Protein AF-A0A2V8F2K4-F1 (afdb_monomer_lite)

Foldseek 3Di:
DVLLVVLLVVLCCLQFVVQQQLFAFACSLVLLVLLVVCVVPVCCLLFEDPPLANQSLSSVVSVVLCVVPNRRRNSLLVVLVVLLVLLLVLLLLLLVLLVFDNLLSSQLSSLLSLQLFQNLCSRNHSLLVLLSQLSNLLSQLSSCVSVVVLQSNLVSLLSNVSSHVLSLLSLVLSLLLCCLRVVPDDDSVSSNCSSVVSSVVSVVSVVSYSHDDLVRDDPQFRFAPPPVLLVVLVVVLCCSQAVSLVVVQVVLCVLLVHDQDADPSCPSVLVSLVSLLCSLCVNVSRGNDDGSSSNSRNSSSNSSNSSRSSSVSCVVSVPDPVSSVVSSVVVSVVSVVCSVVSNVSSLLSRQLRNLLVLQLVQCQVVLLVDDDQEEEEEEFDPDSRQTPCSNHPLNNQSSNCSRNVDRHHYHYVVHHPCNVVSVHDDRDPPHHYWYWYDDPSHIDTDDD

pLDDT: mean 92.41, std 6.18, range [67.62, 98.94]

Sequence (448 aa):
MIIVAASWLLFVTAVYLPDVGRGFVKDDFGWVETGRAALQTPADPLVRPRAGFYRPIVDFSFAIDYLAHDVRPRGYGVTNLALYVACVAALWLLCRAANLSAPAASLAGLLWAVNPHGINMALVWISGRTSLCLTLFALLSAIAMLKQRDVWMAVFLAAALGSKEEAIVLPVILLAWHRLLLERAGNPWRVAAHLATPLVAYLVLRFHTGAFTPASAPSYYQFSFAPLSVLRNLFEYADRGATLFGIALLLTAAAYRLKPAIDDRHRRLIEACAVWFVGGYVLTVFLPIRSSLYAVFPSIGAAIGCGAIVETMVMRVGAQRAHLVRLGAVMAAVLLSLVPIYRARNGRYVEPARFSERALRTIEPYAAALTAGDVIVLHDVDDSTSSFVGAFGTFASDAVRLRSGRNVFVWIDPPPRDWRLAGLRRPGANQSHVAFGVDKGRVFRVPR

Radius of gyration: 23.43 Å; chains: 1; bounding box: 67×45×70 Å

Secondary structure (DSSP, 8-state):
-HHHHHHHHHHHHHHTTTTTTS---TTHHHHHHHHHHHHH-TTHHHH--SSS---HHHHHHHHHHHHHHTT-HHHHHHHHHHHHHHHHHHHHHHHHHTT--HHHHHHHHHHHHT-TTTHHHHHHSGGGHHHHHHHHHHHHHHHHHHTT-HHHHHHHHHHHHTT-GGGGGHHHHHHHHHHHH-TTSS-HHHHHHHHHHHHHHHHHHHHTS-PPPTTTS-TTTS----HHHHHHHHHHHHHHHHHHHHHHHHHHHHHHT------HHHHHHHHHHHHHHHHHHTTGGG-SS--GGGGTTTHHHHHHHHHHHHHHHHHHHT--HHHHHHHHHHHHHHHHHTHHHHHHHHHHHHHHHHHHHHHHHHHHHHHTT--TT-EEEEE--S-SSS-HHHHHGGGHHHHHHHHHS---EEEEESPPTTTTTTT--PPPTTS-EEEEEEETTEEEEEP-

Structure (mmCIF, N/CA/C/O backbone):
data_AF-A0A2V8F2K4-F1
#
_entry.id   AF-A0A2V8F2K4-F1
#
loop_
_atom_site.group_PDB
_atom_site.id
_atom_site.type_symbol
_atom_site.label_atom_id
_atom_site.label_alt_id
_atom_site.label_comp_id
_atom_site.label_asym_id
_atom_site.label_entity_id
_atom_site.label_seq_id
_atom_site.pdbx_PDB_ins_code
_atom_site.Cartn_x
_atom_site.Cartn_y
_atom_site.Cartn_z
_atom_site.occupancy
_atom_site.B_iso_or_equiv
_atom_site.auth_seq_id
_atom_site.auth_comp_id
_atom_site.auth_asym_id
_atom_site.auth_atom_id
_atom_site.pdbx_PDB_model_num
ATOM 1 N N . MET A 1 1 ? -4.214 14.860 20.404 1.00 73.69 1 MET A N 1
ATOM 2 C CA . MET A 1 1 ? -4.472 15.055 18.961 1.00 73.69 1 MET A CA 1
ATOM 3 C C . MET A 1 1 ? -3.405 15.917 18.306 1.00 73.69 1 MET A C 1
ATOM 5 O O . MET A 1 1 ? -2.684 15.365 17.496 1.00 73.69 1 MET A O 1
ATOM 9 N N . ILE A 1 2 ? -3.234 17.194 18.684 1.00 83.69 2 ILE A N 1
ATOM 10 C CA . ILE A 1 2 ? -2.234 18.090 18.056 1.00 83.69 2 ILE A CA 1
ATOM 11 C C . ILE A 1 2 ? -0.821 17.485 18.070 1.00 83.69 2 ILE A C 1
ATOM 13 O O . ILE A 1 2 ? -0.208 17.381 17.018 1.00 83.69 2 ILE A O 1
ATOM 17 N N . ILE A 1 3 ? -0.351 16.991 19.223 1.00 84.81 3 ILE A N 1
ATOM 18 C CA . ILE A 1 3 ? 0.978 16.357 19.345 1.00 84.81 3 ILE A CA 1
ATOM 19 C C . ILE A 1 3 ? 1.136 15.162 18.393 1.00 84.81 3 ILE A C 1
ATOM 21 O O . ILE A 1 3 ? 2.171 15.035 17.757 1.00 84.81 3 ILE A O 1
ATOM 25 N N . VAL A 1 4 ? 0.108 14.316 18.264 1.00 85.62 4 VAL A N 1
ATOM 26 C CA . VAL A 1 4 ? 0.130 13.120 17.401 1.00 85.62 4 VAL A CA 1
ATOM 27 C C . VAL A 1 4 ? 0.157 13.502 15.921 1.00 85.62 4 VAL A C 1
ATOM 29 O O . VAL A 1 4 ? 0.910 12.926 15.145 1.00 85.62 4 VAL A O 1
ATOM 32 N N . ALA A 1 5 ? -0.650 14.488 15.526 1.00 87.38 5 ALA A N 1
ATOM 33 C CA . ALA A 1 5 ? -0.662 14.975 14.151 1.00 87.38 5 ALA A CA 1
ATOM 34 C C . ALA A 1 5 ? 0.665 15.662 13.791 1.00 87.38 5 ALA A C 1
ATOM 36 O O . ALA A 1 5 ? 1.222 15.403 12.727 1.00 87.38 5 ALA A O 1
ATOM 37 N N . ALA A 1 6 ? 1.200 16.487 14.697 1.00 90.19 6 ALA A N 1
ATOM 38 C CA . ALA A 1 6 ? 2.481 17.158 14.516 1.00 90.19 6 ALA A CA 1
ATOM 39 C C . ALA A 1 6 ? 3.646 16.159 14.452 1.00 90.19 6 ALA A C 1
ATOM 41 O O . ALA A 1 6 ? 4.495 16.279 13.574 1.00 90.19 6 ALA A O 1
ATOM 42 N N . SER A 1 7 ? 3.678 15.148 15.330 1.00 92.25 7 SER A N 1
ATOM 43 C CA . SER A 1 7 ? 4.733 14.130 15.317 1.00 92.25 7 SER A CA 1
ATOM 44 C C . SER A 1 7 ? 4.684 13.267 14.060 1.00 92.25 7 SER A C 1
ATOM 46 O O . SER A 1 7 ? 5.731 13.003 13.475 1.00 92.25 7 SER A O 1
ATOM 48 N N . TRP A 1 8 ? 3.489 12.887 13.598 1.00 93.88 8 TRP A N 1
ATOM 49 C CA . TRP A 1 8 ? 3.315 12.202 12.319 1.00 93.88 8 TRP A CA 1
ATOM 50 C C . TRP A 1 8 ? 3.808 13.053 11.146 1.00 93.88 8 TRP A C 1
ATOM 52 O O . TRP A 1 8 ? 4.590 12.568 10.333 1.00 93.88 8 TRP A O 1
ATOM 62 N N . LEU A 1 9 ? 3.412 14.328 11.079 1.00 93.88 9 LEU A N 1
ATOM 63 C CA . LEU A 1 9 ? 3.831 15.229 10.005 1.00 93.88 9 LEU A CA 1
ATOM 64 C C . LEU A 1 9 ? 5.354 15.414 9.982 1.00 93.88 9 LEU A C 1
ATOM 66 O O . LEU A 1 9 ? 5.967 15.310 8.919 1.00 93.88 9 LEU A O 1
ATOM 70 N N . LEU A 1 10 ? 5.969 15.639 11.148 1.00 94.81 10 LEU A N 1
ATOM 71 C CA . LEU A 1 10 ? 7.423 15.732 11.288 1.00 94.81 10 LEU A CA 1
ATOM 72 C C . LEU A 1 10 ? 8.106 14.434 10.848 1.00 94.81 10 LEU A C 1
ATOM 74 O O . LEU A 1 10 ? 9.073 14.481 10.091 1.00 94.81 10 LEU A O 1
ATOM 78 N N . PHE A 1 11 ? 7.579 13.282 11.266 1.00 95.75 11 PHE A N 1
ATOM 79 C CA . PHE A 1 11 ? 8.105 11.976 10.886 1.00 95.75 11 PHE A CA 1
ATOM 80 C C . PHE A 1 11 ? 8.038 11.755 9.371 1.00 95.75 11 PHE A C 1
ATOM 82 O O . PHE A 1 11 ? 9.059 11.473 8.751 1.00 95.75 11 PHE A O 1
ATOM 89 N N . VAL A 1 12 ? 6.869 11.936 8.750 1.00 93.50 12 VAL A N 1
ATOM 90 C CA . VAL A 1 12 ? 6.678 11.749 7.301 1.00 93.50 12 VAL A CA 1
ATOM 91 C C . VAL A 1 12 ? 7.584 12.686 6.505 1.00 93.50 12 VAL A C 1
ATOM 93 O O . VAL A 1 12 ? 8.243 12.257 5.554 1.00 93.50 12 VAL A O 1
ATOM 96 N N . THR A 1 13 ? 7.672 13.948 6.931 1.00 93.62 13 THR A N 1
ATOM 97 C CA . THR A 1 13 ? 8.539 14.956 6.310 1.00 93.62 13 THR A CA 1
ATOM 98 C C . THR A 1 13 ? 10.010 14.575 6.432 1.00 93.62 13 THR A C 1
ATOM 100 O O . THR A 1 13 ? 10.759 14.685 5.468 1.00 93.62 13 THR A O 1
ATOM 103 N N . ALA A 1 14 ? 10.446 14.089 7.594 1.00 95.19 14 ALA A N 1
ATOM 104 C CA . ALA A 1 14 ? 11.832 13.697 7.793 1.00 95.19 14 ALA A CA 1
ATOM 105 C C . ALA A 1 14 ? 12.187 12.398 7.052 1.00 95.19 14 ALA A C 1
ATOM 107 O O . ALA A 1 14 ? 13.305 12.271 6.554 1.00 95.19 14 ALA A O 1
ATOM 108 N N . VAL A 1 15 ? 11.278 11.428 6.984 1.00 95.06 15 VAL A N 1
ATOM 109 C CA . VAL A 1 15 ? 11.575 10.065 6.523 1.00 95.06 15 VAL A CA 1
ATOM 110 C C . VAL A 1 15 ? 11.350 9.877 5.027 1.00 95.06 15 VAL A C 1
ATOM 112 O O . VAL A 1 15 ? 12.148 9.193 4.392 1.00 95.06 15 VAL A O 1
ATOM 115 N N . TYR A 1 16 ? 10.279 10.445 4.469 1.00 94.06 16 TYR A N 1
ATOM 116 C CA . TYR A 1 16 ? 9.845 10.129 3.105 1.00 94.06 16 TYR A CA 1
ATOM 117 C C . TYR A 1 16 ? 10.009 11.302 2.139 1.00 94.06 16 TYR A C 1
ATOM 119 O O . TYR A 1 16 ? 10.473 11.098 1.020 1.00 94.06 16 TYR A O 1
ATOM 127 N N . LEU A 1 17 ? 9.698 12.534 2.557 1.00 91.94 17 LEU A N 1
ATOM 128 C CA . LEU A 1 17 ? 9.716 13.693 1.652 1.00 91.94 17 LEU A CA 1
ATOM 129 C C . LEU A 1 17 ? 11.047 13.913 0.891 1.00 91.94 17 LEU A C 1
ATOM 131 O O . LEU A 1 17 ? 10.981 14.283 -0.281 1.00 91.94 17 LEU A O 1
ATOM 135 N N . PRO A 1 18 ? 12.247 13.661 1.464 1.00 91.88 18 PRO A N 1
ATOM 136 C CA . PRO A 1 18 ? 13.504 13.808 0.724 1.00 91.88 18 PRO A CA 1
ATOM 137 C C . PRO A 1 18 ? 13.627 12.876 -0.494 1.00 91.88 18 PRO A C 1
ATOM 139 O O . PRO A 1 18 ? 14.311 13.220 -1.469 1.00 91.88 18 PRO A O 1
ATOM 142 N N . ASP A 1 19 ? 12.955 11.724 -0.434 1.00 90.50 19 ASP A N 1
ATOM 143 C CA . ASP A 1 19 ? 13.174 10.566 -1.302 1.00 90.50 19 ASP A CA 1
ATOM 144 C C . ASP A 1 19 ? 12.009 10.249 -2.245 1.00 90.50 19 ASP A C 1
ATOM 146 O O . ASP A 1 19 ? 12.200 9.558 -3.246 1.00 90.50 19 ASP A O 1
ATOM 150 N N . VAL A 1 20 ? 10.820 10.781 -1.963 1.00 92.00 20 VAL A N 1
ATOM 151 C CA . VAL A 1 20 ? 9.624 10.600 -2.792 1.00 92.00 20 VAL A CA 1
ATOM 152 C C . VAL A 1 20 ? 9.886 11.054 -4.236 1.00 92.00 20 VAL A C 1
ATOM 154 O O . VAL A 1 20 ? 10.272 12.197 -4.497 1.00 92.00 20 VAL A O 1
ATOM 157 N N . GLY A 1 21 ? 9.670 10.135 -5.184 1.00 92.38 21 GLY A N 1
ATOM 158 C CA . GLY A 1 21 ? 9.735 10.404 -6.622 1.00 92.38 21 GLY A CA 1
ATOM 159 C C . GLY A 1 21 ? 11.116 10.837 -7.130 1.00 92.38 21 GLY A C 1
ATOM 160 O O . GLY A 1 21 ? 11.224 11.722 -7.980 1.00 92.38 21 GLY A O 1
ATOM 161 N N . ARG A 1 22 ? 12.195 10.249 -6.596 1.00 93.12 22 ARG A N 1
ATOM 162 C CA . ARG A 1 22 ? 13.582 10.504 -7.040 1.00 93.12 22 ARG A CA 1
ATOM 163 C C . ARG A 1 22 ? 14.051 9.631 -8.209 1.00 93.12 22 ARG A C 1
ATOM 165 O O . ARG A 1 22 ? 15.182 9.810 -8.648 1.00 93.12 22 ARG A O 1
ATOM 172 N N . GLY A 1 23 ? 13.194 8.741 -8.694 1.00 94.31 23 GLY A N 1
ATOM 173 C CA . GLY A 1 23 ? 13.432 7.845 -9.818 1.00 94.31 23 GLY A CA 1
ATOM 174 C C . GLY A 1 23 ? 12.409 6.718 -9.846 1.00 94.31 23 GLY A C 1
ATOM 175 O O . GLY A 1 23 ? 11.614 6.589 -8.915 1.00 94.31 23 GLY A O 1
ATOM 176 N N . PHE A 1 24 ? 12.434 5.926 -10.910 1.00 95.56 24 PHE A N 1
ATOM 177 C CA . PHE A 1 24 ? 11.637 4.708 -11.047 1.00 95.56 24 PHE A CA 1
ATOM 178 C C . PHE A 1 24 ? 12.492 3.477 -10.755 1.00 95.56 24 PHE A C 1
ATOM 180 O O . PHE A 1 24 ? 13.700 3.487 -11.002 1.00 95.56 24 PHE A O 1
ATOM 187 N N . VAL A 1 25 ? 11.880 2.414 -10.244 1.00 93.88 25 VAL A N 1
ATOM 188 C CA . VAL A 1 25 ? 12.555 1.144 -9.964 1.00 93.88 25 VAL A CA 1
ATOM 189 C C . VAL A 1 25 ? 11.753 -0.014 -10.542 1.00 93.88 25 VAL A C 1
ATOM 191 O O . VAL A 1 25 ? 10.557 -0.140 -10.291 1.00 93.88 25 VAL A O 1
ATOM 194 N N . LYS A 1 26 ? 12.434 -0.912 -11.260 1.00 93.50 26 LYS A N 1
ATOM 195 C CA . LYS A 1 26 ? 11.888 -2.197 -11.728 1.00 93.50 26 LYS A CA 1
ATOM 196 C C . LYS A 1 26 ? 10.541 -2.054 -12.450 1.00 93.50 26 LYS A C 1
ATOM 198 O O . LYS A 1 26 ? 10.467 -1.442 -13.506 1.00 93.50 26 LYS A O 1
ATOM 203 N N . ASP A 1 27 ? 9.477 -2.625 -11.898 1.00 92.50 27 ASP A N 1
ATOM 204 C CA . ASP A 1 27 ? 8.155 -2.665 -12.516 1.00 92.50 27 ASP A CA 1
ATOM 205 C C . ASP A 1 27 ? 7.500 -1.280 -12.633 1.00 92.50 27 ASP A C 1
ATOM 207 O O . ASP A 1 27 ? 6.553 -1.136 -13.404 1.00 92.50 27 ASP A O 1
ATOM 211 N N . ASP A 1 28 ? 8.027 -0.245 -11.962 1.00 95.31 28 ASP A N 1
ATOM 212 C CA . ASP A 1 28 ? 7.606 1.149 -12.158 1.00 95.31 28 ASP A CA 1
ATOM 213 C C . ASP A 1 28 ? 7.624 1.547 -13.638 1.00 95.31 28 ASP A C 1
ATOM 215 O O . ASP A 1 28 ? 6.682 2.177 -14.115 1.00 95.31 28 ASP A O 1
ATOM 219 N N . PHE A 1 29 ? 8.655 1.136 -14.388 1.00 94.69 29 PHE A N 1
ATOM 220 C CA . PHE A 1 29 ? 8.762 1.439 -15.818 1.00 94.69 29 PHE A CA 1
ATOM 221 C C . PHE A 1 29 ? 7.587 0.850 -16.611 1.00 94.69 29 PHE A C 1
ATOM 223 O O . PHE A 1 29 ? 7.027 1.519 -17.479 1.00 94.69 29 PHE A O 1
ATOM 230 N N . GLY A 1 30 ? 7.165 -0.371 -16.266 1.00 91.75 30 GLY A N 1
ATOM 231 C CA . GLY A 1 30 ? 6.007 -1.024 -16.875 1.00 91.75 30 GLY A CA 1
ATOM 232 C C . GLY A 1 30 ? 4.683 -0.331 -16.535 1.00 91.75 30 GLY A C 1
ATOM 233 O O . GLY A 1 30 ? 3.829 -0.178 -17.410 1.00 91.75 30 GLY A O 1
ATOM 234 N N . TRP A 1 31 ? 4.517 0.142 -15.295 1.00 93.94 31 TRP A N 1
ATOM 235 C CA . TRP A 1 31 ? 3.321 0.888 -14.880 1.00 93.94 31 TRP A CA 1
ATOM 236 C C . TRP A 1 31 ? 3.200 2.240 -15.585 1.00 93.94 31 TRP A C 1
ATOM 238 O O . TRP A 1 31 ? 2.121 2.587 -16.066 1.00 93.94 31 TRP A O 1
ATOM 248 N N . VAL A 1 32 ? 4.301 2.987 -15.699 1.00 94.88 32 VAL A N 1
ATOM 249 C CA . VAL A 1 32 ? 4.310 4.282 -16.394 1.00 94.88 32 VAL A CA 1
ATOM 250 C C . VAL A 1 32 ? 4.011 4.102 -17.885 1.00 94.88 32 VAL A C 1
ATOM 252 O O . VAL A 1 32 ? 3.200 4.840 -18.443 1.00 94.88 32 VAL A O 1
ATOM 255 N N . GLU A 1 33 ? 4.591 3.084 -18.524 1.00 91.12 33 GLU A N 1
ATOM 256 C CA . GLU A 1 33 ? 4.307 2.759 -19.926 1.00 91.12 33 GLU A CA 1
ATOM 257 C C . GLU A 1 33 ? 2.847 2.317 -20.132 1.00 91.12 33 GLU A C 1
ATOM 259 O O . GLU A 1 33 ? 2.217 2.672 -21.129 1.00 91.12 33 GLU A O 1
ATOM 264 N N . THR A 1 34 ? 2.270 1.591 -19.170 1.00 89.44 34 THR A N 1
ATOM 265 C CA . THR A 1 34 ? 0.842 1.234 -19.190 1.00 89.44 34 THR A CA 1
ATOM 266 C C . THR A 1 34 ? -0.040 2.481 -19.079 1.00 89.44 34 THR A C 1
ATOM 268 O O . THR A 1 34 ? -1.006 2.612 -19.830 1.00 89.44 34 THR A O 1
ATOM 271 N N . GLY A 1 35 ? 0.330 3.444 -18.229 1.00 92.06 35 GLY A N 1
ATOM 272 C CA . GLY A 1 35 ? -0.337 4.745 -18.142 1.00 92.06 35 GLY A CA 1
ATOM 273 C C . GLY A 1 35 ? -0.276 5.537 -19.454 1.00 92.06 35 GLY A C 1
ATOM 274 O O . GLY A 1 35 ? -1.308 5.998 -19.940 1.00 92.06 35 GLY A O 1
ATOM 275 N N . ARG A 1 36 ? 0.908 5.632 -20.078 1.00 92.19 36 ARG A N 1
ATOM 276 C CA . ARG A 1 36 ? 1.094 6.244 -21.410 1.00 92.19 36 ARG A CA 1
ATOM 277 C C . ARG A 1 36 ? 0.173 5.606 -22.448 1.00 92.19 36 ARG A C 1
ATOM 279 O O . ARG A 1 36 ? -0.488 6.298 -23.219 1.00 92.19 36 ARG A O 1
ATOM 286 N N . ALA A 1 37 ? 0.122 4.280 -22.462 1.00 89.31 37 ALA A N 1
ATOM 287 C CA . ALA A 1 37 ? -0.687 3.527 -23.401 1.00 89.31 37 ALA A CA 1
ATOM 288 C C . ALA A 1 37 ? -2.192 3.702 -23.201 1.00 89.31 37 ALA A C 1
ATOM 290 O O . ALA A 1 37 ? -2.930 3.794 -24.180 1.00 89.31 37 ALA A O 1
ATOM 291 N N . ALA A 1 38 ? -2.644 3.783 -21.950 1.00 90.69 38 ALA A N 1
ATOM 292 C CA . ALA A 1 38 ? -4.042 4.026 -21.621 1.00 90.69 38 ALA A CA 1
ATOM 293 C C . ALA A 1 38 ? -4.539 5.376 -22.164 1.00 90.69 38 ALA A C 1
ATOM 295 O O . ALA A 1 38 ? -5.709 5.498 -22.506 1.00 90.69 38 ALA A O 1
ATOM 296 N N . LEU A 1 39 ? -3.669 6.380 -22.311 1.00 91.88 39 LEU A N 1
ATOM 297 C CA . LEU A 1 39 ? -4.043 7.644 -22.958 1.00 91.88 39 LEU A CA 1
ATOM 298 C C . LEU A 1 39 ? -4.241 7.496 -24.474 1.00 91.88 39 LEU A C 1
ATOM 300 O O . LEU A 1 39 ? -5.084 8.175 -25.051 1.00 91.88 39 LEU A O 1
ATOM 304 N N . GLN A 1 40 ? -3.482 6.607 -25.119 1.00 90.62 40 GLN A N 1
ATOM 305 C CA . GLN A 1 40 ? -3.602 6.337 -26.556 1.00 90.62 40 GLN A CA 1
ATOM 306 C C . GLN A 1 40 ? -4.787 5.420 -26.867 1.00 90.62 40 GLN A C 1
ATOM 308 O O . GLN A 1 40 ? -5.466 5.596 -27.873 1.00 90.62 40 GLN A O 1
ATOM 313 N N . THR A 1 41 ? -5.028 4.421 -26.017 1.00 91.31 41 THR A N 1
ATOM 314 C CA . THR A 1 41 ? -6.124 3.454 -26.149 1.00 91.31 41 THR A CA 1
ATOM 315 C C . THR A 1 41 ? -6.843 3.304 -24.800 1.00 91.31 41 THR A C 1
ATOM 317 O O . THR A 1 41 ? -6.533 2.390 -24.038 1.00 91.31 41 THR A O 1
ATOM 320 N N . PRO A 1 42 ? -7.828 4.169 -24.481 1.00 90.00 42 PRO A N 1
ATOM 321 C CA . PRO A 1 42 ? -8.481 4.203 -23.161 1.00 90.00 42 PRO A CA 1
ATOM 322 C C . PRO A 1 42 ? -9.210 2.927 -22.739 1.00 90.00 42 PRO A C 1
ATOM 324 O O . PRO A 1 42 ? -9.453 2.721 -21.552 1.00 90.00 42 PRO A O 1
ATOM 327 N N . ALA A 1 43 ? -9.555 2.061 -23.693 1.00 88.56 43 ALA A N 1
ATOM 328 C CA . ALA A 1 43 ? -10.148 0.763 -23.401 1.00 88.56 43 ALA A CA 1
ATOM 329 C C . ALA A 1 43 ? -9.117 -0.273 -22.915 1.00 88.56 43 ALA A C 1
ATOM 331 O O . ALA A 1 43 ? -9.502 -1.205 -22.213 1.00 88.56 43 ALA A O 1
ATOM 332 N N . ASP A 1 44 ? -7.826 -0.127 -23.244 1.00 85.25 44 ASP A N 1
ATOM 333 C CA . ASP A 1 44 ? -6.798 -1.144 -22.966 1.00 85.25 44 ASP A CA 1
ATOM 334 C C . ASP A 1 44 ? -6.718 -1.559 -21.488 1.00 85.25 44 ASP A C 1
ATOM 336 O O . ASP A 1 44 ? -6.693 -2.766 -21.241 1.00 85.25 44 ASP A O 1
ATOM 340 N N . PRO A 1 45 ? -6.768 -0.650 -20.492 1.00 86.00 45 PRO A N 1
ATOM 341 C CA . PRO A 1 45 ? -6.807 -1.043 -19.079 1.00 86.00 45 PRO A CA 1
ATOM 342 C C . PRO A 1 45 ? -7.950 -2.001 -18.710 1.00 86.00 45 PRO A C 1
ATOM 344 O O . PRO A 1 45 ? -7.836 -2.769 -17.757 1.00 86.00 45 PRO A O 1
ATOM 347 N N . LEU A 1 46 ? -9.060 -1.966 -19.457 1.00 87.56 46 LEU A N 1
ATOM 348 C CA . LEU A 1 46 ? -10.244 -2.792 -19.213 1.00 87.56 46 LEU A CA 1
ATOM 349 C C . LEU A 1 46 ? -10.213 -4.130 -19.964 1.00 87.56 46 LEU A C 1
ATOM 351 O O . LEU A 1 46 ? -10.856 -5.077 -19.519 1.00 87.56 46 LEU A O 1
ATOM 355 N N . VAL A 1 47 ? -9.493 -4.228 -21.088 1.00 85.12 47 VAL A N 1
ATOM 356 C CA . VAL A 1 47 ? -9.543 -5.417 -21.967 1.00 85.12 47 VAL A CA 1
ATOM 357 C C . VAL A 1 47 ? -8.193 -6.098 -22.207 1.00 85.12 47 VAL A C 1
ATOM 359 O O . VAL A 1 47 ? -8.149 -7.289 -22.512 1.00 85.12 47 VAL A O 1
ATOM 362 N N . ARG A 1 48 ? -7.075 -5.376 -22.085 1.00 80.50 48 ARG A N 1
ATOM 363 C CA . ARG A 1 48 ? -5.726 -5.821 -22.476 1.00 80.50 48 ARG A CA 1
ATOM 364 C C . ARG A 1 48 ? -4.673 -5.400 -21.437 1.00 80.50 48 ARG A C 1
ATOM 366 O O . ARG A 1 48 ? -3.844 -4.531 -21.715 1.00 80.50 48 ARG A O 1
ATOM 373 N N . PRO A 1 49 ? -4.662 -6.023 -20.245 1.00 75.19 49 PRO A N 1
ATOM 374 C CA . PRO A 1 49 ? -3.665 -5.723 -19.222 1.00 75.19 49 PRO A CA 1
ATOM 375 C C . PRO A 1 49 ? -2.252 -6.077 -19.709 1.00 75.19 49 P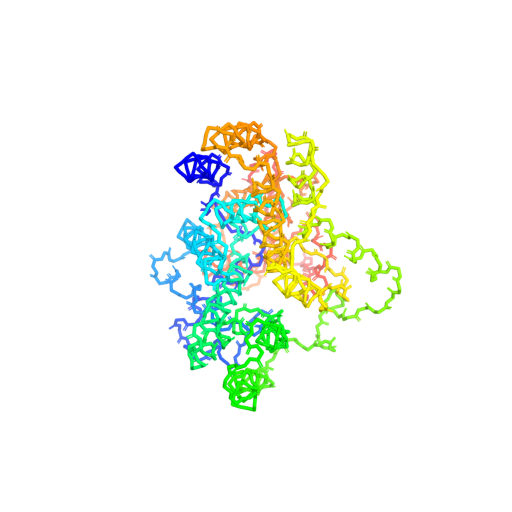RO A C 1
ATOM 377 O O . PRO A 1 49 ? -2.005 -7.196 -20.158 1.00 75.19 49 PRO A O 1
ATOM 380 N N . ARG A 1 50 ? -1.307 -5.134 -19.600 1.00 67.62 50 ARG A N 1
ATOM 381 C CA . ARG A 1 50 ? 0.050 -5.254 -20.177 1.00 67.62 50 ARG A CA 1
ATOM 382 C C . ARG A 1 50 ? 1.088 -5.885 -19.241 1.00 67.62 50 ARG A C 1
ATOM 384 O O . ARG A 1 50 ? 2.126 -6.338 -19.706 1.00 67.62 50 ARG A O 1
ATOM 391 N N . ALA A 1 51 ? 0.787 -5.978 -17.943 1.00 67.94 51 ALA A N 1
ATOM 392 C CA . ALA A 1 51 ? 1.683 -6.519 -16.911 1.00 67.94 51 ALA A CA 1
ATOM 393 C C . ALA A 1 51 ? 1.193 -7.848 -16.298 1.00 67.94 51 ALA A C 1
ATOM 395 O O . ALA A 1 51 ? 1.632 -8.239 -15.218 1.00 67.94 51 ALA A O 1
ATOM 396 N N . GLY A 1 52 ? 0.230 -8.520 -16.940 1.00 79.69 52 GLY A N 1
ATOM 397 C CA . GLY A 1 52 ? -0.372 -9.762 -16.438 1.00 79.69 52 GLY A CA 1
ATOM 398 C C . GLY A 1 52 ? -1.261 -9.598 -15.195 1.00 79.69 52 GLY A C 1
ATOM 399 O O . GLY A 1 52 ? -1.820 -10.577 -14.708 1.00 79.69 52 GLY A O 1
ATOM 400 N N . PHE A 1 53 ? -1.457 -8.374 -14.705 1.00 88.88 53 PHE A N 1
ATOM 401 C CA . PHE A 1 53 ? -2.379 -8.045 -13.617 1.00 88.88 53 PHE A CA 1
ATOM 402 C C . PHE A 1 53 ? -3.548 -7.213 -14.144 1.00 88.88 53 PHE A C 1
ATOM 404 O O . PHE A 1 53 ? -3.342 -6.317 -14.958 1.00 88.88 53 PHE A O 1
ATOM 411 N N . TYR A 1 54 ? -4.765 -7.482 -13.666 1.00 94.12 54 TYR A N 1
ATOM 412 C CA . TYR A 1 54 ? -5.957 -6.706 -14.028 1.00 94.12 54 TYR A CA 1
ATOM 413 C C . TYR A 1 54 ? -6.254 -5.678 -12.933 1.00 94.12 54 TYR A C 1
ATOM 415 O O . TYR A 1 54 ? -6.894 -6.003 -11.925 1.00 94.12 54 TYR A O 1
ATOM 423 N N . ARG A 1 55 ? -5.727 -4.456 -13.105 1.00 95.44 55 ARG A N 1
ATOM 424 C CA . ARG A 1 55 ? -5.784 -3.369 -12.112 1.00 95.44 55 ARG A CA 1
ATOM 425 C C . ARG A 1 55 ? -6.148 -2.018 -12.756 1.00 95.44 55 ARG A C 1
ATOM 427 O O . ARG A 1 55 ? -5.378 -1.061 -12.647 1.00 95.44 55 ARG A O 1
ATOM 434 N N . PRO A 1 56 ? -7.336 -1.903 -13.380 1.00 95.69 56 PRO A N 1
ATOM 435 C CA . PRO A 1 56 ? -7.712 -0.725 -14.162 1.00 95.69 56 PRO A CA 1
ATOM 436 C C . PRO A 1 56 ? -7.685 0.592 -13.371 1.00 95.69 56 PRO A C 1
ATOM 438 O O . PRO A 1 56 ? -7.337 1.630 -13.921 1.00 95.69 56 PRO A O 1
ATOM 441 N N . ILE A 1 57 ? -8.000 0.581 -12.070 1.00 97.19 57 ILE A N 1
ATOM 442 C CA . ILE A 1 57 ? -7.950 1.799 -11.241 1.00 97.19 57 ILE A CA 1
ATOM 443 C C . ILE A 1 57 ? -6.513 2.298 -11.084 1.00 97.19 57 ILE A C 1
ATOM 445 O O . ILE A 1 57 ? -6.262 3.504 -11.080 1.00 97.19 57 ILE A O 1
ATOM 449 N N . VAL A 1 58 ? -5.560 1.372 -10.979 1.00 96.50 58 VAL A N 1
ATOM 450 C CA . VAL A 1 58 ? -4.143 1.719 -10.914 1.00 96.50 58 VAL A CA 1
ATOM 451 C C . VAL A 1 58 ? -3.680 2.203 -12.280 1.00 96.50 58 VAL A C 1
ATOM 453 O O . VAL A 1 58 ? -3.107 3.286 -12.344 1.00 96.50 58 VAL A O 1
ATOM 456 N N . ASP A 1 59 ? -4.002 1.494 -13.360 1.00 95.06 59 ASP A N 1
ATOM 457 C CA . ASP A 1 59 ? -3.644 1.901 -14.725 1.00 95.06 59 ASP A CA 1
ATOM 458 C C . ASP A 1 59 ? -4.115 3.328 -15.040 1.00 95.06 59 ASP A C 1
ATOM 460 O O . ASP A 1 59 ? -3.318 4.172 -15.453 1.00 95.06 59 ASP A O 1
ATOM 464 N N . PHE A 1 60 ? -5.382 3.649 -14.747 1.00 95.81 60 PHE A N 1
ATOM 465 C CA . PHE A 1 60 ? -5.908 5.002 -14.934 1.00 95.81 60 PHE A CA 1
ATOM 466 C C . PHE A 1 60 ? -5.232 6.031 -14.024 1.00 95.81 60 PHE A C 1
ATOM 468 O O . PHE A 1 60 ? -4.989 7.156 -14.455 1.00 95.81 60 PHE A O 1
ATOM 475 N N . SER A 1 61 ? -4.860 5.670 -12.792 1.00 97.06 61 SER A N 1
ATOM 476 C CA . SER A 1 61 ? -4.102 6.583 -11.926 1.00 97.06 61 SER A CA 1
ATOM 477 C C . SER A 1 61 ? -2.708 6.903 -12.484 1.00 97.06 61 SER A C 1
ATOM 479 O O . SER A 1 61 ? -2.240 8.032 -12.355 1.00 97.06 61 SER A O 1
ATOM 481 N N . PHE A 1 62 ? -2.045 5.936 -13.129 1.00 96.62 62 PHE A N 1
ATOM 482 C CA . PHE A 1 62 ? -0.776 6.167 -13.821 1.00 96.62 62 PHE A CA 1
ATOM 483 C C . PHE A 1 62 ? -0.978 6.975 -15.103 1.00 96.62 62 PHE A C 1
ATOM 485 O O . PHE A 1 62 ? -0.141 7.816 -15.408 1.00 96.62 62 PHE A O 1
ATOM 492 N N . ALA A 1 63 ? -2.087 6.783 -15.822 1.00 96.31 63 ALA A N 1
ATOM 493 C CA . ALA A 1 63 ? -2.431 7.587 -16.995 1.00 96.31 63 ALA A CA 1
ATOM 494 C C . ALA A 1 63 ? -2.636 9.070 -16.641 1.00 96.31 63 ALA A C 1
ATOM 496 O O . ALA A 1 63 ? -2.141 9.946 -17.347 1.00 96.31 63 ALA A O 1
ATOM 497 N N . ILE A 1 64 ? -3.312 9.358 -15.521 1.00 97.38 64 ILE A N 1
ATOM 498 C CA . ILE A 1 64 ? -3.497 10.727 -15.012 1.00 97.38 64 ILE A CA 1
ATOM 499 C C . ILE A 1 64 ? -2.146 11.365 -14.669 1.00 97.38 64 ILE A C 1
ATOM 501 O O . ILE A 1 64 ? -1.874 12.491 -15.087 1.00 97.38 64 ILE A O 1
ATOM 505 N N . ASP A 1 65 ? -1.275 10.647 -13.957 1.00 97.75 65 ASP A N 1
ATOM 506 C CA . ASP A 1 65 ? 0.061 11.163 -13.648 1.00 97.75 65 ASP A CA 1
ATOM 507 C C . ASP A 1 65 ? 0.911 11.344 -14.903 1.00 97.75 65 ASP A C 1
ATOM 509 O O . ASP A 1 65 ? 1.645 12.324 -15.001 1.00 97.75 65 ASP A O 1
ATOM 513 N N . TYR A 1 66 ? 0.798 10.443 -15.879 1.00 96.88 66 TYR A N 1
ATOM 514 C CA . TYR A 1 66 ? 1.493 10.568 -17.154 1.00 96.88 66 TYR A CA 1
ATOM 515 C C . TYR A 1 66 ? 1.036 11.813 -17.912 1.00 96.88 66 TYR A C 1
ATOM 517 O O . TYR A 1 66 ? 1.865 12.564 -18.416 1.00 96.88 66 TYR A O 1
ATOM 525 N N . LEU A 1 67 ? -0.267 12.094 -17.933 1.00 96.88 67 LEU A N 1
ATOM 526 C CA . LEU A 1 67 ? -0.805 13.305 -18.547 1.00 96.88 67 LEU A CA 1
ATOM 527 C C . LEU A 1 67 ? -0.265 14.581 -17.876 1.00 96.88 67 LEU A C 1
ATOM 529 O O . LEU A 1 67 ? 0.067 15.545 -18.560 1.00 96.88 67 LEU A O 1
ATOM 533 N N . ALA A 1 68 ? -0.154 14.590 -16.544 1.00 97.31 68 ALA A N 1
ATOM 534 C CA . ALA A 1 68 ? 0.289 15.762 -15.784 1.00 97.31 68 ALA A CA 1
ATOM 535 C C . ALA A 1 68 ? 1.821 15.928 -15.735 1.00 97.31 68 ALA A C 1
ATOM 537 O O . ALA A 1 68 ? 2.347 17.045 -15.661 1.00 97.31 68 ALA A O 1
ATOM 538 N N . HIS A 1 69 ? 2.559 14.820 -15.733 1.00 96.31 69 HIS A N 1
ATOM 539 C CA . HIS A 1 69 ? 3.972 14.787 -15.366 1.00 96.31 69 HIS A CA 1
ATOM 540 C C . HIS A 1 69 ? 4.868 14.080 -16.383 1.00 96.31 69 HIS A C 1
ATOM 542 O O . HIS A 1 69 ? 6.089 14.219 -16.274 1.00 96.31 69 HIS A O 1
ATOM 548 N N . ASP A 1 70 ? 4.314 13.424 -17.400 1.00 95.12 70 ASP A N 1
ATOM 549 C CA . ASP A 1 70 ? 5.050 12.609 -18.374 1.00 95.12 70 ASP A CA 1
ATOM 550 C C . ASP A 1 70 ? 5.939 11.580 -17.644 1.00 95.12 70 ASP A C 1
ATOM 552 O O . ASP A 1 70 ? 5.528 11.009 -16.635 1.00 95.12 70 ASP A O 1
ATOM 556 N N . VAL A 1 71 ? 7.178 11.355 -18.074 1.00 94.88 71 VAL A N 1
ATOM 557 C CA . VAL A 1 71 ? 8.128 10.427 -17.437 1.00 94.88 71 VAL A CA 1
ATOM 558 C C . VAL A 1 71 ? 8.865 11.020 -16.227 1.00 94.88 71 VAL A C 1
ATOM 560 O O . VAL A 1 71 ? 9.929 10.530 -15.858 1.00 94.88 71 VAL A O 1
ATOM 563 N N . ARG A 1 72 ? 8.357 12.093 -15.597 1.00 95.88 72 ARG A N 1
ATOM 564 C CA . ARG A 1 72 ? 9.009 12.727 -14.432 1.00 95.88 72 ARG A CA 1
ATOM 565 C C . ARG A 1 72 ? 8.591 12.029 -13.124 1.00 95.88 72 ARG A C 1
ATOM 567 O O . ARG A 1 72 ? 7.462 12.237 -12.674 1.00 95.88 72 ARG A O 1
ATOM 574 N N . PRO A 1 73 ? 9.492 11.308 -12.423 1.00 95.94 73 PRO A N 1
ATOM 575 C CA . PRO A 1 73 ? 9.126 10.463 -11.275 1.00 95.94 73 PRO A CA 1
ATOM 576 C C . PRO A 1 73 ? 8.540 11.219 -10.075 1.00 95.94 73 PRO A C 1
ATOM 578 O O . PRO A 1 73 ? 7.769 10.656 -9.296 1.00 95.94 73 PRO A O 1
ATOM 581 N N . ARG A 1 74 ? 8.879 12.508 -9.920 1.00 95.88 74 ARG A N 1
ATOM 582 C CA . ARG A 1 74 ? 8.410 13.339 -8.797 1.00 95.88 74 ARG A CA 1
ATOM 583 C C . ARG A 1 74 ? 6.890 13.411 -8.700 1.00 95.88 74 ARG A C 1
ATOM 585 O O . ARG A 1 74 ? 6.374 13.337 -7.591 1.00 95.88 74 ARG A O 1
ATOM 592 N N . GLY A 1 75 ? 6.199 13.527 -9.834 1.00 96.44 75 GLY A N 1
ATOM 593 C CA . GLY A 1 75 ? 4.737 13.587 -9.872 1.00 96.44 75 GLY A CA 1
ATOM 594 C C . GLY A 1 75 ? 4.102 12.326 -9.293 1.00 96.44 75 GLY A C 1
ATOM 595 O O . GLY A 1 75 ? 3.336 12.390 -8.337 1.00 96.44 75 GLY A O 1
ATOM 596 N N . TYR A 1 76 ? 4.544 11.164 -9.773 1.00 97.69 76 TYR A N 1
ATOM 597 C CA . TYR A 1 76 ? 4.056 9.868 -9.301 1.00 97.69 76 TYR A CA 1
ATOM 598 C C . TYR A 1 76 ? 4.310 9.634 -7.810 1.00 97.69 76 TYR A C 1
ATOM 600 O O . TYR A 1 76 ? 3.455 9.098 -7.101 1.00 97.69 76 TYR A O 1
ATOM 608 N N . GLY A 1 77 ? 5.477 10.060 -7.317 1.00 97.00 77 GLY A N 1
ATOM 609 C CA . GLY A 1 77 ? 5.792 9.999 -5.894 1.00 97.00 77 GLY A CA 1
ATOM 610 C C . GLY A 1 77 ? 4.845 10.860 -5.052 1.00 97.00 77 GLY A C 1
ATOM 611 O O . GLY A 1 77 ? 4.364 10.408 -4.012 1.00 97.00 77 GLY A O 1
ATOM 612 N N . VAL A 1 78 ? 4.542 12.082 -5.505 1.00 97.25 78 VAL A N 1
ATOM 613 C CA . VAL A 1 78 ? 3.592 12.986 -4.833 1.00 97.25 78 VAL A CA 1
ATOM 614 C C . VAL A 1 78 ? 2.194 12.370 -4.800 1.00 97.25 78 VAL A C 1
ATOM 616 O O . VAL A 1 78 ? 1.549 12.405 -3.754 1.00 97.25 78 VAL A O 1
ATOM 619 N N . THR A 1 79 ? 1.756 11.732 -5.886 1.00 98.06 79 THR A N 1
ATOM 620 C CA . THR A 1 79 ? 0.482 11.001 -5.935 1.00 98.06 79 THR A CA 1
ATOM 621 C C . THR A 1 79 ? 0.445 9.856 -4.917 1.00 98.06 79 THR A C 1
ATOM 623 O O . THR A 1 79 ? -0.532 9.728 -4.177 1.00 98.06 79 THR A O 1
ATOM 626 N N . ASN A 1 80 ? 1.520 9.070 -4.773 1.00 98.12 80 ASN A N 1
ATOM 627 C CA . ASN A 1 80 ? 1.587 8.037 -3.729 1.00 98.12 80 ASN A CA 1
ATOM 628 C C . ASN A 1 80 ? 1.553 8.643 -2.320 1.00 98.12 80 ASN A C 1
ATOM 630 O O . ASN A 1 80 ? 0.858 8.125 -1.445 1.00 98.12 80 ASN A O 1
ATOM 634 N N . LEU A 1 81 ? 2.254 9.756 -2.093 1.00 98.06 81 LEU A N 1
ATOM 635 C CA . LEU A 1 81 ? 2.214 10.462 -0.813 1.00 98.06 81 LEU A CA 1
ATOM 636 C C . LEU A 1 81 ? 0.798 10.968 -0.494 1.00 98.06 81 LEU A C 1
ATOM 638 O O . LEU A 1 81 ? 0.331 10.795 0.632 1.00 98.06 81 LEU A O 1
ATOM 642 N N . ALA A 1 82 ? 0.092 11.526 -1.478 1.00 98.19 82 ALA A N 1
ATOM 643 C CA . ALA A 1 82 ? -1.289 11.974 -1.329 1.00 98.19 82 ALA A CA 1
ATOM 644 C C . ALA A 1 82 ? -2.237 10.805 -1.013 1.00 98.19 82 ALA A C 1
ATOM 646 O O . ALA A 1 82 ? -3.040 10.900 -0.084 1.00 98.19 82 ALA A O 1
ATOM 647 N N . LEU A 1 83 ? -2.102 9.676 -1.717 1.00 98.69 83 LEU A N 1
ATOM 648 C CA . LEU A 1 83 ? -2.872 8.458 -1.446 1.00 98.69 83 LEU A CA 1
ATOM 649 C C . LEU A 1 83 ? -2.597 7.901 -0.045 1.00 98.69 83 LEU A C 1
ATOM 651 O O . LEU A 1 83 ? -3.528 7.494 0.647 1.00 98.69 83 LEU A O 1
ATOM 655 N N . TYR A 1 84 ? -1.343 7.915 0.405 1.00 98.50 84 TYR A N 1
ATOM 656 C CA . TYR A 1 84 ? -0.977 7.533 1.767 1.00 98.50 84 TYR A CA 1
ATOM 657 C C . TYR A 1 84 ? -1.645 8.437 2.810 1.00 98.50 84 TYR A C 1
ATOM 659 O O . TYR A 1 84 ? -2.281 7.930 3.733 1.00 98.50 84 TYR A O 1
ATOM 667 N N . VAL A 1 85 ? -1.578 9.763 2.644 1.00 98.25 85 VAL A N 1
ATOM 668 C CA . VAL A 1 85 ? -2.257 10.718 3.538 1.00 98.25 85 VAL A CA 1
ATOM 669 C C . VAL A 1 85 ? -3.770 10.474 3.547 1.00 98.25 85 VAL A C 1
ATOM 671 O O . VAL A 1 85 ? -4.383 10.451 4.617 1.00 98.25 85 VAL A O 1
ATOM 674 N N . ALA A 1 86 ? -4.367 10.215 2.381 1.00 98.75 86 ALA A N 1
ATOM 675 C CA . ALA A 1 86 ? -5.779 9.867 2.262 1.00 98.75 86 ALA A CA 1
ATOM 676 C C . ALA A 1 86 ? -6.118 8.555 2.990 1.00 98.75 86 ALA A C 1
ATOM 678 O O . ALA A 1 86 ? -7.146 8.492 3.662 1.00 98.75 86 ALA A O 1
ATOM 679 N N . CYS A 1 87 ? -5.253 7.536 2.936 1.00 98.81 87 CYS A N 1
ATOM 680 C CA . CYS A 1 87 ? -5.424 6.298 3.703 1.00 98.81 87 CYS A CA 1
ATOM 681 C C . CYS A 1 87 ? -5.398 6.557 5.214 1.00 98.81 87 CYS A C 1
ATOM 683 O O . CYS A 1 87 ? -6.258 6.049 5.928 1.00 98.81 87 CYS A O 1
ATOM 685 N N . VAL A 1 88 ? -4.459 7.373 5.711 1.00 98.50 88 VAL A N 1
ATOM 686 C CA . VAL A 1 88 ? -4.385 7.730 7.142 1.00 98.50 88 VAL A CA 1
ATOM 687 C C . VAL A 1 88 ? -5.659 8.454 7.587 1.00 98.50 88 VAL A C 1
ATOM 689 O O . VAL A 1 88 ? -6.235 8.121 8.626 1.00 98.50 88 VAL A O 1
ATOM 692 N N . ALA A 1 89 ? -6.138 9.408 6.784 1.00 98.50 89 ALA A N 1
ATOM 693 C CA . ALA A 1 89 ? -7.379 10.127 7.053 1.00 98.50 89 ALA A CA 1
ATOM 694 C C . ALA A 1 89 ? -8.605 9.198 7.017 1.00 98.50 89 ALA A C 1
ATOM 696 O O . ALA A 1 89 ? -9.437 9.241 7.924 1.00 98.50 89 ALA A O 1
ATOM 697 N N . ALA A 1 90 ? -8.703 8.321 6.014 1.00 98.88 90 ALA A N 1
ATOM 698 C CA . ALA A 1 90 ? -9.780 7.342 5.897 1.00 98.88 90 ALA A CA 1
ATOM 699 C C . ALA A 1 90 ? -9.766 6.342 7.063 1.00 98.88 90 ALA A C 1
ATOM 701 O O . ALA A 1 90 ? -10.818 6.048 7.620 1.00 98.88 90 ALA A O 1
ATOM 702 N N . LEU A 1 91 ? -8.595 5.882 7.509 1.00 98.81 91 LEU A N 1
ATOM 703 C CA . LEU A 1 91 ? -8.476 5.012 8.679 1.00 98.81 91 LEU A CA 1
ATOM 704 C C . LEU A 1 91 ? -8.968 5.720 9.945 1.00 98.81 91 LEU A C 1
ATOM 706 O O . LEU A 1 91 ? -9.752 5.153 10.705 1.00 98.81 91 LEU A O 1
ATOM 710 N N . TRP A 1 92 ? -8.582 6.982 10.148 1.00 98.50 92 TRP A N 1
ATOM 711 C CA . TRP A 1 92 ? -9.100 7.775 11.261 1.00 98.50 92 TRP A CA 1
ATOM 712 C C . TRP A 1 92 ? -10.630 7.906 11.196 1.00 98.50 92 TRP A C 1
ATOM 714 O O . TRP A 1 92 ? -11.309 7.675 12.197 1.00 98.50 92 TRP A O 1
ATOM 724 N N . LEU A 1 93 ? -11.189 8.209 10.019 1.00 98.75 93 LEU A N 1
ATOM 725 C CA . LEU A 1 93 ? -12.638 8.302 9.809 1.00 98.75 93 LEU A CA 1
ATOM 726 C C . LEU A 1 93 ? -13.354 6.966 10.045 1.00 98.75 93 LEU A C 1
ATOM 728 O O . LEU A 1 93 ? -14.447 6.967 10.612 1.00 98.75 93 LEU A O 1
ATOM 732 N N . LEU A 1 94 ? -12.747 5.840 9.664 1.00 98.81 94 LEU A N 1
ATOM 733 C CA . LEU A 1 94 ? -13.281 4.505 9.924 1.00 98.81 94 LEU A CA 1
ATOM 734 C C . LEU A 1 94 ? -13.314 4.205 11.423 1.00 98.81 94 LEU A C 1
ATOM 736 O O . LEU A 1 94 ? -14.357 3.805 11.931 1.00 98.81 94 LEU A O 1
ATOM 740 N N . CYS A 1 95 ? -12.228 4.483 12.152 1.00 98.56 95 CYS A N 1
ATOM 741 C CA . CYS A 1 95 ? -12.201 4.373 13.613 1.00 98.56 95 CYS A CA 1
ATOM 742 C C . CYS A 1 95 ? -13.314 5.208 14.261 1.00 98.56 95 CYS A C 1
ATOM 744 O O . CYS A 1 95 ? -13.999 4.745 15.172 1.00 98.56 95 CYS A O 1
ATOM 746 N N . ARG A 1 96 ? -13.530 6.436 13.769 1.00 98.06 96 ARG A N 1
ATOM 747 C CA . ARG A 1 96 ? -14.605 7.313 14.250 1.00 98.06 96 ARG A CA 1
ATOM 748 C C . ARG A 1 96 ? -15.996 6.768 13.933 1.00 98.06 96 ARG A C 1
ATOM 750 O O . ARG A 1 96 ? -16.871 6.863 14.787 1.00 98.06 96 ARG A O 1
ATOM 757 N N . ALA A 1 97 ? -16.198 6.202 12.745 1.00 97.31 97 ALA A N 1
ATOM 758 C CA . ALA A 1 97 ? -17.447 5.541 12.367 1.00 97.31 97 ALA A CA 1
ATOM 759 C C . ALA A 1 97 ? -17.701 4.264 13.190 1.00 97.31 97 ALA A C 1
ATOM 761 O O . ALA A 1 97 ? -18.849 3.924 13.448 1.00 97.31 97 ALA A O 1
ATOM 762 N N . ALA A 1 98 ? -16.638 3.605 13.657 1.00 96.38 98 ALA A N 1
ATOM 763 C CA . ALA A 1 98 ? -16.680 2.466 14.571 1.00 96.38 98 ALA A CA 1
ATOM 764 C C . ALA A 1 98 ? -16.795 2.865 16.061 1.00 96.38 98 ALA A C 1
ATOM 766 O O . ALA A 1 98 ? -16.600 2.027 16.937 1.00 96.38 98 ALA A O 1
ATOM 767 N N . ASN A 1 99 ? -17.129 4.127 16.360 1.00 95.31 99 ASN A N 1
ATOM 768 C CA . ASN A 1 99 ? -17.346 4.667 17.711 1.00 95.31 99 ASN A CA 1
ATOM 769 C C . ASN A 1 99 ? -16.120 4.702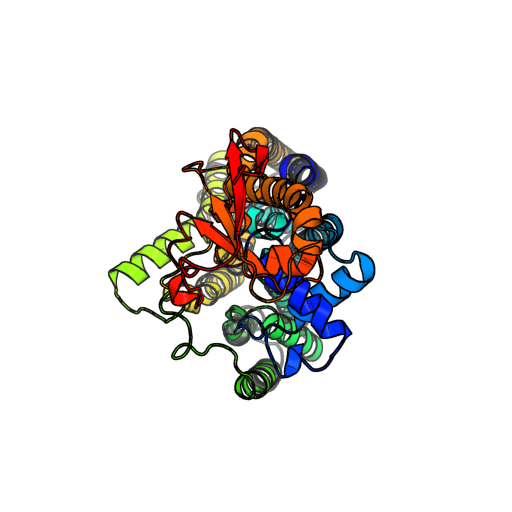 18.643 1.00 95.31 99 ASN A C 1
ATOM 771 O O . ASN A 1 99 ? -16.294 4.832 19.861 1.00 95.31 99 ASN A O 1
ATOM 775 N N . LEU A 1 100 ? -14.900 4.666 18.094 1.00 96.00 100 LEU A N 1
ATOM 776 C CA . LEU A 1 100 ? -13.682 4.948 18.860 1.00 96.00 100 LEU A CA 1
ATOM 777 C C . LEU A 1 100 ? -13.530 6.455 19.120 1.00 96.00 100 LEU A C 1
ATOM 779 O O . LEU A 1 100 ? -13.868 7.298 18.276 1.00 96.00 100 LEU A O 1
ATOM 783 N N . SER A 1 101 ? -12.969 6.827 20.274 1.00 93.88 101 SER A N 1
ATOM 784 C CA . SER A 1 101 ? -12.634 8.227 20.560 1.00 93.88 101 SER A CA 1
ATOM 785 C C . SER A 1 101 ? -11.556 8.768 19.617 1.00 93.88 101 SER A C 1
ATOM 787 O O . SER A 1 101 ? -10.837 8.046 18.928 1.00 93.88 101 SER A O 1
ATOM 789 N N . ALA A 1 102 ? -11.419 10.097 19.571 1.00 93.31 102 ALA A N 1
ATOM 790 C CA . ALA A 1 102 ? -10.458 10.745 18.682 1.00 93.31 102 ALA A CA 1
ATOM 791 C C . ALA A 1 102 ? -9.006 10.399 19.049 1.00 93.31 102 ALA A C 1
ATOM 793 O O . ALA A 1 102 ? -8.237 10.153 18.125 1.00 93.31 102 ALA A O 1
ATOM 794 N N . PRO A 1 103 ? -8.612 10.323 20.340 1.00 91.12 103 PRO A N 1
ATOM 795 C CA . PRO A 1 103 ? -7.293 9.826 20.718 1.00 91.12 103 PRO A CA 1
ATOM 796 C C . PRO A 1 103 ? -7.015 8.401 20.229 1.00 91.12 103 PRO A C 1
ATOM 798 O O . PRO A 1 103 ? -5.958 8.175 19.646 1.00 91.12 103 PRO A O 1
ATOM 801 N N . ALA A 1 104 ? -7.961 7.473 20.405 1.00 93.00 104 ALA A N 1
ATOM 802 C CA . ALA A 1 104 ? -7.818 6.083 19.969 1.00 93.00 104 ALA A CA 1
ATOM 803 C C . ALA A 1 104 ? -7.713 5.972 18.440 1.00 93.00 104 ALA A C 1
ATOM 805 O O . ALA A 1 104 ? -6.805 5.326 17.918 1.00 93.00 104 ALA A O 1
ATOM 806 N N . ALA A 1 105 ? -8.574 6.694 17.718 1.00 96.31 105 ALA A N 1
ATOM 807 C CA . ALA A 1 105 ? -8.526 6.792 16.263 1.00 96.31 105 ALA A CA 1
ATOM 808 C C . ALA A 1 105 ? -7.205 7.403 15.761 1.00 96.31 105 ALA A C 1
ATOM 810 O O . ALA A 1 105 ? -6.622 6.914 14.796 1.00 96.31 105 ALA A O 1
ATOM 811 N N . SER A 1 106 ? -6.706 8.459 16.416 1.00 94.19 106 SER A N 1
ATOM 812 C CA . SER A 1 106 ? -5.418 9.079 16.079 1.00 94.19 106 SER A CA 1
ATOM 813 C C . SER A 1 106 ? -4.240 8.147 16.352 1.00 94.19 106 SER A C 1
ATOM 815 O O . SER A 1 106 ? -3.293 8.147 15.572 1.00 94.19 106 SER A O 1
ATOM 817 N N . LEU A 1 107 ? -4.291 7.348 17.421 1.00 93.31 107 LEU A N 1
ATOM 818 C CA . LEU A 1 107 ? -3.266 6.349 17.712 1.00 93.31 107 LEU A CA 1
ATOM 819 C C . LEU A 1 107 ? -3.256 5.232 16.663 1.00 93.31 107 LEU A C 1
ATOM 821 O O . LEU A 1 107 ? -2.194 4.918 16.136 1.00 93.31 107 LEU A O 1
ATOM 825 N N . ALA A 1 108 ? -4.424 4.679 16.322 1.00 96.88 108 ALA A N 1
ATOM 826 C CA . ALA A 1 108 ? -4.557 3.664 15.277 1.00 96.88 108 ALA A CA 1
ATOM 827 C C . ALA A 1 108 ? -4.011 4.173 13.932 1.00 96.88 108 ALA A C 1
ATOM 829 O O . ALA A 1 108 ? -3.183 3.512 13.304 1.00 96.88 108 ALA A O 1
ATOM 830 N N . GLY A 1 109 ? -4.411 5.390 13.539 1.00 96.94 109 GLY A N 1
ATOM 831 C CA . GLY A 1 109 ? -3.905 6.062 12.346 1.00 96.94 109 GLY A CA 1
ATOM 832 C C . GLY A 1 109 ? -2.387 6.232 12.370 1.00 96.94 109 GLY A C 1
ATOM 833 O O . GLY A 1 109 ? -1.728 5.836 11.415 1.00 96.94 109 GLY A O 1
ATOM 834 N N . LEU A 1 110 ? -1.822 6.751 13.469 1.00 95.62 110 LEU A N 1
ATOM 835 C CA . LEU A 1 110 ? -0.376 6.931 13.624 1.00 95.62 110 LEU A CA 1
ATOM 836 C C . LEU A 1 110 ? 0.378 5.603 13.497 1.00 95.62 110 LEU A C 1
ATOM 838 O O . LEU A 1 110 ? 1.317 5.521 12.714 1.00 95.62 110 LEU A O 1
ATOM 842 N N . LEU A 1 111 ? -0.018 4.573 14.251 1.00 96.00 111 LEU A N 1
ATOM 843 C CA . LEU A 1 111 ? 0.688 3.288 14.282 1.00 96.00 111 LEU A CA 1
ATOM 844 C C . LEU A 1 111 ? 0.663 2.591 12.919 1.00 96.00 111 LEU A C 1
ATOM 846 O O . LEU A 1 111 ? 1.684 2.062 12.490 1.00 96.00 111 LEU A O 1
ATOM 850 N N . TRP A 1 112 ? -0.467 2.635 12.209 1.00 98.25 112 TRP A N 1
ATOM 851 C CA . TRP A 1 112 ? -0.533 2.133 10.837 1.00 98.25 112 TRP A CA 1
ATOM 852 C C . TRP A 1 112 ? 0.368 2.944 9.900 1.00 98.25 112 TRP A C 1
ATOM 854 O O . TRP A 1 112 ? 1.164 2.382 9.151 1.00 98.25 112 TRP A O 1
ATOM 864 N N . ALA A 1 113 ? 0.290 4.273 9.995 1.00 97.31 113 ALA A N 1
ATOM 865 C CA . ALA A 1 113 ? 1.018 5.203 9.142 1.00 97.31 113 ALA A CA 1
ATOM 866 C C . ALA A 1 113 ? 2.542 5.086 9.283 1.00 97.31 113 ALA A C 1
ATOM 868 O O . ALA A 1 113 ? 3.267 5.400 8.339 1.00 97.31 113 ALA A O 1
ATOM 869 N N . VAL A 1 114 ? 3.027 4.656 10.447 1.00 96.50 114 VAL A N 1
ATOM 870 C CA . VAL A 1 114 ? 4.455 4.467 10.723 1.00 96.50 114 VAL A CA 1
ATOM 871 C C . VAL A 1 114 ? 4.857 2.998 10.709 1.00 96.50 114 VAL A C 1
ATOM 873 O O . VAL A 1 114 ? 5.985 2.705 11.070 1.00 96.50 114 VAL A O 1
ATOM 876 N N . ASN A 1 115 ? 3.995 2.062 10.292 1.00 96.25 115 ASN A N 1
ATOM 877 C CA . ASN A 1 115 ? 4.373 0.651 10.239 1.00 96.25 115 ASN A CA 1
ATOM 878 C C . ASN A 1 115 ? 5.648 0.475 9.381 1.00 96.25 115 ASN A C 1
ATOM 880 O O . ASN A 1 115 ? 5.650 0.840 8.199 1.00 96.25 115 ASN A O 1
ATOM 884 N N . PRO A 1 116 ? 6.744 -0.085 9.936 1.00 93.81 116 PRO A N 1
ATOM 885 C CA . PRO A 1 116 ? 8.008 -0.221 9.215 1.00 93.81 116 PRO A CA 1
ATOM 886 C C . PRO A 1 116 ? 7.955 -1.261 8.086 1.00 93.81 116 PRO A C 1
ATOM 888 O O . PRO A 1 116 ? 8.945 -1.445 7.366 1.00 93.81 116 PRO A O 1
ATOM 891 N N . HIS A 1 117 ? 6.827 -1.956 7.928 1.00 94.44 117 HIS A N 1
ATOM 892 C CA . HIS A 1 117 ? 6.568 -2.904 6.859 1.00 94.44 117 HIS A CA 1
ATOM 893 C C . HIS A 1 117 ? 5.524 -2.353 5.885 1.00 94.44 117 HIS A C 1
ATOM 895 O O . HIS A 1 117 ? 4.391 -2.047 6.243 1.00 94.44 117 HIS A O 1
ATOM 901 N N . GLY A 1 118 ? 5.919 -2.245 4.617 1.00 94.50 118 GLY A N 1
ATOM 902 C CA . GLY A 1 118 ? 5.016 -1.941 3.510 1.00 94.50 118 GLY A CA 1
ATOM 903 C C . GLY A 1 118 ? 4.842 -0.452 3.236 1.00 94.50 118 GLY A C 1
ATOM 904 O O . GLY A 1 118 ? 4.862 -0.086 2.067 1.00 94.50 118 GLY A O 1
ATOM 905 N N . ILE A 1 119 ? 4.757 0.410 4.259 1.00 96.25 119 ILE A N 1
ATOM 906 C CA . ILE A 1 119 ? 4.564 1.862 4.063 1.00 96.25 119 ILE A CA 1
ATOM 907 C C . ILE A 1 119 ? 5.706 2.487 3.257 1.00 96.25 119 ILE A C 1
ATOM 909 O O . ILE A 1 119 ? 5.464 3.225 2.305 1.00 96.25 119 ILE A O 1
ATOM 913 N N . ASN A 1 120 ? 6.955 2.157 3.588 1.00 93.06 120 ASN A N 1
ATOM 914 C CA . ASN A 1 120 ? 8.096 2.679 2.845 1.00 93.06 120 ASN A CA 1
ATOM 915 C C . ASN A 1 120 ? 8.097 2.239 1.379 1.00 93.06 120 ASN A C 1
ATOM 917 O O . ASN A 1 120 ? 8.358 3.046 0.494 1.00 93.06 120 ASN A O 1
ATOM 921 N N . MET A 1 121 ? 7.767 0.973 1.129 1.00 94.38 121 MET A N 1
ATOM 922 C CA . MET A 1 121 ? 7.648 0.427 -0.216 1.00 94.38 121 MET A CA 1
ATOM 923 C C . MET A 1 121 ? 6.494 1.101 -0.965 1.00 94.38 121 MET A C 1
ATOM 925 O O . MET A 1 121 ? 6.668 1.468 -2.112 1.00 94.38 121 MET A O 1
ATOM 929 N N . ALA A 1 122 ? 5.363 1.359 -0.307 1.00 95.75 122 ALA A N 1
ATOM 930 C CA . ALA A 1 122 ? 4.217 2.049 -0.895 1.00 95.75 122 ALA A CA 1
ATOM 931 C C . ALA A 1 122 ? 4.522 3.497 -1.330 1.00 95.75 122 ALA A C 1
ATOM 933 O O . ALA A 1 122 ? 3.940 3.988 -2.298 1.00 95.75 122 ALA A O 1
ATOM 934 N N . LEU A 1 123 ? 5.427 4.176 -0.618 1.00 94.69 123 LEU A N 1
ATOM 935 C CA . LEU A 1 123 ? 5.790 5.573 -0.868 1.00 94.69 123 LEU A CA 1
ATOM 936 C C . LEU A 1 123 ? 6.983 5.745 -1.816 1.00 94.69 123 LEU A C 1
ATOM 938 O O . LEU A 1 123 ? 6.973 6.656 -2.640 1.00 94.69 123 LEU A O 1
ATOM 942 N N . VAL A 1 124 ? 8.019 4.913 -1.676 1.00 90.94 124 VAL A N 1
ATOM 943 C CA . VAL A 1 124 ? 9.290 5.065 -2.409 1.00 90.94 124 VAL A CA 1
ATOM 944 C C . VAL A 1 124 ? 9.320 4.227 -3.688 1.00 90.94 124 VAL A C 1
ATOM 946 O O . VAL A 1 124 ? 9.904 4.664 -4.673 1.00 90.94 124 VAL A O 1
ATOM 949 N N . TRP A 1 125 ? 8.687 3.051 -3.694 1.00 94.00 125 TRP A N 1
ATOM 950 C CA . TRP A 1 125 ? 8.530 2.223 -4.891 1.00 94.00 125 TRP A CA 1
ATOM 951 C C . TRP A 1 125 ? 7.166 2.547 -5.512 1.00 94.00 125 TRP A C 1
ATOM 953 O O . TRP A 1 125 ? 6.125 2.268 -4.914 1.00 94.00 125 TRP A O 1
ATOM 963 N N . ILE A 1 126 ? 7.153 3.190 -6.684 1.00 95.38 126 ILE A N 1
ATOM 964 C CA . ILE A 1 126 ? 5.947 3.837 -7.221 1.00 95.38 126 ILE A CA 1
ATOM 965 C C . ILE A 1 126 ? 4.808 2.828 -7.459 1.00 95.38 126 ILE A C 1
ATOM 967 O O . ILE A 1 126 ? 3.655 3.128 -7.137 1.00 95.38 126 ILE A O 1
ATOM 971 N N . SER A 1 127 ? 5.113 1.603 -7.893 1.00 94.94 127 SER A N 1
ATOM 972 C CA . SER A 1 127 ? 4.166 0.489 -8.064 1.00 94.94 127 SER A CA 1
ATOM 973 C C . SER A 1 127 ? 3.452 0.076 -6.768 1.00 94.94 127 SER A C 1
ATOM 975 O O . SER A 1 127 ? 2.346 -0.484 -6.790 1.00 94.94 127 SER A O 1
ATOM 977 N N . GLY A 1 128 ? 4.012 0.447 -5.612 1.00 96.06 128 GLY A N 1
ATOM 978 C CA . GLY A 1 128 ? 3.382 0.338 -4.301 1.00 96.06 128 GLY A CA 1
ATOM 979 C C . GLY A 1 128 ? 2.045 1.085 -4.181 1.00 96.06 128 GLY A C 1
ATOM 980 O O . GLY A 1 128 ? 1.246 0.775 -3.290 1.00 96.06 128 GLY A O 1
ATOM 981 N N . ARG A 1 129 ? 1.737 1.971 -5.140 1.00 97.44 129 ARG A N 1
ATOM 982 C CA . ARG A 1 129 ? 0.417 2.576 -5.368 1.00 97.44 129 ARG A CA 1
ATOM 983 C C . ARG A 1 129 ? -0.724 1.567 -5.366 1.00 97.44 129 ARG A C 1
ATOM 985 O O . ARG A 1 129 ? -1.792 1.863 -4.842 1.00 97.44 129 ARG A O 1
ATOM 992 N N . THR A 1 130 ? -0.493 0.374 -5.907 1.00 97.56 130 THR A N 1
ATOM 993 C CA . THR A 1 130 ? -1.483 -0.713 -5.953 1.00 97.56 130 THR A CA 1
ATOM 994 C C . THR A 1 130 ? -2.057 -1.018 -4.562 1.00 97.56 130 THR A C 1
ATOM 996 O O . THR A 1 130 ? -3.274 -1.081 -4.388 1.00 97.56 130 THR A O 1
ATOM 999 N N . SER A 1 131 ? -1.194 -1.119 -3.543 1.00 98.00 131 SER A N 1
ATOM 1000 C CA . SER A 1 131 ? -1.608 -1.319 -2.149 1.00 98.00 131 SER A CA 1
ATOM 1001 C C . SER A 1 131 ? -2.276 -0.082 -1.544 1.00 98.00 131 SER A C 1
ATOM 1003 O O . SER A 1 131 ? -3.190 -0.240 -0.736 1.00 98.00 131 SER A O 1
ATOM 1005 N N . LEU A 1 132 ? -1.854 1.135 -1.905 1.00 98.69 132 LEU A N 1
ATOM 1006 C CA . LEU A 1 132 ? -2.471 2.368 -1.397 1.00 98.69 132 LEU A CA 1
ATOM 1007 C C . LEU A 1 132 ? -3.896 2.550 -1.926 1.00 98.69 132 LEU A C 1
ATOM 1009 O O . LEU A 1 132 ? -4.798 2.806 -1.135 1.00 98.69 132 LEU A O 1
ATOM 1013 N N . CYS A 1 133 ? -4.123 2.349 -3.228 1.00 98.81 133 CYS A N 1
ATOM 1014 C CA . CYS A 1 133 ? -5.460 2.421 -3.821 1.00 98.81 133 CYS A CA 1
ATOM 1015 C C . CYS A 1 133 ? -6.389 1.359 -3.220 1.00 98.81 133 CYS A C 1
ATOM 1017 O O . CYS A 1 133 ? -7.477 1.699 -2.756 1.00 98.81 133 CYS A O 1
ATOM 1019 N N . LEU A 1 134 ? -5.929 0.101 -3.129 1.00 98.81 134 LEU A N 1
ATOM 1020 C CA . LEU A 1 134 ? -6.654 -0.969 -2.433 1.00 98.81 134 LEU A CA 1
ATOM 1021 C C . LEU A 1 134 ? -7.065 -0.531 -1.021 1.00 98.81 134 LEU A C 1
ATOM 1023 O O . LEU A 1 134 ? -8.230 -0.640 -0.650 1.00 98.81 134 LEU A O 1
ATOM 1027 N N . THR A 1 135 ? -6.102 -0.039 -0.240 1.00 98.81 135 THR A N 1
ATOM 1028 C CA . THR A 1 135 ? -6.311 0.334 1.163 1.00 98.81 135 THR A CA 1
ATOM 1029 C C . THR A 1 135 ? -7.313 1.480 1.280 1.00 98.81 135 THR A C 1
ATOM 1031 O O . THR A 1 135 ? -8.274 1.367 2.038 1.00 98.81 135 THR A O 1
ATOM 1034 N N . LEU A 1 136 ? -7.140 2.553 0.502 1.00 98.94 136 LEU A N 1
ATOM 1035 C CA . LEU A 1 136 ? -8.036 3.707 0.512 1.00 98.94 136 LEU A CA 1
ATOM 1036 C C . LEU A 1 136 ? -9.474 3.291 0.200 1.00 98.94 136 LEU A C 1
ATOM 1038 O O . LEU A 1 136 ? -10.385 3.579 0.976 1.00 98.94 136 LEU A O 1
ATOM 1042 N N . PHE A 1 137 ? -9.684 2.585 -0.910 1.00 98.94 137 PHE A N 1
ATOM 1043 C CA . PHE A 1 137 ? -11.025 2.203 -1.335 1.00 98.94 137 PHE A CA 1
ATOM 1044 C C . PHE A 1 137 ? -11.653 1.146 -0.423 1.00 98.94 137 PHE A C 1
ATOM 1046 O O . PHE A 1 137 ? -12.854 1.206 -0.163 1.00 98.94 137 PHE A O 1
ATOM 1053 N N . ALA A 1 138 ? -10.862 0.246 0.166 1.00 98.94 138 ALA A N 1
ATOM 1054 C CA . ALA A 1 138 ? -11.371 -0.675 1.175 1.00 98.94 138 ALA A CA 1
ATOM 1055 C C . ALA A 1 138 ? -11.846 0.047 2.446 1.00 98.94 138 ALA A C 1
ATOM 1057 O O . ALA A 1 138 ? -12.923 -0.260 2.960 1.00 98.94 138 ALA A O 1
ATOM 1058 N N . LEU A 1 139 ? -11.086 1.039 2.925 1.00 98.94 139 LEU A N 1
ATOM 1059 C CA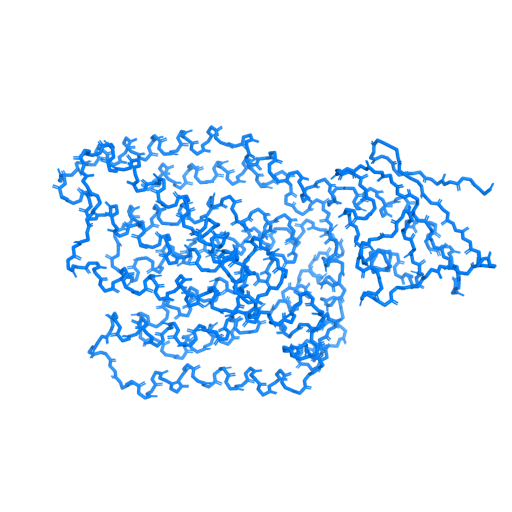 . LEU A 1 139 ? -11.473 1.872 4.068 1.00 98.94 139 LEU A CA 1
ATOM 1060 C C . LEU A 1 139 ? -12.747 2.670 3.769 1.00 98.94 139 LEU A C 1
ATOM 1062 O O . LEU A 1 139 ? -13.668 2.679 4.583 1.00 98.94 139 LEU A O 1
ATOM 1066 N N . LEU A 1 140 ? -12.835 3.301 2.594 1.00 98.94 140 LEU A N 1
ATOM 1067 C CA . LEU A 1 140 ? -14.026 4.046 2.174 1.00 98.94 140 LEU A CA 1
ATOM 1068 C C . LEU A 1 140 ? -15.258 3.138 2.040 1.00 98.94 140 LEU A C 1
ATOM 1070 O O . LEU A 1 140 ? -16.346 3.526 2.468 1.00 98.94 140 LEU A O 1
ATOM 1074 N N . SER A 1 141 ? -15.085 1.914 1.532 1.00 98.88 141 SER A N 1
ATOM 1075 C CA . SER A 1 141 ? -16.146 0.903 1.479 1.00 98.88 141 SER A CA 1
ATOM 1076 C C . SER A 1 141 ? -16.632 0.516 2.880 1.00 98.88 141 SER A C 1
ATOM 1078 O O . SER A 1 141 ? -17.835 0.524 3.145 1.00 98.88 141 SER A O 1
ATOM 1080 N N . ALA A 1 142 ? -15.710 0.266 3.816 1.00 98.75 142 ALA A N 1
ATOM 1081 C CA . ALA A 1 142 ? -16.046 -0.039 5.206 1.00 98.75 142 ALA A CA 1
ATOM 1082 C C . ALA A 1 142 ? -16.757 1.135 5.908 1.00 98.75 142 ALA A C 1
ATOM 1084 O O . ALA A 1 142 ? -17.737 0.926 6.623 1.00 98.75 142 ALA A O 1
ATOM 1085 N N . ILE A 1 143 ? -16.328 2.381 5.666 1.00 98.75 143 ILE A N 1
ATOM 1086 C CA . ILE A 1 143 ? -17.008 3.582 6.180 1.00 98.75 143 ILE A CA 1
ATOM 1087 C C . ILE A 1 143 ? -18.429 3.675 5.621 1.00 98.75 143 ILE A C 1
ATOM 1089 O O . ILE A 1 143 ? -19.367 3.938 6.374 1.00 98.75 143 ILE A O 1
ATOM 1093 N N . ALA A 1 144 ? -18.601 3.481 4.311 1.00 98.44 144 ALA A N 1
ATOM 1094 C CA . ALA A 1 144 ? -19.911 3.523 3.671 1.00 98.44 144 ALA A CA 1
ATOM 1095 C C . ALA A 1 144 ? -20.844 2.442 4.238 1.00 98.44 144 ALA A C 1
ATOM 1097 O O . ALA A 1 144 ? -21.996 2.749 4.539 1.00 98.44 144 ALA A O 1
ATOM 1098 N N . MET A 1 145 ? -20.332 1.231 4.476 1.00 97.19 145 MET A N 1
ATOM 1099 C CA . MET A 1 145 ? -21.060 0.142 5.132 1.00 97.19 145 MET A CA 1
ATOM 1100 C C . MET A 1 145 ? -21.505 0.517 6.552 1.00 97.19 145 MET A C 1
ATOM 1102 O O . MET A 1 145 ? -22.685 0.392 6.865 1.00 97.19 145 MET A O 1
ATOM 1106 N N . LEU A 1 146 ? -20.608 1.032 7.405 1.00 96.31 146 LEU A N 1
ATOM 1107 C CA . LEU A 1 146 ? -20.973 1.458 8.769 1.00 96.31 146 LEU A CA 1
ATOM 1108 C C . LEU A 1 146 ? -21.986 2.611 8.776 1.00 96.31 146 LEU A C 1
ATOM 1110 O O . LEU A 1 146 ? -22.794 2.728 9.694 1.00 96.31 146 LEU A O 1
ATOM 1114 N N . LYS A 1 147 ? -21.975 3.444 7.731 1.00 96.06 147 LYS A N 1
ATOM 1115 C CA . LYS A 1 147 ? -22.973 4.498 7.499 1.00 96.06 147 LYS A CA 1
ATOM 1116 C C . LYS A 1 147 ? -24.230 4.008 6.771 1.00 96.06 147 LYS A C 1
ATOM 1118 O O . LYS A 1 147 ? -25.068 4.840 6.432 1.00 96.06 147 LYS A O 1
ATOM 1123 N N . GLN A 1 148 ? -24.354 2.703 6.517 1.00 94.31 148 GLN A N 1
ATOM 1124 C CA . GLN A 1 148 ? -25.482 2.064 5.828 1.00 94.31 148 GLN A CA 1
ATOM 1125 C C . GLN A 1 148 ? -25.760 2.670 4.436 1.00 94.31 148 GLN A C 1
ATOM 1127 O O . GLN A 1 148 ? -26.904 2.861 4.026 1.00 94.31 148 GLN A O 1
ATOM 1132 N N . ARG A 1 149 ? -24.692 3.016 3.705 1.00 96.00 149 ARG A N 1
ATOM 1133 C CA . ARG A 1 149 ? -24.730 3.549 2.335 1.00 96.00 149 ARG A CA 1
ATOM 1134 C C . ARG A 1 149 ? -24.324 2.463 1.338 1.00 96.00 149 ARG A C 1
ATOM 1136 O O . ARG A 1 149 ? -23.246 2.535 0.750 1.00 96.00 149 ARG A O 1
ATOM 1143 N N . ASP A 1 150 ? -25.203 1.480 1.148 1.00 94.94 150 ASP A N 1
ATOM 1144 C CA . ASP A 1 150 ? -24.945 0.244 0.385 1.00 94.94 150 ASP A CA 1
ATOM 1145 C C . ASP A 1 150 ? -24.403 0.499 -1.038 1.00 94.94 150 ASP A C 1
ATOM 1147 O O . ASP A 1 150 ? -23.473 -0.173 -1.482 1.00 94.94 150 ASP A O 1
ATOM 1151 N N . VAL A 1 151 ? -24.917 1.517 -1.740 1.00 96.81 151 VAL A N 1
ATOM 1152 C CA . VAL A 1 151 ? -24.449 1.881 -3.094 1.00 96.81 151 VAL A CA 1
ATOM 1153 C C . VAL A 1 151 ? -23.004 2.383 -3.073 1.00 96.81 151 VAL A C 1
ATOM 1155 O O . VAL A 1 151 ? -22.179 1.933 -3.862 1.00 96.81 151 VAL A O 1
ATOM 1158 N N . TRP A 1 152 ? -22.665 3.283 -2.147 1.00 98.31 152 TRP A N 1
ATOM 1159 C CA . TRP A 1 152 ? -21.300 3.805 -2.027 1.00 98.31 152 TRP A CA 1
ATOM 1160 C C . TRP A 1 152 ? -20.319 2.736 -1.548 1.00 98.31 152 TRP A C 1
ATOM 1162 O O . TRP A 1 152 ? -19.180 2.714 -2.005 1.00 98.31 152 TRP A O 1
ATOM 1172 N N . MET A 1 153 ? -20.767 1.817 -0.688 1.00 98.38 153 MET A N 1
ATOM 1173 C CA . MET A 1 153 ? -20.003 0.619 -0.338 1.00 98.38 153 MET A CA 1
ATOM 1174 C C . MET A 1 153 ? -19.671 -0.186 -1.603 1.00 98.38 153 MET A C 1
ATOM 1176 O O . MET A 1 153 ? -18.504 -0.479 -1.840 1.00 98.38 153 MET A O 1
ATOM 1180 N N . ALA A 1 154 ? -20.657 -0.472 -2.459 1.00 98.56 154 ALA A N 1
ATOM 1181 C CA . ALA A 1 154 ? -20.434 -1.205 -3.706 1.00 98.56 154 ALA A CA 1
ATOM 1182 C C . ALA A 1 154 ? -19.489 -0.468 -4.679 1.00 98.56 154 ALA A C 1
ATOM 1184 O O . ALA A 1 154 ? -18.610 -1.096 -5.268 1.00 98.56 154 ALA A O 1
ATOM 1185 N N . VAL A 1 155 ? -19.619 0.858 -4.815 1.00 98.75 155 VAL A N 1
ATOM 1186 C CA . VAL A 1 155 ? -18.743 1.689 -5.666 1.00 98.75 155 VAL A CA 1
ATOM 1187 C C . VAL A 1 155 ? -17.291 1.639 -5.189 1.00 98.75 155 VAL A C 1
ATOM 1189 O O . VAL A 1 155 ? -16.384 1.380 -5.980 1.00 98.75 155 VAL A O 1
ATOM 1192 N N . PHE A 1 156 ? -17.050 1.846 -3.893 1.00 98.88 156 PHE A N 1
ATOM 1193 C CA . PHE A 1 156 ? -15.692 1.786 -3.354 1.00 98.88 156 PHE A CA 1
ATOM 1194 C C . PHE A 1 156 ? -15.132 0.361 -3.367 1.00 98.88 156 PHE A C 1
ATOM 1196 O O . PHE A 1 156 ? -13.952 0.175 -3.646 1.00 98.88 156 PHE A O 1
ATOM 1203 N N . LEU A 1 157 ? -15.964 -0.660 -3.157 1.00 98.88 157 LEU A N 1
ATOM 1204 C CA . LEU A 1 157 ? -15.562 -2.054 -3.326 1.00 98.88 157 LEU A CA 1
ATOM 1205 C C . LEU A 1 157 ? -15.132 -2.353 -4.772 1.00 98.88 157 LEU A C 1
ATOM 1207 O O . LEU A 1 157 ? -14.091 -2.975 -4.971 1.00 98.88 157 LEU A O 1
ATOM 1211 N N . ALA A 1 158 ? -15.871 -1.874 -5.777 1.00 98.75 158 ALA A N 1
ATOM 1212 C CA . ALA A 1 158 ? -15.477 -2.006 -7.181 1.00 98.75 158 ALA A CA 1
ATOM 1213 C C . ALA A 1 158 ? -14.114 -1.343 -7.452 1.00 98.75 158 ALA A C 1
ATOM 1215 O O . ALA A 1 158 ? -13.260 -1.928 -8.120 1.00 98.75 158 ALA A O 1
ATOM 1216 N N . ALA A 1 159 ? -13.871 -0.163 -6.873 1.00 98.69 159 ALA A N 1
ATOM 1217 C CA . ALA A 1 159 ? -12.585 0.518 -6.985 1.00 98.69 159 ALA A CA 1
ATOM 1218 C C . ALA A 1 159 ? -11.442 -0.242 -6.275 1.00 98.69 159 ALA A C 1
ATOM 1220 O O . ALA A 1 159 ? -10.330 -0.318 -6.798 1.00 98.69 159 ALA A O 1
ATOM 1221 N N . ALA A 1 160 ? -11.705 -0.864 -5.120 1.00 98.81 160 ALA A N 1
ATOM 1222 C CA . ALA A 1 160 ? -10.739 -1.722 -4.433 1.00 98.81 160 ALA A CA 1
ATOM 1223 C C . ALA A 1 160 ? -10.390 -2.968 -5.272 1.00 98.81 160 ALA A C 1
ATOM 1225 O O . ALA A 1 160 ? -9.209 -3.267 -5.458 1.00 98.81 160 ALA A O 1
ATOM 1226 N N . LEU A 1 161 ? -11.401 -3.639 -5.841 1.00 98.56 161 LEU A N 1
ATOM 1227 C CA . LEU A 1 161 ? -11.246 -4.784 -6.751 1.00 98.56 161 LEU A CA 1
ATOM 1228 C C . LEU A 1 161 ? -10.417 -4.423 -7.986 1.00 98.56 161 LEU A C 1
ATOM 1230 O O . LEU A 1 161 ? -9.477 -5.133 -8.334 1.00 98.56 161 LEU A O 1
ATOM 1234 N N . GLY A 1 162 ? -10.696 -3.268 -8.590 1.00 97.38 162 GLY A N 1
ATOM 1235 C CA . GLY A 1 162 ? -9.923 -2.739 -9.710 1.00 97.38 162 GLY A CA 1
ATOM 1236 C C . GLY A 1 162 ? -8.532 -2.210 -9.339 1.00 97.38 162 GLY A C 1
ATOM 1237 O O . GLY A 1 162 ? -7.809 -1.781 -10.235 1.00 97.38 162 GLY A O 1
ATOM 1238 N N . SER A 1 163 ? -8.148 -2.208 -8.057 1.00 97.94 163 SER A N 1
ATOM 1239 C CA . SER A 1 163 ? -6.836 -1.729 -7.605 1.00 97.94 163 SER A CA 1
ATOM 1240 C C . SER A 1 163 ? -5.828 -2.853 -7.392 1.00 97.94 163 SER A C 1
ATOM 1242 O O . SER A 1 163 ? -4.647 -2.681 -7.698 1.00 97.94 163 SER A O 1
ATOM 1244 N N . LYS A 1 164 ? -6.265 -3.984 -6.822 1.00 96.50 164 LYS A N 1
ATOM 1245 C CA . LYS A 1 164 ? -5.388 -5.113 -6.492 1.00 96.50 164 LYS A CA 1
ATOM 1246 C C . LYS A 1 164 ? -6.193 -6.373 -6.183 1.00 96.50 164 LYS A C 1
ATOM 1248 O O . LYS A 1 164 ? -7.225 -6.304 -5.524 1.00 96.50 164 LYS A O 1
ATOM 1253 N N . GLU A 1 165 ? -5.680 -7.531 -6.585 1.00 94.50 165 GLU A N 1
ATOM 1254 C CA . GLU A 1 165 ? -6.374 -8.826 -6.515 1.00 94.50 165 GLU A CA 1
ATOM 1255 C C . GLU A 1 165 ? -6.730 -9.248 -5.081 1.00 94.50 165 GLU A C 1
ATOM 1257 O O . GLU A 1 165 ? -7.711 -9.956 -4.866 1.00 94.50 165 GLU A O 1
ATOM 1262 N N . GLU A 1 166 ? -5.978 -8.773 -4.084 1.00 95.62 166 GLU A N 1
ATOM 1263 C CA . GLU A 1 166 ? -6.274 -9.006 -2.665 1.00 95.62 166 GLU A CA 1
ATOM 1264 C C . GLU A 1 166 ? -7.682 -8.537 -2.270 1.00 95.62 166 GLU A C 1
ATOM 1266 O O . GLU A 1 166 ? -8.277 -9.121 -1.373 1.00 95.62 166 GLU A O 1
ATOM 1271 N N . ALA A 1 167 ? -8.263 -7.550 -2.963 1.00 98.12 167 ALA A N 1
ATOM 1272 C CA . ALA A 1 167 ? -9.628 -7.086 -2.712 1.00 98.12 167 ALA A CA 1
ATOM 1273 C C . ALA A 1 167 ? -10.711 -8.155 -2.919 1.00 98.12 167 ALA A C 1
ATOM 1275 O O . ALA A 1 167 ? -11.822 -7.966 -2.429 1.00 98.12 167 ALA A O 1
ATOM 1276 N N . ILE A 1 168 ? -10.429 -9.276 -3.597 1.00 97.69 168 ILE A N 1
ATOM 1277 C CA . ILE A 1 168 ? -11.403 -10.367 -3.797 1.00 97.69 168 ILE A CA 1
ATOM 1278 C C . ILE A 1 168 ? -11.944 -10.897 -2.457 1.00 97.69 168 ILE A C 1
ATOM 1280 O O . ILE A 1 168 ? -13.074 -11.375 -2.391 1.00 97.69 168 ILE A O 1
ATOM 1284 N N . VAL A 1 169 ? -11.173 -10.774 -1.372 1.00 98.00 169 VAL A N 1
ATOM 1285 C CA . VAL A 1 169 ? -11.566 -11.225 -0.023 1.00 98.00 169 VAL A CA 1
ATOM 1286 C C . VAL A 1 169 ? -12.402 -10.187 0.734 1.00 98.00 169 VAL A C 1
ATOM 1288 O O . VAL A 1 169 ? -13.085 -10.518 1.705 1.00 98.00 169 VAL A O 1
ATOM 1291 N N . LEU A 1 170 ? -12.373 -8.926 0.292 1.00 98.44 170 LEU A N 1
ATOM 1292 C CA . LEU A 1 170 ? -13.021 -7.805 0.965 1.00 98.44 170 LEU A CA 1
ATOM 1293 C C . LEU A 1 170 ? -14.549 -7.961 1.092 1.00 98.44 170 LEU A C 1
ATOM 1295 O O . LEU A 1 170 ? -15.054 -7.649 2.167 1.00 98.44 170 LEU A O 1
ATOM 1299 N N . PRO A 1 171 ? -15.304 -8.482 0.099 1.00 98.50 171 PRO A N 1
ATOM 1300 C CA . PRO A 1 171 ? -16.736 -8.746 0.250 1.00 98.50 171 PRO A CA 1
ATOM 1301 C C . PRO A 1 171 ? -17.059 -9.634 1.457 1.00 98.50 171 PRO A C 1
ATOM 1303 O O . PRO A 1 171 ? -17.990 -9.348 2.205 1.00 98.50 171 PRO A O 1
ATOM 1306 N N . VAL A 1 172 ? -16.258 -10.678 1.689 1.00 98.00 172 VAL A N 1
ATOM 1307 C CA . VAL A 1 172 ? -16.443 -11.600 2.820 1.00 98.00 172 VAL A CA 1
ATOM 1308 C C . VAL A 1 172 ? -16.099 -10.912 4.142 1.00 98.00 172 VAL A C 1
ATOM 1310 O O . VAL A 1 172 ? -16.852 -11.034 5.108 1.00 98.00 172 VAL A O 1
ATOM 1313 N N . ILE A 1 173 ? -15.012 -10.130 4.176 1.00 98.44 173 ILE A N 1
ATOM 1314 C CA . ILE A 1 173 ? -14.636 -9.327 5.350 1.00 98.44 173 ILE A CA 1
ATOM 1315 C C . ILE A 1 173 ? -15.749 -8.334 5.708 1.00 98.44 173 ILE A C 1
ATOM 1317 O O . ILE A 1 173 ? -16.154 -8.261 6.867 1.00 98.44 173 ILE A O 1
ATOM 1321 N N . LEU A 1 174 ? -16.271 -7.590 4.728 1.00 97.94 174 LEU A N 1
ATOM 1322 C CA . LEU A 1 174 ? -17.327 -6.599 4.945 1.00 97.94 174 LEU A CA 1
ATOM 1323 C C . LEU A 1 174 ? -18.647 -7.254 5.349 1.00 97.94 174 LEU A C 1
ATOM 1325 O O . LEU A 1 174 ? -19.322 -6.749 6.240 1.00 97.94 174 LEU A O 1
ATOM 1329 N N . LEU A 1 175 ? -18.997 -8.408 4.778 1.00 96.69 175 LEU A N 1
ATOM 1330 C CA . LEU A 1 175 ? -20.173 -9.157 5.216 1.00 96.69 175 LEU A CA 1
ATOM 1331 C C . LEU A 1 175 ? -20.047 -9.579 6.688 1.00 96.69 175 LEU A C 1
ATOM 1333 O O . LEU A 1 175 ? -20.994 -9.413 7.456 1.00 96.69 175 LEU A O 1
ATOM 1337 N N . ALA A 1 176 ? -18.879 -10.077 7.100 1.00 96.31 176 ALA A N 1
ATOM 1338 C CA . ALA A 1 176 ? -18.614 -10.424 8.493 1.00 96.31 176 ALA A CA 1
ATOM 1339 C C . ALA A 1 176 ? -18.666 -9.193 9.414 1.00 96.31 176 ALA A C 1
ATOM 1341 O O . ALA A 1 176 ? -19.309 -9.240 10.461 1.00 96.31 176 ALA A O 1
ATOM 1342 N N . TRP A 1 177 ? -18.075 -8.065 9.009 1.00 96.38 177 TRP A N 1
ATOM 1343 C CA . TRP A 1 177 ? -18.166 -6.806 9.755 1.00 96.38 177 TRP A CA 1
ATOM 1344 C C . TRP A 1 177 ? -19.603 -6.309 9.881 1.00 96.38 177 TRP A C 1
ATOM 1346 O O . TRP A 1 177 ? -20.004 -5.896 10.964 1.00 96.38 177 TRP A O 1
ATOM 1356 N N . HIS A 1 178 ? -20.393 -6.370 8.809 1.00 95.38 178 HIS A N 1
ATOM 1357 C CA . HIS A 1 178 ? -21.807 -6.017 8.850 1.00 95.38 178 HIS A CA 1
ATOM 1358 C C . HIS A 1 178 ? -22.543 -6.876 9.883 1.00 95.38 178 HIS A C 1
ATOM 1360 O O . HIS A 1 178 ? -23.297 -6.357 10.700 1.00 95.38 178 HIS A O 1
ATOM 1366 N N . ARG A 1 179 ? -22.305 -8.194 9.891 1.00 93.62 179 ARG A N 1
ATOM 1367 C CA . ARG A 1 179 ? -22.921 -9.095 10.873 1.00 93.62 179 ARG A CA 1
ATOM 1368 C C . ARG A 1 179 ? -22.486 -8.782 12.298 1.00 93.62 179 ARG A C 1
ATOM 1370 O O . ARG A 1 179 ? -23.350 -8.738 13.153 1.00 93.62 179 ARG A O 1
ATOM 1377 N N . LEU A 1 180 ? -21.203 -8.531 12.547 1.00 94.56 180 LEU A N 1
ATOM 1378 C CA . LEU A 1 180 ? -20.685 -8.273 13.895 1.00 94.56 180 LEU A CA 1
ATOM 1379 C C . LEU A 1 180 ? -21.079 -6.888 14.429 1.00 94.56 180 LEU A C 1
ATOM 1381 O O . LEU A 1 180 ? -21.382 -6.734 15.607 1.00 94.56 180 LEU A O 1
ATOM 1385 N N . LEU A 1 181 ? -21.065 -5.860 13.581 1.00 94.31 181 LEU A N 1
ATOM 1386 C CA . LEU A 1 181 ? -21.186 -4.464 14.016 1.00 94.31 181 LEU A CA 1
ATOM 1387 C C . LEU A 1 181 ? -22.585 -3.882 13.806 1.00 94.31 181 LEU A C 1
ATOM 1389 O O . LEU A 1 181 ? -22.933 -2.898 14.454 1.00 94.31 181 LEU A O 1
ATOM 1393 N N . LEU A 1 182 ? -23.394 -4.485 12.930 1.00 92.00 182 LEU A N 1
ATOM 1394 C CA . LEU A 1 182 ? -24.711 -3.987 12.530 1.00 92.00 182 LEU A CA 1
ATOM 1395 C C . LEU A 1 182 ? -25.802 -5.067 12.653 1.00 92.00 182 LEU A C 1
ATOM 1397 O O . LEU A 1 182 ? -26.736 -5.077 11.859 1.00 92.00 182 LEU A O 1
ATOM 1401 N N . GLU A 1 183 ? -25.719 -5.961 13.649 1.00 72.00 183 GLU A N 1
ATOM 1402 C CA . GLU A 1 183 ? -26.599 -7.140 13.849 1.00 72.00 183 GLU A CA 1
ATOM 1403 C C . GLU A 1 183 ? -28.116 -6.919 13.652 1.00 72.00 183 GLU A C 1
ATOM 1405 O O . GLU A 1 183 ? -28.838 -7.879 13.395 1.00 72.00 183 GLU A O 1
ATOM 1410 N N . ARG A 1 184 ? -28.616 -5.681 13.767 1.00 70.88 184 ARG A N 1
ATOM 1411 C CA . ARG A 1 184 ? -30.040 -5.320 13.634 1.00 70.88 184 ARG A CA 1
ATOM 1412 C C . ARG A 1 184 ? -30.356 -4.377 12.464 1.00 70.88 184 ARG A C 1
ATOM 1414 O O . ARG A 1 184 ? -31.473 -3.873 12.384 1.00 70.88 184 ARG A O 1
ATOM 1421 N N . ALA A 1 185 ? -29.399 -4.101 11.579 1.00 70.62 185 ALA A N 1
ATOM 1422 C CA . ALA A 1 185 ? -29.580 -3.156 10.482 1.00 70.62 185 ALA A CA 1
ATOM 1423 C C . ALA A 1 185 ? -29.859 -3.869 9.151 1.00 70.62 185 ALA A C 1
ATOM 1425 O O . ALA A 1 185 ? -29.024 -4.609 8.634 1.00 70.62 185 ALA A O 1
ATOM 1426 N N . GLY A 1 186 ? -31.022 -3.578 8.564 1.00 74.00 186 GLY A N 1
ATOM 1427 C CA . GLY A 1 186 ? -31.325 -3.872 7.164 1.00 74.00 186 GLY A CA 1
ATOM 1428 C C . GLY A 1 186 ? -31.547 -5.347 6.805 1.00 74.00 186 GLY A C 1
ATOM 1429 O O . GLY A 1 186 ? -31.482 -6.257 7.627 1.00 74.00 186 GLY A O 1
ATOM 1430 N N . ASN A 1 187 ? -31.849 -5.573 5.524 1.00 84.88 187 ASN A N 1
ATOM 1431 C CA . ASN A 1 187 ? -32.002 -6.909 4.956 1.00 84.88 187 ASN A CA 1
ATOM 1432 C C . ASN A 1 187 ? -30.612 -7.460 4.571 1.00 84.88 187 ASN A C 1
ATOM 1434 O O . ASN A 1 187 ? -29.979 -6.897 3.671 1.00 84.88 187 ASN A O 1
ATOM 1438 N N . PRO A 1 188 ? -30.141 -8.568 5.174 1.00 84.56 188 PRO A N 1
ATOM 1439 C CA . PRO A 1 188 ? -28.813 -9.109 4.891 1.00 84.56 188 PRO A CA 1
ATOM 1440 C C . PRO A 1 188 ? -28.628 -9.546 3.434 1.00 84.56 188 PRO A C 1
ATOM 1442 O O . PRO A 1 188 ? -27.516 -9.475 2.918 1.00 84.56 188 PRO A O 1
ATOM 1445 N N . TRP A 1 189 ? -29.702 -9.948 2.750 1.00 89.50 189 TRP A N 1
ATOM 1446 C CA . TRP A 1 189 ? -29.656 -10.308 1.333 1.00 89.50 189 TRP A CA 1
ATOM 1447 C C . TRP A 1 189 ? -29.399 -9.096 0.443 1.00 89.50 189 TRP A C 1
ATOM 1449 O O . TRP A 1 189 ? -28.678 -9.202 -0.546 1.00 89.50 189 TRP A O 1
ATOM 1459 N N . ARG A 1 190 ? -29.920 -7.922 0.824 1.00 92.25 190 ARG A N 1
ATOM 1460 C CA . ARG A 1 190 ? -29.657 -6.670 0.105 1.00 92.25 190 ARG A CA 1
ATOM 1461 C C . ARG A 1 190 ? -28.179 -6.305 0.184 1.00 92.25 190 ARG A C 1
ATOM 1463 O O . ARG A 1 190 ? -27.581 -5.971 -0.835 1.00 92.25 190 ARG A O 1
ATOM 1470 N N . VAL A 1 191 ? -27.586 -6.397 1.372 1.00 92.19 191 VAL A N 1
ATOM 1471 C CA . VAL A 1 191 ? -26.157 -6.113 1.579 1.00 92.19 191 VAL A CA 1
ATOM 1472 C C . VAL A 1 191 ? -25.296 -7.140 0.848 1.00 92.19 191 VAL A C 1
ATOM 1474 O O . VAL A 1 191 ? -24.374 -6.759 0.132 1.00 92.19 191 VAL A O 1
ATOM 1477 N N . ALA A 1 192 ? -25.638 -8.429 0.944 1.00 94.19 192 ALA A N 1
ATOM 1478 C CA . ALA A 1 192 ? -24.953 -9.486 0.206 1.00 94.19 192 ALA A CA 1
ATOM 1479 C C . ALA A 1 192 ? -24.987 -9.242 -1.312 1.00 94.19 192 ALA A C 1
ATOM 1481 O O . ALA A 1 192 ? -23.957 -9.384 -1.962 1.00 94.19 192 ALA A O 1
ATOM 1482 N N . ALA A 1 193 ? -26.119 -8.795 -1.867 1.00 96.12 193 ALA A N 1
ATOM 1483 C CA . ALA A 1 193 ? -26.215 -8.427 -3.278 1.00 96.12 193 ALA A CA 1
ATOM 1484 C C . ALA A 1 193 ? -25.288 -7.250 -3.636 1.00 96.12 193 ALA A C 1
ATOM 1486 O O . ALA A 1 193 ? -24.540 -7.341 -4.603 1.00 96.12 193 ALA A O 1
ATOM 1487 N N . HIS A 1 194 ? -25.252 -6.180 -2.832 1.00 96.94 194 HIS A N 1
ATOM 1488 C CA . HIS A 1 194 ? -24.352 -5.038 -3.071 1.00 96.94 194 HIS A CA 1
ATOM 1489 C C . HIS A 1 194 ? -22.863 -5.399 -2.956 1.00 96.94 194 HIS A C 1
ATOM 1491 O O . HIS A 1 194 ? -22.030 -4.756 -3.589 1.00 96.94 194 HIS A O 1
ATOM 1497 N N . LEU A 1 195 ? -22.520 -6.421 -2.169 1.00 97.44 195 LEU A N 1
ATOM 1498 C CA . LEU A 1 195 ? -21.159 -6.953 -2.072 1.00 97.44 195 LEU A CA 1
ATOM 1499 C C . LEU A 1 195 ? -20.826 -7.902 -3.236 1.00 97.44 195 LEU A C 1
ATOM 1501 O O . LEU A 1 195 ? -19.708 -7.879 -3.750 1.00 97.44 195 LEU A O 1
ATOM 1505 N N . ALA A 1 196 ? -21.789 -8.718 -3.671 1.00 97.81 196 ALA A N 1
ATOM 1506 C CA . ALA A 1 196 ? -21.610 -9.699 -4.737 1.00 97.81 196 ALA A CA 1
ATOM 1507 C C . ALA A 1 196 ? -21.551 -9.056 -6.130 1.00 97.81 196 ALA A C 1
ATOM 1509 O O . ALA A 1 196 ? -20.709 -9.442 -6.933 1.00 97.81 196 ALA A O 1
ATOM 1510 N N . THR A 1 197 ? -22.389 -8.056 -6.417 1.00 98.00 197 THR A N 1
ATOM 1511 C CA . THR A 1 197 ? -22.457 -7.401 -7.735 1.00 98.00 197 THR A CA 1
ATOM 1512 C C . THR A 1 197 ? -21.103 -6.878 -8.241 1.00 98.00 197 THR A C 1
ATOM 1514 O O . THR A 1 197 ? -20.703 -7.279 -9.335 1.00 98.00 197 THR A O 1
ATOM 1517 N N . PRO A 1 198 ? -20.348 -6.036 -7.500 1.00 98.31 198 PRO A N 1
ATOM 1518 C CA . PRO A 1 198 ? -19.047 -5.557 -7.969 1.00 98.31 198 PRO A CA 1
ATOM 1519 C C . PRO A 1 198 ? -18.009 -6.681 -8.071 1.00 98.31 198 PRO A C 1
ATOM 1521 O O . PRO A 1 198 ? -17.173 -6.643 -8.970 1.00 98.31 198 PRO A O 1
ATOM 1524 N N . LEU A 1 199 ? -18.078 -7.701 -7.204 1.00 98.44 199 LEU A N 1
ATOM 1525 C CA . LEU A 1 199 ? -17.205 -8.874 -7.287 1.00 98.44 199 LEU A CA 1
ATOM 1526 C C . LEU A 1 199 ? -17.457 -9.661 -8.578 1.00 98.44 199 LEU A C 1
ATOM 1528 O O . LEU A 1 199 ? -16.511 -9.952 -9.304 1.00 98.44 199 LEU A O 1
ATOM 1532 N N . VAL A 1 200 ? -18.717 -9.972 -8.889 1.00 98.12 200 VAL A N 1
ATOM 1533 C CA . VAL A 1 200 ? -19.092 -10.691 -10.115 1.00 98.12 200 VAL A CA 1
ATOM 1534 C C . VAL A 1 200 ? -18.707 -9.877 -11.347 1.00 98.12 200 VAL A C 1
ATOM 1536 O O . VAL A 1 200 ? -18.068 -10.418 -12.244 1.00 98.12 200 VAL A O 1
ATOM 1539 N N . ALA A 1 201 ? -19.010 -8.576 -11.372 1.00 96.88 201 ALA A N 1
ATOM 1540 C CA . ALA A 1 201 ? -18.628 -7.701 -12.479 1.00 96.88 201 ALA A CA 1
ATOM 1541 C C . ALA A 1 201 ? -17.104 -7.677 -12.692 1.00 96.88 201 ALA A C 1
ATOM 1543 O O . ALA A 1 201 ? -16.635 -7.843 -13.817 1.00 96.88 201 ALA A O 1
ATOM 1544 N N . TYR A 1 202 ? -16.324 -7.538 -11.614 1.00 96.94 202 TYR A N 1
ATOM 1545 C CA . TYR A 1 202 ? -14.865 -7.604 -11.672 1.00 96.94 202 TYR A CA 1
ATOM 1546 C C . TYR A 1 202 ? -14.375 -8.948 -12.221 1.00 96.94 202 TYR A C 1
ATOM 1548 O O . TYR A 1 202 ? -13.527 -8.963 -13.110 1.00 96.94 202 TYR A O 1
ATOM 1556 N N . LEU A 1 203 ? -14.910 -10.068 -11.725 1.00 95.94 203 LEU A N 1
ATOM 1557 C CA . LEU A 1 203 ? -14.511 -11.408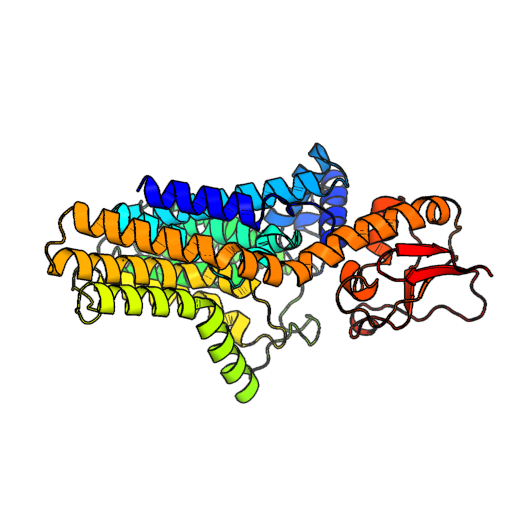 -12.159 1.00 95.94 203 LEU A CA 1
ATOM 1558 C C . LEU A 1 203 ? -14.850 -11.668 -13.629 1.00 95.94 203 LEU A C 1
ATOM 1560 O O . LEU A 1 203 ? -14.015 -12.227 -14.334 1.00 95.94 203 LEU A O 1
ATOM 1564 N N . VAL A 1 204 ? -16.022 -11.230 -14.100 1.00 95.06 204 VAL A N 1
ATOM 1565 C CA . VAL A 1 204 ? -16.425 -11.338 -15.511 1.00 95.06 204 VAL A CA 1
ATOM 1566 C C . VAL A 1 204 ? -15.475 -10.536 -16.397 1.00 95.06 204 VAL A C 1
ATOM 1568 O O . VAL A 1 204 ? -14.891 -11.096 -17.319 1.00 95.06 204 VAL A O 1
ATOM 1571 N N . LEU A 1 205 ? -15.246 -9.255 -16.089 1.00 93.50 205 LEU A N 1
ATOM 1572 C CA . LEU A 1 205 ? -14.323 -8.420 -16.867 1.00 93.50 205 LEU A CA 1
ATOM 1573 C C . LEU A 1 205 ? -12.910 -9.009 -16.877 1.00 93.50 205 LEU A C 1
ATOM 1575 O O . LEU A 1 205 ? -12.299 -9.156 -17.931 1.00 93.50 205 LEU A O 1
ATOM 1579 N N . ARG A 1 206 ? -12.420 -9.424 -15.706 1.00 94.06 206 ARG A N 1
ATOM 1580 C CA . ARG A 1 206 ? -11.107 -10.052 -15.547 1.00 94.06 206 ARG A CA 1
ATOM 1581 C C . ARG A 1 206 ? -10.986 -11.343 -16.354 1.00 94.06 206 ARG A C 1
ATOM 1583 O O . ARG A 1 206 ? -9.923 -11.590 -16.916 1.00 94.06 206 ARG A O 1
ATOM 1590 N N . PHE A 1 207 ? -12.034 -12.166 -16.409 1.00 91.50 207 PHE A N 1
ATOM 1591 C CA . PHE A 1 207 ? -12.038 -13.435 -17.145 1.00 91.50 207 PHE A CA 1
ATOM 1592 C C . PHE A 1 207 ? -11.866 -13.237 -18.656 1.00 91.50 207 PHE A C 1
ATOM 1594 O O . PHE A 1 207 ? -11.255 -14.068 -19.319 1.00 91.50 207 PHE A O 1
ATOM 1601 N N . HIS A 1 208 ? -12.335 -12.109 -19.191 1.00 90.25 208 HIS A N 1
ATOM 1602 C CA . HIS A 1 208 ? -12.166 -11.744 -20.600 1.00 90.25 208 HIS A CA 1
ATOM 1603 C C . HIS A 1 208 ? -10.807 -11.102 -20.919 1.00 90.25 208 HIS A C 1
ATOM 1605 O O . HIS A 1 208 ? -10.607 -10.601 -22.024 1.00 90.25 208 HIS A O 1
ATOM 1611 N N . THR A 1 209 ? -9.863 -11.120 -19.976 1.00 91.19 209 THR A N 1
ATOM 1612 C CA . THR A 1 209 ? -8.525 -10.543 -20.148 1.00 91.19 209 THR A CA 1
ATOM 1613 C C . THR A 1 209 ? -7.445 -11.625 -20.124 1.00 91.19 209 THR A C 1
ATOM 1615 O O . THR A 1 209 ? -7.665 -12.744 -19.668 1.00 91.19 209 THR A O 1
ATOM 1618 N N . GLY A 1 210 ? -6.229 -11.274 -20.552 1.00 87.19 210 GLY A N 1
ATOM 1619 C CA . GLY A 1 210 ? -5.041 -12.127 -20.410 1.00 87.19 210 GLY A CA 1
ATOM 1620 C C . GLY A 1 210 ? -4.404 -12.113 -19.012 1.00 87.19 210 GLY A C 1
ATOM 1621 O O . GLY A 1 210 ? -3.243 -12.493 -18.877 1.00 87.19 210 GLY A O 1
ATOM 1622 N N . ALA A 1 211 ? -5.100 -11.621 -17.980 1.00 91.19 211 ALA A N 1
ATOM 1623 C CA . ALA A 1 211 ? -4.540 -11.521 -16.635 1.00 91.19 211 ALA A CA 1
ATOM 1624 C C . ALA A 1 211 ? -4.240 -12.899 -16.028 1.00 91.19 211 ALA A C 1
ATOM 1626 O O . ALA A 1 211 ? -4.972 -13.871 -16.223 1.00 91.19 211 ALA A O 1
ATOM 1627 N N . PHE A 1 212 ? -3.177 -12.972 -15.228 1.00 90.50 212 PHE A N 1
ATOM 1628 C CA . PHE A 1 212 ? -2.740 -14.207 -14.600 1.00 90.50 212 PHE A CA 1
ATOM 1629 C C . PHE A 1 212 ? -3.846 -14.817 -13.740 1.00 90.50 212 PHE A C 1
ATOM 1631 O O . PHE A 1 212 ? -4.460 -14.171 -12.891 1.00 90.50 212 PHE A O 1
ATOM 1638 N N . THR A 1 213 ? -4.084 -16.103 -13.933 1.00 89.69 213 THR A N 1
ATOM 1639 C CA . THR A 1 213 ? -4.857 -16.937 -13.015 1.00 89.69 213 THR A CA 1
ATOM 1640 C C . THR A 1 213 ? -3.886 -17.637 -12.064 1.00 89.69 213 THR A C 1
ATOM 1642 O O . THR A 1 213 ? -2.693 -17.700 -12.366 1.00 89.69 213 THR A O 1
ATOM 1645 N N . PRO A 1 214 ? -4.353 -18.235 -10.955 1.00 85.69 214 PRO A N 1
ATOM 1646 C CA . PRO A 1 214 ? -3.491 -19.079 -10.128 1.00 85.69 214 PRO A CA 1
ATOM 1647 C C . PRO A 1 214 ? -2.770 -20.193 -10.910 1.00 85.69 214 PRO A C 1
ATOM 1649 O O . PRO A 1 214 ? -1.708 -20.626 -10.480 1.00 85.69 214 PRO A O 1
ATOM 1652 N N . ALA A 1 215 ? -3.314 -20.628 -12.056 1.00 86.12 215 ALA A N 1
ATOM 1653 C CA . ALA A 1 215 ? -2.715 -21.645 -12.921 1.00 86.12 215 ALA A CA 1
ATOM 1654 C C . ALA A 1 215 ? -1.753 -21.074 -13.983 1.00 86.12 215 ALA A C 1
ATOM 1656 O O . ALA A 1 215 ? -0.781 -21.732 -14.340 1.00 86.12 215 ALA A O 1
ATOM 1657 N N . SER A 1 216 ? -2.002 -19.861 -14.491 1.00 89.06 216 SER A N 1
ATOM 1658 C CA . SER A 1 216 ? -1.180 -19.231 -15.541 1.00 89.06 216 SER A CA 1
ATOM 1659 C C . SER A 1 216 ? -0.139 -18.240 -15.016 1.00 89.06 216 SER A C 1
ATOM 1661 O O . SER A 1 216 ? 0.684 -17.753 -15.788 1.00 89.06 216 SER A O 1
ATOM 1663 N N . ALA A 1 217 ? -0.162 -17.928 -13.719 1.00 89.12 217 ALA A N 1
ATOM 1664 C CA . ALA A 1 217 ? 0.832 -17.073 -13.088 1.00 89.12 217 ALA A CA 1
ATOM 1665 C C . ALA A 1 217 ? 2.239 -17.702 -13.150 1.00 89.12 217 ALA A C 1
ATOM 1667 O O . ALA A 1 217 ? 2.362 -18.930 -13.123 1.00 89.12 217 ALA A O 1
ATOM 1668 N N . PRO A 1 218 ? 3.313 -16.890 -13.165 1.00 87.44 218 PRO A N 1
ATOM 1669 C CA . PRO A 1 218 ? 4.673 -17.383 -12.961 1.00 87.44 218 PRO A CA 1
ATOM 1670 C C . PRO A 1 218 ? 4.793 -18.183 -11.658 1.00 87.44 218 PRO A C 1
ATOM 1672 O O . PRO A 1 218 ? 4.085 -17.900 -10.694 1.00 87.44 218 PRO A O 1
ATOM 1675 N N . SER A 1 219 ? 5.730 -19.132 -11.586 1.00 87.56 219 SER A N 1
ATOM 1676 C CA . SER A 1 219 ? 5.865 -20.071 -10.453 1.00 87.56 219 SER A CA 1
ATOM 1677 C C . SER A 1 219 ? 5.961 -19.406 -9.074 1.00 87.56 219 SER A C 1
ATOM 1679 O O . SER A 1 219 ? 5.519 -19.970 -8.079 1.00 87.56 219 SER A O 1
ATOM 1681 N N . TYR A 1 220 ? 6.490 -18.184 -8.994 1.00 86.06 220 TYR A N 1
ATOM 1682 C CA . TYR A 1 220 ? 6.587 -17.415 -7.752 1.00 86.06 220 TYR A CA 1
ATOM 1683 C C . TYR A 1 220 ? 5.268 -16.746 -7.313 1.00 86.06 220 TYR A C 1
ATOM 1685 O O . TYR A 1 220 ? 5.172 -16.298 -6.170 1.00 86.06 220 TYR A O 1
ATOM 1693 N N . TYR A 1 221 ? 4.257 -16.712 -8.184 1.00 88.62 221 TYR A N 1
ATOM 1694 C CA . TYR A 1 221 ? 2.890 -16.244 -7.927 1.00 88.62 221 TYR A CA 1
ATOM 1695 C C . TYR A 1 221 ? 1.834 -17.365 -7.946 1.00 88.62 221 TYR A C 1
ATOM 1697 O O . TYR A 1 221 ? 0.664 -17.096 -7.683 1.00 88.62 221 TYR A O 1
ATOM 1705 N N . GLN A 1 222 ? 2.217 -18.611 -8.226 1.00 91.88 222 GLN A N 1
ATOM 1706 C CA . GLN A 1 222 ? 1.319 -19.763 -8.113 1.00 91.88 222 GLN A CA 1
ATOM 1707 C C . GLN A 1 222 ? 1.162 -20.171 -6.648 1.00 91.88 222 GLN A C 1
ATOM 1709 O O . GLN A 1 222 ? 2.141 -20.185 -5.901 1.00 91.88 222 GLN A O 1
ATOM 1714 N N . PHE A 1 223 ? -0.056 -20.514 -6.223 1.00 93.94 223 PHE A N 1
ATOM 1715 C CA . PHE A 1 223 ? -0.284 -20.916 -4.837 1.00 93.94 223 PHE A CA 1
ATOM 1716 C C . PHE A 1 223 ? 0.487 -22.187 -4.481 1.00 93.94 223 PHE A C 1
ATOM 1718 O O . PHE A 1 223 ? 0.442 -23.192 -5.185 1.00 93.94 223 PHE A O 1
ATOM 1725 N N . SER A 1 224 ? 1.162 -22.136 -3.337 1.00 93.25 224 SER A N 1
ATOM 1726 C CA . SER A 1 224 ? 1.836 -23.260 -2.714 1.00 93.25 224 SER A CA 1
ATOM 1727 C C . SER A 1 224 ? 1.194 -23.547 -1.365 1.00 93.25 224 SER A C 1
ATOM 1729 O O . SER A 1 224 ? 1.180 -22.706 -0.466 1.00 93.25 224 SER A O 1
ATOM 1731 N N . PHE A 1 225 ? 0.698 -24.772 -1.222 1.00 95.31 225 PHE A N 1
ATOM 1732 C CA . PHE A 1 225 ? 0.116 -25.287 0.018 1.00 95.31 225 PHE A CA 1
ATOM 1733 C C . PHE A 1 225 ? 1.124 -26.108 0.834 1.00 95.31 225 PHE A C 1
ATOM 1735 O O . PHE A 1 225 ? 0.746 -26.816 1.763 1.00 95.31 225 PHE A O 1
ATOM 1742 N N . ALA A 1 226 ? 2.417 -26.024 0.498 1.00 95.69 226 ALA A N 1
ATOM 1743 C CA . ALA A 1 226 ? 3.469 -26.711 1.235 1.00 95.69 226 ALA A CA 1
ATOM 1744 C C . ALA A 1 226 ? 3.479 -26.234 2.705 1.00 95.69 226 ALA A C 1
ATOM 1746 O O . ALA A 1 226 ? 3.738 -25.046 2.938 1.00 95.69 226 ALA A O 1
ATOM 1747 N N . PRO A 1 227 ? 3.261 -27.119 3.703 1.00 95.88 227 PRO A N 1
ATOM 1748 C CA . PRO A 1 227 ? 3.004 -26.706 5.086 1.00 95.88 227 PRO A CA 1
ATOM 1749 C C . PRO A 1 227 ? 4.075 -25.787 5.680 1.00 95.88 227 PRO A C 1
ATOM 1751 O O . PRO A 1 227 ? 3.750 -24.766 6.278 1.00 95.88 227 PRO A O 1
ATOM 1754 N N . LEU A 1 228 ? 5.358 -26.084 5.447 1.00 95.12 228 LEU A N 1
ATOM 1755 C CA . LEU A 1 228 ? 6.472 -25.256 5.928 1.00 95.12 228 LEU A CA 1
ATOM 1756 C C . LEU A 1 228 ? 6.504 -23.864 5.282 1.00 95.12 228 LEU A C 1
ATOM 1758 O O . LEU A 1 228 ? 6.841 -22.883 5.944 1.00 95.12 228 LEU A O 1
ATOM 1762 N N . SER A 1 229 ? 6.144 -23.758 3.999 1.00 93.12 229 SER A N 1
ATOM 1763 C CA . SER A 1 229 ? 6.089 -22.464 3.311 1.00 93.12 229 SER A CA 1
ATOM 1764 C C . SER A 1 229 ? 4.934 -21.618 3.831 1.00 93.12 229 SER A C 1
ATOM 1766 O O . SER A 1 229 ? 5.141 -20.444 4.132 1.00 93.12 229 SER A O 1
ATOM 1768 N N . VAL A 1 230 ? 3.757 -22.226 4.004 1.00 96.19 230 VAL A N 1
ATOM 1769 C CA . VAL A 1 230 ? 2.576 -21.560 4.566 1.00 96.19 230 VAL A CA 1
ATOM 1770 C C . VAL A 1 230 ? 2.844 -21.118 6.003 1.00 96.19 230 VAL A C 1
ATOM 1772 O O . VAL A 1 230 ? 2.604 -19.961 6.335 1.00 96.19 230 VAL A O 1
ATOM 1775 N N . LEU A 1 231 ? 3.418 -21.987 6.840 1.00 96.12 231 LEU A N 1
ATOM 1776 C CA . LEU A 1 231 ? 3.744 -21.671 8.231 1.00 96.12 231 LEU A CA 1
ATOM 1777 C C . LEU A 1 231 ? 4.740 -20.509 8.335 1.00 96.12 231 LEU A C 1
ATOM 1779 O O . LEU A 1 231 ? 4.521 -19.567 9.095 1.00 96.12 231 LEU A O 1
ATOM 1783 N N . ARG A 1 232 ? 5.807 -20.524 7.525 1.00 95.62 232 ARG A N 1
ATOM 1784 C CA . ARG A 1 232 ? 6.763 -19.410 7.456 1.00 95.62 232 ARG A CA 1
ATOM 1785 C C . ARG A 1 232 ? 6.083 -18.113 7.024 1.00 95.62 232 ARG A C 1
ATOM 1787 O O . ARG A 1 232 ? 6.322 -17.070 7.626 1.00 95.62 232 ARG A O 1
ATOM 1794 N N . ASN A 1 233 ? 5.240 -18.171 5.995 1.00 96.25 233 ASN A N 1
ATOM 1795 C CA . ASN A 1 233 ? 4.509 -17.004 5.515 1.00 96.25 233 ASN A CA 1
ATOM 1796 C C . ASN A 1 233 ? 3.562 -16.455 6.597 1.00 96.25 233 ASN A C 1
ATOM 1798 O O . ASN A 1 233 ? 3.531 -15.245 6.800 1.00 96.25 233 ASN A O 1
ATOM 1802 N N . LEU A 1 234 ? 2.851 -17.319 7.330 1.00 96.31 234 LEU A N 1
ATOM 1803 C CA . LEU A 1 234 ? 1.991 -16.927 8.452 1.00 96.31 234 LEU A CA 1
ATOM 1804 C C . LEU A 1 234 ? 2.769 -16.151 9.519 1.00 96.31 234 LEU A C 1
ATOM 1806 O O . LEU A 1 234 ? 2.349 -15.057 9.888 1.00 96.31 234 LEU A O 1
ATOM 1810 N N . PHE A 1 235 ? 3.917 -16.664 9.973 1.00 96.56 235 PHE A N 1
ATOM 1811 C CA . PHE A 1 235 ? 4.739 -15.970 10.971 1.00 96.56 235 PHE A CA 1
ATOM 1812 C C . PHE A 1 235 ? 5.302 -14.644 10.451 1.00 96.56 235 PHE A C 1
ATOM 1814 O O . PHE A 1 235 ? 5.231 -13.634 11.149 1.00 96.56 235 PHE A O 1
ATOM 1821 N N . GLU A 1 236 ? 5.815 -14.610 9.218 1.00 96.06 236 GLU A N 1
ATOM 1822 C CA . GLU A 1 236 ? 6.338 -13.371 8.635 1.00 96.06 236 GLU A CA 1
ATOM 1823 C C . GLU A 1 236 ? 5.244 -12.306 8.453 1.00 96.06 236 GLU A C 1
ATOM 1825 O O . GLU A 1 236 ? 5.491 -11.122 8.674 1.00 96.06 236 GLU A O 1
ATOM 1830 N N . TYR A 1 237 ? 4.030 -12.687 8.051 1.00 97.38 237 TYR A N 1
ATOM 1831 C CA . TYR A 1 237 ? 2.925 -11.738 7.893 1.00 97.38 237 TYR A CA 1
ATOM 1832 C C . TYR A 1 237 ? 2.295 -11.328 9.227 1.00 97.38 237 TYR A C 1
ATOM 1834 O O . TYR A 1 237 ? 1.875 -10.174 9.363 1.00 97.38 237 TYR A O 1
ATOM 1842 N N . ALA A 1 238 ? 2.294 -12.214 10.226 1.00 96.50 238 ALA A N 1
ATOM 1843 C CA . ALA A 1 238 ? 1.960 -11.854 11.598 1.00 96.50 238 ALA A CA 1
ATOM 1844 C C . ALA A 1 238 ? 2.928 -10.784 12.122 1.00 96.50 238 ALA A C 1
ATOM 1846 O O . ALA A 1 238 ? 2.474 -9.757 12.617 1.00 96.50 238 ALA A O 1
ATOM 1847 N N . ASP A 1 239 ? 4.238 -10.957 11.917 1.00 97.19 239 ASP A N 1
ATOM 1848 C CA . ASP A 1 239 ? 5.237 -9.960 12.312 1.00 97.19 239 ASP A CA 1
ATOM 1849 C C . ASP A 1 239 ? 5.003 -8.608 11.617 1.00 97.19 239 ASP A C 1
ATOM 1851 O O . ASP A 1 239 ? 4.748 -7.585 12.261 1.00 97.19 239 ASP A O 1
ATOM 1855 N N . ARG A 1 240 ? 4.965 -8.617 10.279 1.00 97.00 240 ARG A N 1
ATOM 1856 C CA . ARG A 1 240 ? 4.778 -7.405 9.460 1.00 97.00 240 ARG A CA 1
ATOM 1857 C C . ARG A 1 240 ? 3.472 -6.671 9.756 1.00 97.00 240 ARG A C 1
ATOM 1859 O O . ARG A 1 240 ? 3.388 -5.452 9.592 1.00 97.00 240 ARG A O 1
ATOM 1866 N N . GLY A 1 241 ? 2.438 -7.421 10.123 1.00 96.88 241 GLY A N 1
ATOM 1867 C CA . GLY A 1 241 ? 1.094 -6.909 10.325 1.00 96.88 241 GLY A CA 1
ATOM 1868 C C . GLY A 1 241 ? 0.751 -6.546 11.769 1.00 96.88 241 GLY A C 1
ATOM 1869 O O . GLY A 1 241 ? -0.151 -5.734 11.949 1.00 96.88 241 GLY A O 1
ATOM 1870 N N . ALA A 1 242 ? 1.413 -7.129 12.776 1.00 97.06 242 ALA A N 1
ATOM 1871 C CA . ALA A 1 242 ? 0.973 -7.052 14.173 1.00 97.06 242 ALA A CA 1
ATOM 1872 C C . ALA A 1 242 ? 2.055 -6.601 15.175 1.00 97.06 242 ALA A C 1
ATOM 1874 O O . ALA A 1 242 ? 1.697 -6.015 16.198 1.00 97.06 242 ALA A O 1
ATOM 1875 N N . THR A 1 243 ? 3.354 -6.807 14.909 1.00 96.94 243 THR A N 1
ATOM 1876 C CA . THR A 1 243 ? 4.421 -6.602 15.915 1.00 96.94 243 THR A CA 1
ATOM 1877 C C . THR A 1 243 ? 4.458 -5.183 16.479 1.00 96.94 243 THR A C 1
ATOM 1879 O O . THR A 1 243 ? 4.479 -5.007 17.697 1.00 96.94 243 THR A O 1
ATOM 1882 N N . LEU A 1 244 ? 4.402 -4.155 15.622 1.00 95.94 244 LEU A N 1
ATOM 1883 C CA . LEU A 1 244 ? 4.406 -2.755 16.070 1.00 95.94 244 LEU A CA 1
ATOM 1884 C C . LEU A 1 244 ? 3.239 -2.456 17.027 1.00 95.94 244 LEU A C 1
ATOM 1886 O O . LEU A 1 244 ? 3.412 -1.776 18.038 1.00 95.94 244 LEU A O 1
ATOM 1890 N N . PHE A 1 245 ? 2.058 -2.985 16.718 1.00 96.56 245 PHE A N 1
ATOM 1891 C CA . PHE A 1 245 ? 0.854 -2.792 17.520 1.00 96.56 245 PHE A CA 1
ATOM 1892 C C . PHE A 1 245 ? 0.955 -3.538 18.855 1.00 96.56 245 PHE A C 1
ATOM 1894 O O . PHE A 1 245 ? 0.626 -2.977 19.896 1.00 96.56 245 PHE A O 1
ATOM 1901 N N . GLY A 1 246 ? 1.498 -4.760 18.850 1.00 95.31 246 GLY A N 1
ATOM 1902 C CA . GLY A 1 246 ? 1.804 -5.509 20.070 1.00 95.31 246 GLY A CA 1
ATOM 1903 C C . GLY A 1 246 ? 2.772 -4.759 20.990 1.00 95.31 246 GLY A C 1
ATOM 1904 O O . GLY A 1 246 ? 2.504 -4.624 22.182 1.00 95.31 246 GLY A O 1
ATOM 1905 N N . ILE A 1 247 ? 3.848 -4.187 20.438 1.00 93.00 247 ILE A N 1
ATOM 1906 C CA . ILE A 1 247 ? 4.795 -3.351 21.195 1.00 93.00 247 ILE A CA 1
ATOM 1907 C C . ILE A 1 247 ? 4.083 -2.131 21.793 1.00 93.00 247 ILE A C 1
ATOM 1909 O O . ILE A 1 247 ? 4.244 -1.851 22.980 1.00 93.00 247 ILE A O 1
ATOM 1913 N N . ALA A 1 248 ? 3.257 -1.425 21.015 1.00 91.50 248 ALA A N 1
ATOM 1914 C CA . ALA A 1 248 ? 2.503 -0.271 21.508 1.00 91.50 248 ALA A CA 1
ATOM 1915 C C . ALA A 1 248 ? 1.544 -0.640 22.657 1.00 91.50 248 ALA A C 1
ATOM 1917 O O . ALA A 1 248 ? 1.446 0.100 23.643 1.00 91.50 248 ALA A O 1
ATOM 1918 N N . LEU A 1 249 ? 0.886 -1.801 22.575 1.00 93.12 249 LEU A N 1
ATOM 1919 C CA . LEU A 1 249 ? 0.042 -2.328 23.650 1.00 93.12 249 LEU A CA 1
ATOM 1920 C C . LEU A 1 249 ? 0.853 -2.645 24.909 1.00 93.12 249 LEU A C 1
ATOM 1922 O O . LEU A 1 249 ? 0.449 -2.242 25.998 1.00 93.12 249 LEU A O 1
ATOM 1926 N N . LEU A 1 250 ? 2.009 -3.301 24.776 1.00 91.69 250 LEU A N 1
ATOM 1927 C CA . LEU A 1 250 ? 2.885 -3.624 25.908 1.00 91.69 250 LEU A CA 1
ATOM 1928 C C . LEU A 1 250 ? 3.437 -2.367 26.589 1.00 91.69 250 LEU A C 1
ATOM 1930 O O . LEU A 1 250 ? 3.437 -2.283 27.816 1.00 91.69 250 LEU A O 1
ATOM 1934 N N . LEU A 1 251 ? 3.852 -1.364 25.812 1.00 87.75 251 LEU A N 1
ATOM 1935 C CA . LEU A 1 251 ? 4.319 -0.084 26.348 1.00 87.75 251 LEU A CA 1
ATOM 1936 C C . LEU A 1 251 ? 3.203 0.660 27.085 1.00 87.75 251 LEU A C 1
ATOM 1938 O O . LEU A 1 251 ? 3.430 1.200 28.166 1.00 87.75 251 LEU A O 1
ATOM 1942 N N . THR A 1 252 ? 1.985 0.647 26.541 1.00 87.06 252 THR A N 1
ATOM 1943 C CA . THR A 1 252 ? 0.820 1.254 27.199 1.00 87.06 252 THR A CA 1
ATOM 1944 C C . THR A 1 252 ? 0.471 0.511 28.492 1.00 87.06 252 THR A C 1
ATOM 1946 O O . THR A 1 252 ? 0.214 1.137 29.520 1.00 87.06 252 THR A O 1
ATOM 1949 N N . ALA A 1 253 ? 0.514 -0.824 28.468 1.00 89.56 253 ALA A N 1
ATOM 1950 C CA . ALA A 1 253 ? 0.292 -1.682 29.630 1.00 89.56 253 ALA A CA 1
ATOM 1951 C C . ALA A 1 253 ? 1.301 -1.413 30.744 1.00 89.56 253 ALA A C 1
ATOM 1953 O O . ALA A 1 253 ? 0.907 -1.217 31.893 1.00 89.56 253 ALA A O 1
ATOM 1954 N N . ALA A 1 254 ? 2.584 -1.311 30.397 1.00 87.75 254 ALA A N 1
ATOM 1955 C CA . ALA A 1 254 ? 3.638 -0.949 31.334 1.00 87.75 254 ALA A CA 1
ATOM 1956 C C . ALA A 1 254 ? 3.443 0.470 31.896 1.00 87.75 254 ALA A C 1
ATOM 1958 O O . ALA A 1 254 ? 3.518 0.665 33.109 1.00 87.75 254 ALA A O 1
ATOM 1959 N N . ALA A 1 255 ? 3.129 1.449 31.039 1.00 85.00 255 ALA A N 1
ATOM 1960 C CA . ALA A 1 255 ? 2.947 2.846 31.437 1.00 85.00 255 ALA A CA 1
ATOM 1961 C C . ALA A 1 255 ? 1.775 3.044 32.410 1.00 85.00 255 ALA A C 1
ATOM 1963 O O . ALA A 1 255 ? 1.867 3.850 33.335 1.00 85.00 255 ALA A O 1
ATOM 1964 N N . TYR A 1 256 ? 0.684 2.303 32.219 1.00 85.62 256 TYR A N 1
ATOM 1965 C CA . TYR A 1 256 ? -0.498 2.365 33.079 1.00 85.62 256 TYR A CA 1
ATOM 1966 C C . TYR A 1 256 ? -0.527 1.301 34.176 1.00 85.62 256 TYR A C 1
ATOM 1968 O O . TYR A 1 256 ? -1.439 1.318 34.999 1.00 85.62 256 TYR A O 1
ATOM 1976 N N . ARG A 1 257 ? 0.464 0.400 34.217 1.00 87.25 257 ARG A N 1
ATOM 1977 C CA . ARG A 1 257 ? 0.505 -0.763 35.120 1.00 87.25 257 ARG A CA 1
ATOM 1978 C C . ARG A 1 257 ? -0.791 -1.581 35.070 1.00 87.25 257 ARG A C 1
ATOM 1980 O O . ARG A 1 257 ? -1.276 -2.074 36.086 1.00 87.25 257 ARG A O 1
ATOM 1987 N N . LEU A 1 258 ? -1.348 -1.720 33.869 1.00 86.38 258 LEU A N 1
ATOM 1988 C CA . LEU A 1 258 ? -2.570 -2.470 33.599 1.00 86.38 258 LEU A CA 1
ATOM 1989 C C . LEU A 1 258 ? -2.286 -3.621 32.645 1.00 86.38 258 LEU A C 1
ATOM 1991 O O . LEU A 1 258 ? -1.483 -3.493 31.725 1.00 86.38 258 LEU A O 1
ATOM 1995 N N . LYS A 1 259 ? -3.016 -4.726 32.806 1.00 85.75 259 LYS A N 1
ATOM 1996 C CA . LYS A 1 259 ? -3.072 -5.758 31.768 1.00 85.75 259 LYS A CA 1
ATOM 1997 C C . LYS A 1 259 ? -3.955 -5.270 30.610 1.00 85.75 259 LYS A C 1
ATOM 1999 O O . LYS A 1 259 ? -4.997 -4.663 30.885 1.00 85.75 259 LYS A O 1
ATOM 2004 N N . PRO A 1 260 ? -3.583 -5.541 29.343 1.00 83.88 260 PRO A N 1
ATOM 2005 C CA . PRO A 1 260 ? -4.476 -5.331 28.211 1.00 83.88 260 PRO A CA 1
ATOM 2006 C C . PRO A 1 260 ? -5.801 -6.038 28.468 1.00 83.88 260 PRO A C 1
ATOM 2008 O O . PRO A 1 260 ? -5.824 -7.189 28.907 1.00 83.88 260 PRO A O 1
ATOM 2011 N N . ALA A 1 261 ? -6.899 -5.338 28.227 1.00 81.12 261 ALA A N 1
ATOM 2012 C CA . ALA A 1 261 ? -8.217 -5.873 28.482 1.00 81.12 261 ALA A CA 1
ATOM 2013 C C . ALA A 1 261 ? -9.192 -5.422 27.407 1.00 81.12 261 ALA A C 1
ATOM 2015 O O . ALA A 1 261 ? -9.087 -4.317 26.875 1.00 81.12 261 ALA A O 1
ATOM 2016 N N . ILE A 1 262 ? -10.138 -6.305 27.123 1.00 86.25 262 ILE A N 1
ATOM 2017 C CA . ILE A 1 262 ? -11.226 -6.091 26.183 1.00 86.25 262 ILE A CA 1
ATOM 2018 C C . ILE A 1 262 ? -12.481 -5.857 27.020 1.00 86.25 262 ILE A C 1
ATOM 2020 O O . ILE A 1 262 ? -12.734 -6.605 27.965 1.00 86.25 262 ILE A O 1
ATOM 2024 N N . ASP A 1 263 ? -13.221 -4.793 26.729 1.00 85.56 263 ASP A N 1
ATOM 2025 C CA . ASP A 1 263 ? -14.557 -4.581 27.276 1.00 85.56 263 ASP A CA 1
ATOM 2026 C C . ASP A 1 263 ? -15.625 -5.122 26.311 1.00 85.56 263 ASP A C 1
ATOM 2028 O O . ASP A 1 263 ? -15.383 -5.318 25.116 1.00 85.56 263 ASP A O 1
ATOM 2032 N N . ASP A 1 264 ? -16.832 -5.360 26.823 1.00 84.50 264 ASP A N 1
ATOM 2033 C CA . ASP A 1 264 ? -17.944 -5.834 25.990 1.00 84.50 264 ASP A CA 1
ATOM 2034 C C . ASP A 1 264 ? -18.325 -4.816 24.904 1.00 84.50 264 ASP A C 1
ATOM 2036 O O . ASP A 1 264 ? -18.812 -5.196 23.838 1.00 84.50 264 ASP A O 1
ATOM 2040 N N . ARG A 1 265 ? -18.034 -3.527 25.138 1.00 82.12 265 ARG A N 1
ATOM 2041 C CA . ARG A 1 265 ? -18.252 -2.441 24.176 1.00 82.12 265 ARG A CA 1
ATOM 2042 C C . ARG A 1 265 ? -17.434 -2.635 22.899 1.00 82.12 265 ARG A C 1
ATOM 2044 O O . ARG A 1 265 ? -17.969 -2.434 21.811 1.00 82.12 265 ARG A O 1
ATOM 2051 N N . HIS A 1 266 ? -16.160 -3.008 23.011 1.00 92.00 266 HIS A N 1
ATOM 2052 C CA . HIS A 1 266 ? -15.264 -3.161 21.865 1.00 92.00 266 HIS A CA 1
ATOM 2053 C C . HIS A 1 266 ? -15.070 -4.610 21.425 1.00 92.00 266 HIS A C 1
ATOM 2055 O O . HIS A 1 266 ? -14.464 -4.832 20.378 1.00 92.00 266 HIS A O 1
ATOM 2061 N N . ARG A 1 267 ? -15.594 -5.601 22.156 1.00 94.44 267 ARG A N 1
ATOM 2062 C CA . ARG A 1 267 ? -15.438 -7.026 21.826 1.00 94.44 267 ARG A CA 1
ATOM 2063 C C . ARG A 1 267 ? -15.745 -7.342 20.359 1.00 94.44 267 ARG A C 1
ATOM 2065 O O . ARG A 1 267 ? -14.891 -7.877 19.657 1.00 94.44 267 ARG A O 1
ATOM 2072 N N . ARG A 1 268 ? -16.919 -6.931 19.871 1.00 95.44 268 ARG A N 1
ATOM 2073 C CA . ARG A 1 268 ? -17.342 -7.164 18.475 1.00 95.44 268 ARG A CA 1
ATOM 2074 C C . ARG A 1 268 ? -16.465 -6.431 17.460 1.00 95.44 268 ARG A C 1
ATOM 2076 O O . ARG A 1 268 ? -16.212 -6.946 16.375 1.00 95.44 268 ARG A O 1
ATOM 2083 N N . LEU A 1 269 ? -15.968 -5.244 17.816 1.00 96.88 269 LEU A N 1
ATOM 2084 C CA . LEU A 1 269 ? -15.016 -4.505 16.986 1.00 96.88 269 LEU A CA 1
ATOM 2085 C C . LEU A 1 269 ? -13.677 -5.237 16.895 1.00 96.88 269 LEU A C 1
ATOM 2087 O O . LEU A 1 269 ? -13.105 -5.308 15.814 1.00 96.88 269 LEU A O 1
ATOM 2091 N N . ILE A 1 270 ? -13.189 -5.816 17.990 1.00 97.31 270 ILE A N 1
ATOM 2092 C CA . ILE A 1 270 ? -11.940 -6.584 18.002 1.00 97.31 270 ILE A CA 1
ATOM 2093 C C . ILE A 1 270 ? -12.085 -7.882 17.201 1.00 97.31 270 ILE A C 1
ATOM 2095 O O . ILE A 1 270 ? -11.189 -8.219 16.429 1.00 97.31 270 ILE A O 1
ATOM 2099 N N . GLU A 1 271 ? -13.223 -8.568 17.307 1.00 97.56 271 GLU A N 1
ATOM 2100 C CA . GLU A 1 271 ? -13.545 -9.724 16.460 1.00 97.56 271 GLU A CA 1
ATOM 2101 C C . GLU A 1 271 ? -13.560 -9.328 14.973 1.00 97.56 271 GLU A C 1
ATOM 2103 O O . GLU A 1 271 ? -12.911 -9.973 14.149 1.00 97.56 271 GLU A O 1
ATOM 2108 N N . ALA A 1 272 ? -14.197 -8.204 14.627 1.00 98.06 272 ALA A N 1
ATOM 2109 C CA . ALA A 1 272 ? -14.179 -7.664 13.269 1.00 98.06 272 ALA A CA 1
ATOM 2110 C C . ALA A 1 272 ? -12.744 -7.327 12.806 1.00 98.06 272 ALA A C 1
ATOM 2112 O O . ALA A 1 272 ? -12.336 -7.685 11.698 1.00 98.06 272 ALA A O 1
ATOM 2113 N N . CYS A 1 273 ? -11.928 -6.713 13.666 1.00 98.44 273 CYS A N 1
ATOM 2114 C CA . CYS A 1 273 ? -10.518 -6.431 13.394 1.00 98.44 273 CYS A CA 1
ATOM 2115 C C . CYS A 1 273 ? -9.713 -7.706 13.106 1.00 98.44 273 CYS A C 1
ATOM 2117 O O . CYS A 1 273 ? -8.897 -7.714 12.182 1.00 98.44 273 CYS A O 1
ATOM 2119 N N . ALA A 1 274 ? -9.965 -8.789 13.847 1.00 98.31 274 ALA A N 1
ATOM 2120 C CA . ALA A 1 274 ? -9.341 -10.085 13.606 1.00 98.31 274 ALA A CA 1
ATOM 2121 C C . ALA A 1 274 ? -9.763 -10.669 12.249 1.00 98.31 274 ALA A C 1
ATOM 2123 O O . ALA A 1 274 ? -8.905 -11.129 11.496 1.00 98.31 274 ALA A O 1
ATOM 2124 N N . VAL A 1 275 ? -11.049 -10.574 11.886 1.00 98.56 275 VAL A N 1
ATOM 2125 C CA . VAL A 1 275 ? -11.536 -10.992 10.559 1.00 98.56 275 VAL A CA 1
ATOM 2126 C C . VAL A 1 275 ? -10.850 -10.207 9.441 1.00 98.56 275 VAL A C 1
ATOM 2128 O O . VAL A 1 275 ? -10.429 -10.803 8.453 1.00 98.56 275 VAL A O 1
ATOM 2131 N N . TRP A 1 276 ? -10.684 -8.890 9.596 1.00 98.75 276 TRP A N 1
ATOM 2132 C CA . TRP A 1 276 ? -9.975 -8.068 8.611 1.00 98.75 276 TRP A CA 1
ATOM 2133 C C . TRP A 1 276 ? -8.511 -8.489 8.471 1.00 98.75 276 TRP A C 1
ATOM 2135 O O . TRP A 1 276 ? -8.011 -8.656 7.360 1.00 98.75 276 TRP A O 1
ATOM 2145 N N . PHE A 1 277 ? -7.826 -8.683 9.599 1.00 98.62 277 PHE A N 1
ATOM 2146 C CA . PHE A 1 277 ? -6.415 -9.052 9.629 1.00 98.62 277 PHE A CA 1
ATOM 2147 C C . PHE A 1 277 ? -6.163 -10.424 8.992 1.00 98.62 277 PHE A C 1
ATOM 2149 O O . PHE A 1 277 ? -5.326 -10.550 8.100 1.00 98.62 277 PHE A O 1
ATOM 2156 N N . VAL A 1 278 ? -6.914 -11.446 9.413 1.00 98.12 278 VAL A N 1
ATOM 2157 C CA . VAL A 1 278 ? -6.783 -12.814 8.890 1.00 98.12 278 VAL A CA 1
ATOM 2158 C C . VAL A 1 278 ? -7.243 -12.879 7.435 1.00 98.12 278 VAL A C 1
ATOM 2160 O O . VAL A 1 278 ? -6.526 -13.397 6.580 1.00 98.12 278 VAL A O 1
ATOM 2163 N N . GLY A 1 279 ? -8.409 -12.300 7.134 1.00 97.75 279 GLY A N 1
ATOM 2164 C CA . GLY A 1 279 ? -8.973 -12.279 5.787 1.00 97.75 279 GLY A CA 1
ATOM 2165 C C . GLY A 1 279 ? -8.062 -11.573 4.786 1.00 97.75 279 GLY A C 1
ATOM 2166 O O . GLY A 1 279 ? -7.895 -12.055 3.672 1.00 97.75 279 GLY A O 1
ATOM 2167 N N . GLY A 1 280 ? -7.398 -10.485 5.184 1.00 97.25 280 GLY A N 1
ATOM 2168 C CA . GLY A 1 280 ? -6.479 -9.766 4.305 1.00 97.25 280 GLY A CA 1
ATOM 2169 C C . GLY A 1 280 ? -5.211 -10.544 3.934 1.00 97.25 280 GLY A C 1
ATOM 2170 O O . GLY A 1 280 ? -4.608 -10.264 2.898 1.00 97.25 280 GLY A O 1
ATOM 2171 N N . TYR A 1 281 ? -4.824 -11.544 4.730 1.00 97.38 281 TYR A N 1
ATOM 2172 C CA . TYR A 1 281 ? -3.684 -12.414 4.435 1.00 97.38 281 TYR A CA 1
ATOM 2173 C C . TYR A 1 281 ? -4.066 -13.754 3.800 1.00 97.38 281 TYR A C 1
ATOM 2175 O O . TYR A 1 281 ? -3.178 -14.460 3.326 1.00 97.38 281 TYR A O 1
ATOM 2183 N N . VAL A 1 282 ? -5.357 -14.102 3.733 1.00 95.75 282 VAL A N 1
ATOM 2184 C CA . VAL A 1 282 ? -5.811 -15.452 3.346 1.00 95.75 282 VAL A CA 1
ATOM 2185 C C . VAL A 1 282 ? -5.315 -15.894 1.966 1.00 95.75 282 VAL A C 1
ATOM 2187 O O . VAL A 1 282 ? -5.103 -17.078 1.760 1.00 95.75 282 VAL A O 1
ATOM 2190 N N . LEU A 1 283 ? -5.074 -14.971 1.028 1.00 94.06 283 LEU A N 1
ATOM 2191 C CA . LEU A 1 283 ? -4.496 -15.305 -0.281 1.00 94.06 283 LEU A CA 1
ATOM 2192 C C . LEU A 1 283 ? -2.963 -15.294 -0.261 1.00 94.06 283 LEU A C 1
ATOM 2194 O O . LEU A 1 283 ? -2.312 -16.166 -0.832 1.00 94.06 283 LEU A O 1
ATOM 2198 N N . THR A 1 284 ? -2.363 -14.303 0.395 1.00 94.31 284 THR A N 1
ATOM 2199 C CA . THR A 1 284 ? -0.921 -14.032 0.307 1.00 94.31 284 THR A CA 1
ATOM 2200 C C . THR A 1 284 ? -0.079 -15.007 1.126 1.00 94.31 284 THR A C 1
ATOM 2202 O O . THR A 1 284 ? 1.091 -15.211 0.799 1.00 94.31 284 THR A O 1
ATOM 2205 N N . VAL A 1 285 ? -0.661 -15.677 2.127 1.00 95.94 285 VAL A N 1
ATOM 2206 C CA . VAL A 1 285 ? 0.003 -16.766 2.870 1.00 95.94 285 VAL A CA 1
ATOM 2207 C C . VAL A 1 285 ? 0.354 -17.962 1.987 1.00 95.94 285 VAL A C 1
ATOM 2209 O O . VAL A 1 285 ? 1.311 -18.670 2.293 1.00 95.94 285 VAL A O 1
ATOM 2212 N N . PHE A 1 286 ? -0.350 -18.151 0.870 1.00 95.56 286 PHE A N 1
ATOM 2213 C CA . PHE A 1 286 ? -0.088 -19.230 -0.084 1.00 95.56 286 PHE A CA 1
ATOM 2214 C C . PHE A 1 286 ? 0.874 -18.824 -1.206 1.00 95.56 286 PHE A C 1
ATOM 2216 O O . PHE A 1 286 ? 1.235 -19.661 -2.027 1.00 95.56 286 PHE A O 1
ATOM 2223 N N . LEU A 1 287 ? 1.316 -17.562 -1.271 1.00 93.44 287 LEU A N 1
ATOM 2224 C CA . LEU A 1 287 ? 2.239 -17.117 -2.315 1.00 93.44 287 LEU A CA 1
ATOM 2225 C C . LEU A 1 287 ? 3.699 -17.458 -1.959 1.00 93.44 287 LEU A C 1
ATOM 2227 O O . LEU A 1 287 ? 4.161 -17.127 -0.861 1.00 93.44 287 LEU A O 1
ATOM 2231 N N . PRO A 1 288 ? 4.468 -18.070 -2.879 1.00 90.00 288 PRO A N 1
ATOM 2232 C CA . PRO A 1 288 ? 5.899 -18.293 -2.694 1.00 90.00 288 PRO A CA 1
ATOM 2233 C C . PRO A 1 288 ? 6.674 -16.981 -2.541 1.00 90.00 288 PRO A C 1
ATOM 2235 O O . PRO A 1 288 ? 7.566 -16.880 -1.692 1.00 90.00 288 PRO A O 1
ATOM 2238 N N . ILE A 1 289 ? 6.324 -15.969 -3.344 1.00 85.44 289 ILE A N 1
ATOM 2239 C CA . ILE A 1 289 ? 6.906 -14.634 -3.236 1.00 85.44 289 ILE A CA 1
ATOM 2240 C C . ILE A 1 289 ? 6.305 -13.867 -2.063 1.00 85.44 289 ILE A C 1
ATOM 2242 O O . ILE A 1 289 ? 5.090 -13.754 -1.896 1.00 85.44 289 ILE A O 1
ATOM 2246 N N . ARG A 1 290 ? 7.189 -13.274 -1.263 1.00 87.25 290 ARG A N 1
ATOM 2247 C CA . ARG A 1 290 ? 6.815 -12.433 -0.133 1.00 87.25 290 ARG A CA 1
ATOM 2248 C C . ARG A 1 290 ? 7.092 -10.975 -0.446 1.00 87.25 290 ARG A C 1
ATOM 2250 O O . ARG A 1 290 ? 8.161 -10.630 -0.940 1.00 87.25 290 ARG A O 1
ATOM 2257 N N . SER A 1 291 ? 6.143 -10.119 -0.093 1.00 92.25 291 SER A N 1
ATOM 2258 C CA . SER A 1 291 ? 6.293 -8.669 -0.177 1.00 92.25 291 SER A CA 1
ATOM 2259 C C . SER A 1 291 ? 5.792 -8.015 1.101 1.00 92.25 291 SER A C 1
ATOM 2261 O O . SER A 1 291 ? 4.772 -8.416 1.661 1.00 92.25 291 SER A O 1
ATOM 2263 N N . SER A 1 292 ? 6.491 -6.977 1.556 1.00 94.75 292 SER A N 1
ATOM 2264 C CA . SER A 1 292 ? 6.019 -6.154 2.672 1.00 94.75 292 SER A CA 1
ATOM 2265 C C . SER A 1 292 ? 4.777 -5.338 2.296 1.00 94.75 292 SER A C 1
ATOM 2267 O O . SER A 1 292 ? 4.017 -4.966 3.183 1.00 94.75 292 SER A O 1
ATOM 2269 N N . LEU A 1 293 ? 4.518 -5.102 1.001 1.00 95.50 293 LEU A N 1
ATOM 2270 C CA . LEU A 1 293 ? 3.299 -4.424 0.535 1.00 95.50 293 LEU A CA 1
ATOM 2271 C C . LEU A 1 293 ? 2.016 -5.179 0.891 1.00 95.50 293 LEU A C 1
ATOM 2273 O O . LEU A 1 293 ? 0.965 -4.548 1.001 1.00 95.50 293 LEU A O 1
ATOM 2277 N N . TYR A 1 294 ? 2.092 -6.500 1.080 1.00 96.50 294 TYR A N 1
ATOM 2278 C CA . TYR A 1 294 ? 0.945 -7.308 1.493 1.00 96.50 294 TYR A CA 1
ATOM 2279 C C . TYR A 1 294 ? 0.508 -7.026 2.930 1.00 96.50 294 TYR A C 1
ATOM 2281 O O . TYR A 1 294 ? -0.608 -7.371 3.282 1.00 96.50 294 TYR A O 1
ATOM 2289 N N . ALA A 1 295 ? 1.340 -6.374 3.750 1.00 97.38 295 ALA A N 1
ATOM 2290 C CA . ALA A 1 295 ? 0.982 -6.027 5.124 1.00 97.38 295 ALA A CA 1
ATOM 2291 C C . ALA A 1 295 ? 0.172 -4.727 5.246 1.00 97.38 295 ALA A C 1
ATOM 2293 O O . ALA A 1 295 ? -0.457 -4.491 6.276 1.00 97.38 295 ALA A O 1
ATOM 2294 N N . VAL A 1 296 ? 0.150 -3.890 4.204 1.00 98.31 296 VAL A N 1
ATOM 2295 C CA . VAL A 1 296 ? -0.466 -2.552 4.249 1.00 98.31 296 VAL A CA 1
ATOM 2296 C C . VAL A 1 296 ? -1.976 -2.643 4.501 1.00 98.31 296 VAL A C 1
ATOM 2298 O O . VAL A 1 296 ? -2.476 -2.044 5.451 1.00 98.31 296 VAL A O 1
ATOM 2301 N N . PHE A 1 297 ? -2.690 -3.447 3.709 1.00 98.44 297 PHE A N 1
ATOM 2302 C CA . PHE A 1 297 ? -4.141 -3.627 3.829 1.00 98.44 297 PHE A CA 1
ATOM 2303 C C . PHE A 1 297 ? -4.569 -4.420 5.088 1.00 98.44 297 PHE A C 1
ATOM 2305 O O . PHE A 1 297 ? -5.454 -3.949 5.807 1.00 98.44 297 PHE A O 1
ATOM 2312 N N . PRO A 1 298 ? -3.954 -5.569 5.433 1.00 98.38 298 PRO A N 1
ATOM 2313 C CA . PRO A 1 298 ? -4.372 -6.365 6.592 1.00 98.38 298 PRO A CA 1
ATOM 2314 C C . PRO A 1 298 ? -4.059 -5.701 7.939 1.00 98.38 298 PRO A C 1
ATOM 2316 O O . PRO A 1 298 ? -4.850 -5.815 8.877 1.00 98.38 298 PRO A O 1
ATOM 2319 N N . SER A 1 299 ? -2.946 -4.958 8.043 1.00 98.62 299 SER A N 1
ATOM 2320 C CA . SER A 1 299 ? -2.536 -4.292 9.295 1.00 98.62 299 SER A CA 1
ATOM 2321 C C . SER A 1 299 ? -3.515 -3.218 9.785 1.00 98.62 299 SER A C 1
ATOM 2323 O O . SER A 1 299 ? -3.441 -2.816 10.944 1.00 98.62 299 SER A O 1
ATOM 2325 N N . ILE A 1 300 ? -4.479 -2.800 8.958 1.00 98.62 300 ILE A N 1
ATOM 2326 C CA . ILE A 1 300 ? -5.610 -1.956 9.369 1.00 98.62 300 ILE A CA 1
ATOM 2327 C C . ILE A 1 300 ? -6.364 -2.588 10.546 1.00 98.62 300 ILE A C 1
ATOM 2329 O O . ILE A 1 300 ? -6.651 -1.901 11.524 1.00 98.62 300 ILE A O 1
ATOM 2333 N N . GLY A 1 301 ? -6.638 -3.898 10.490 1.00 98.50 301 GLY A N 1
ATOM 2334 C CA . GLY A 1 301 ? -7.323 -4.607 11.574 1.00 98.50 301 GLY A CA 1
ATOM 2335 C C . GLY A 1 301 ? -6.534 -4.537 12.884 1.00 98.50 301 GLY A C 1
ATOM 2336 O O . GLY A 1 301 ? -7.080 -4.173 13.924 1.00 98.50 301 GLY A O 1
ATOM 2337 N N . ALA A 1 302 ? -5.223 -4.787 12.825 1.00 98.56 302 ALA A N 1
ATOM 2338 C CA . ALA A 1 302 ? -4.343 -4.678 13.988 1.00 98.56 302 ALA A CA 1
ATOM 2339 C C . ALA A 1 302 ? -4.285 -3.243 14.546 1.00 98.56 302 ALA A C 1
ATOM 2341 O O . ALA A 1 302 ? -4.315 -3.053 15.762 1.00 98.56 302 ALA A O 1
ATOM 2342 N N . ALA A 1 303 ? -4.275 -2.232 13.674 1.00 98.50 303 ALA A N 1
ATOM 2343 C CA . ALA A 1 303 ? -4.272 -0.826 14.066 1.00 98.50 303 ALA A CA 1
ATOM 2344 C C . ALA A 1 303 ? -5.545 -0.415 14.818 1.00 98.50 303 ALA A C 1
ATOM 2346 O O . ALA A 1 303 ? -5.458 0.176 15.897 1.00 98.50 303 ALA A O 1
ATOM 2347 N N . ILE A 1 304 ? -6.721 -0.749 14.276 1.00 98.62 304 ILE A N 1
ATOM 2348 C CA . ILE A 1 304 ? -8.016 -0.436 14.899 1.00 98.62 304 ILE A CA 1
ATOM 2349 C C . ILE A 1 304 ? -8.155 -1.191 16.226 1.00 98.62 304 ILE A C 1
ATOM 2351 O O . ILE A 1 304 ? -8.485 -0.581 17.244 1.00 98.62 304 ILE A O 1
ATOM 2355 N N . GLY A 1 305 ? -7.830 -2.490 16.242 1.00 98.06 305 GLY A N 1
ATOM 2356 C CA . GLY A 1 305 ? -7.872 -3.315 17.451 1.00 98.06 305 GLY A CA 1
ATOM 2357 C C . GLY A 1 305 ? -6.951 -2.786 18.552 1.00 98.06 305 GLY A C 1
ATOM 2358 O O . GLY A 1 305 ? -7.361 -2.683 19.707 1.00 98.06 305 GLY A O 1
ATOM 2359 N N . CYS A 1 306 ? -5.736 -2.357 18.195 1.00 97.19 306 CYS A N 1
ATOM 2360 C CA . CYS A 1 306 ? -4.821 -1.701 19.126 1.00 97.19 306 CYS A CA 1
ATOM 2361 C C . CYS A 1 306 ? -5.427 -0.420 19.713 1.00 97.19 306 CYS A C 1
ATOM 2363 O O . CYS A 1 306 ? -5.378 -0.221 20.925 1.00 97.19 306 CYS A O 1
ATOM 2365 N N . GLY A 1 307 ? -6.025 0.434 18.876 1.00 95.94 307 GLY A N 1
ATOM 2366 C CA . GLY A 1 307 ? -6.706 1.649 19.328 1.00 95.94 307 GLY A CA 1
ATOM 2367 C C . GLY A 1 307 ? -7.828 1.359 20.331 1.00 95.94 307 GLY A C 1
ATOM 2368 O O . GLY A 1 307 ? -7.899 2.020 21.366 1.00 95.94 307 GLY A O 1
ATOM 2369 N N . ALA A 1 308 ? -8.651 0.341 20.066 1.00 96.62 308 ALA A N 1
ATOM 2370 C CA . ALA A 1 308 ? -9.762 -0.068 20.930 1.00 96.62 308 ALA A CA 1
ATOM 2371 C C . ALA A 1 308 ? -9.299 -0.610 22.299 1.00 96.62 308 ALA A C 1
ATOM 2373 O O . ALA A 1 308 ? -9.856 -0.266 23.346 1.00 96.62 308 ALA A O 1
ATOM 2374 N N . ILE A 1 309 ? -8.241 -1.425 22.316 1.00 95.56 309 ILE A N 1
ATOM 2375 C CA . ILE A 1 309 ? -7.677 -1.960 23.566 1.00 95.56 309 ILE A CA 1
ATOM 2376 C C . ILE A 1 309 ? -7.043 -0.832 24.390 1.00 95.56 309 ILE A C 1
ATOM 2378 O O . ILE A 1 309 ? -7.280 -0.742 25.595 1.00 95.56 309 ILE A O 1
ATOM 2382 N N . VAL A 1 310 ? -6.287 0.072 23.752 1.00 92.25 310 VAL A N 1
ATOM 2383 C CA . VAL A 1 310 ? -5.707 1.238 24.440 1.00 92.25 310 VAL A CA 1
ATOM 2384 C C . VAL A 1 310 ? -6.800 2.139 25.010 1.00 92.25 310 VAL A C 1
ATOM 2386 O O . VAL A 1 310 ? -6.681 2.582 26.151 1.00 92.25 310 VAL A O 1
ATOM 2389 N N . GLU A 1 311 ? -7.879 2.383 24.266 1.00 92.62 311 GLU A N 1
ATOM 2390 C CA . GLU A 1 311 ? -9.032 3.137 24.764 1.00 92.62 311 GLU A CA 1
ATOM 2391 C C . GLU A 1 311 ? -9.625 2.507 26.026 1.00 92.62 311 GLU A C 1
ATOM 2393 O O . GLU A 1 311 ? -9.818 3.196 27.028 1.00 92.62 311 GLU A O 1
ATOM 2398 N N . THR A 1 312 ? -9.837 1.191 26.011 1.00 91.88 312 THR A N 1
ATOM 2399 C CA . THR A 1 312 ? -10.352 0.448 27.168 1.00 91.88 312 THR A CA 1
ATOM 2400 C C . THR A 1 312 ? -9.448 0.627 28.392 1.00 91.88 312 THR A C 1
ATOM 2402 O O . THR A 1 312 ? -9.925 0.870 29.501 1.00 91.88 312 THR A O 1
ATOM 2405 N N . MET A 1 313 ? -8.128 0.562 28.205 1.00 89.31 313 MET A N 1
ATOM 2406 C CA . MET A 1 313 ? -7.157 0.764 29.285 1.00 89.31 313 MET A CA 1
ATOM 2407 C C . MET A 1 313 ? -7.170 2.199 29.823 1.00 89.31 313 MET A C 1
ATOM 2409 O O . MET A 1 313 ? -7.183 2.395 31.036 1.00 89.31 313 MET A O 1
ATOM 2413 N N . VAL A 1 314 ? -7.212 3.198 28.938 1.00 86.88 314 VAL A N 1
ATOM 2414 C CA . VAL A 1 314 ? -7.295 4.623 29.303 1.00 86.88 314 VAL A CA 1
ATOM 2415 C C . VAL A 1 314 ? -8.533 4.899 30.158 1.00 86.88 314 VAL A C 1
ATOM 2417 O O . VAL A 1 314 ? -8.434 5.584 31.178 1.00 86.88 314 VAL A O 1
ATOM 2420 N N . MET A 1 315 ? -9.682 4.340 29.767 1.00 87.44 315 MET A N 1
ATOM 2421 C CA . MET A 1 315 ? -10.941 4.504 30.495 1.00 87.44 315 MET A CA 1
ATOM 2422 C C . MET A 1 315 ? -10.884 3.878 31.893 1.00 87.44 315 MET A C 1
ATOM 2424 O O . MET A 1 315 ? -11.362 4.485 32.846 1.00 87.44 315 MET A O 1
ATOM 2428 N N . ARG A 1 316 ? -10.246 2.709 32.046 1.00 86.06 316 ARG A N 1
ATOM 2429 C CA . ARG A 1 316 ? -10.112 2.018 33.344 1.00 86.06 316 ARG A CA 1
ATOM 2430 C C . ARG A 1 316 ? -9.271 2.777 34.366 1.00 86.06 316 ARG A C 1
ATOM 2432 O O . ARG A 1 316 ? -9.561 2.701 35.553 1.00 86.06 316 ARG A O 1
ATOM 2439 N N . VAL A 1 317 ? -8.241 3.498 33.925 1.00 84.62 317 VAL A N 1
ATOM 2440 C CA . VAL A 1 317 ? -7.408 4.320 34.826 1.00 84.62 317 VAL A CA 1
ATOM 2441 C C . VAL A 1 317 ? -8.109 5.629 35.205 1.00 84.62 317 VAL A C 1
ATOM 2443 O O . VAL A 1 317 ? -7.651 6.330 36.102 1.00 84.62 317 VAL A O 1
ATOM 2446 N N . GLY A 1 318 ? -9.189 6.009 34.509 1.00 80.00 318 GLY A N 1
ATOM 2447 C CA . GLY A 1 318 ? -9.735 7.363 34.612 1.00 80.00 318 GLY A CA 1
ATOM 2448 C C . GLY A 1 318 ? -8.688 8.410 34.218 1.00 80.00 318 GLY A C 1
ATOM 2449 O O . GLY A 1 318 ? -8.606 9.476 34.829 1.00 80.00 318 GLY A O 1
ATOM 2450 N N . ALA A 1 319 ? -7.825 8.077 33.247 1.00 72.75 319 ALA A N 1
ATOM 2451 C CA . ALA A 1 319 ? -6.642 8.866 32.936 1.00 72.75 319 ALA A CA 1
ATOM 2452 C C . ALA A 1 319 ? -7.029 10.304 32.560 1.00 72.75 319 ALA A C 1
ATOM 2454 O O . ALA A 1 319 ? -7.676 10.558 31.542 1.00 72.75 319 ALA A O 1
ATOM 2455 N N . GLN A 1 320 ? -6.594 11.265 33.377 1.00 77.62 320 GLN A N 1
ATOM 2456 C CA . GLN A 1 320 ? -6.825 12.678 33.100 1.00 77.62 320 GLN A CA 1
ATOM 2457 C C . GLN A 1 320 ? -6.123 13.104 31.804 1.00 77.62 320 GLN A C 1
ATOM 2459 O O . GLN A 1 320 ? -5.120 12.519 31.383 1.00 77.62 320 GLN A O 1
ATOM 2464 N N . ARG A 1 321 ? -6.592 14.204 31.204 1.00 77.88 321 ARG A N 1
ATOM 2465 C CA . ARG A 1 321 ? -6.032 14.785 29.970 1.00 77.88 321 ARG A CA 1
ATOM 2466 C C . ARG A 1 321 ? -4.501 14.917 30.002 1.00 77.88 321 ARG A C 1
ATOM 2468 O O . ARG A 1 321 ? -3.855 14.688 28.982 1.00 77.88 321 ARG A O 1
ATOM 2475 N N . ALA A 1 322 ? -3.915 15.226 31.161 1.00 77.62 322 ALA A N 1
ATOM 2476 C CA . ALA A 1 322 ? -2.466 15.316 31.345 1.00 77.62 322 ALA A CA 1
ATOM 2477 C C . ALA A 1 322 ? -1.727 13.989 31.072 1.00 77.62 322 ALA A C 1
ATOM 2479 O O . ALA A 1 322 ? -0.674 13.998 30.436 1.00 77.62 322 ALA A O 1
ATOM 2480 N N . HIS A 1 323 ? -2.282 12.843 31.481 1.00 78.06 323 HIS A N 1
ATOM 2481 C CA . HIS A 1 323 ? -1.685 11.525 31.228 1.00 78.06 323 HIS A CA 1
ATOM 2482 C C . HIS A 1 323 ? -1.681 11.180 29.737 1.00 78.06 323 HIS A C 1
ATOM 2484 O O . HIS A 1 323 ? -0.682 10.679 29.225 1.00 78.06 323 HIS A O 1
ATOM 2490 N N . LEU A 1 324 ? -2.764 11.504 29.027 1.00 78.56 324 LEU A N 1
ATOM 2491 C CA . LEU A 1 324 ? -2.858 11.314 27.577 1.00 78.56 324 LEU A CA 1
ATOM 2492 C C . LEU A 1 324 ? -1.866 12.197 26.813 1.00 78.56 324 LEU A C 1
ATOM 2494 O O . LEU A 1 324 ? -1.273 11.758 25.830 1.00 78.56 324 LEU A O 1
ATOM 2498 N N . VAL A 1 325 ? -1.660 13.434 27.275 1.00 82.62 325 VAL A N 1
ATOM 2499 C CA . VAL A 1 325 ? -0.658 14.344 26.704 1.00 82.62 325 VAL A CA 1
ATOM 2500 C C . VAL A 1 325 ? 0.756 13.804 26.921 1.00 82.62 325 VAL A C 1
ATOM 2502 O O . VAL A 1 325 ? 1.523 13.752 25.963 1.00 82.62 325 VAL A O 1
ATOM 2505 N N . ARG A 1 326 ? 1.089 13.342 28.136 1.00 82.38 326 ARG A N 1
ATOM 2506 C CA . ARG A 1 326 ? 2.402 12.742 28.437 1.00 82.38 326 ARG A CA 1
ATOM 2507 C C . ARG A 1 326 ? 2.662 11.486 27.611 1.00 82.38 326 ARG A C 1
ATOM 2509 O O . ARG A 1 326 ? 3.715 11.392 26.992 1.00 82.38 326 ARG A O 1
ATOM 2516 N N . LEU A 1 327 ? 1.701 10.561 27.545 1.00 79.06 327 LEU A N 1
ATOM 2517 C CA . LEU A 1 327 ? 1.827 9.357 26.720 1.00 79.06 327 LEU A CA 1
ATOM 2518 C C . LEU A 1 327 ? 2.031 9.725 25.242 1.00 79.06 327 LEU A C 1
ATOM 2520 O O . LEU A 1 327 ? 2.932 9.201 24.593 1.00 79.06 327 LEU A O 1
ATOM 2524 N N . GLY A 1 328 ? 1.249 10.679 24.728 1.00 83.25 328 GLY A N 1
ATOM 2525 C CA . GLY A 1 328 ? 1.409 11.200 23.370 1.00 83.25 328 GLY A CA 1
ATOM 2526 C C . GLY A 1 328 ? 2.792 11.806 23.111 1.00 83.25 328 GLY A C 1
ATOM 2527 O O . GLY A 1 328 ? 3.365 11.565 22.052 1.00 83.25 328 GLY A O 1
ATOM 2528 N N . ALA A 1 329 ? 3.346 12.548 24.072 1.00 85.75 329 ALA A N 1
ATOM 2529 C CA . ALA A 1 329 ? 4.682 13.131 23.974 1.00 85.75 329 ALA A CA 1
ATOM 2530 C C . ALA A 1 329 ? 5.790 12.063 23.993 1.00 85.75 329 ALA A C 1
ATOM 2532 O O . ALA A 1 329 ? 6.707 12.135 23.180 1.00 85.75 329 ALA A O 1
ATOM 2533 N N . VAL A 1 330 ? 5.682 11.043 24.854 1.00 85.44 330 VAL A N 1
ATOM 2534 C CA . VAL A 1 330 ? 6.637 9.919 24.888 1.00 85.44 330 VAL A CA 1
ATOM 2535 C C . VAL A 1 330 ? 6.605 9.146 23.572 1.00 85.44 330 VAL A C 1
ATOM 2537 O O . VAL A 1 330 ? 7.654 8.918 22.976 1.00 85.44 330 VAL A O 1
ATOM 2540 N N . MET A 1 331 ? 5.416 8.802 23.066 1.00 84.06 331 MET A N 1
ATOM 2541 C CA . MET A 1 331 ? 5.288 8.123 21.772 1.00 84.06 331 MET A CA 1
ATOM 2542 C C . MET A 1 331 ? 5.842 8.970 20.621 1.00 84.06 331 MET A C 1
ATOM 2544 O O . MET A 1 331 ? 6.496 8.432 19.733 1.00 84.06 331 MET A O 1
ATOM 2548 N N . ALA A 1 332 ? 5.623 10.289 20.641 1.00 89.19 332 ALA A N 1
ATOM 2549 C CA . ALA A 1 332 ? 6.203 11.200 19.660 1.00 89.19 332 ALA A CA 1
ATOM 2550 C C . ALA A 1 332 ? 7.738 11.224 19.733 1.00 89.19 332 ALA A C 1
ATOM 2552 O O . ALA A 1 332 ? 8.389 11.128 18.698 1.00 89.19 332 ALA A O 1
ATOM 2553 N N . ALA A 1 333 ? 8.318 11.303 20.933 1.00 90.38 333 ALA A N 1
ATOM 2554 C CA . ALA A 1 333 ? 9.766 11.295 21.120 1.00 90.38 333 ALA A CA 1
ATOM 2555 C C . ALA A 1 333 ? 10.399 9.979 20.641 1.00 90.38 333 ALA A C 1
ATOM 2557 O O . ALA A 1 333 ? 11.387 10.010 19.911 1.00 90.38 333 ALA A O 1
ATOM 2558 N N . VAL A 1 334 ? 9.792 8.835 20.985 1.00 90.06 334 VAL A N 1
ATOM 2559 C CA . VAL A 1 334 ? 10.221 7.513 20.500 1.00 90.06 334 VAL A CA 1
ATOM 2560 C C . VAL A 1 334 ? 10.117 7.439 18.979 1.00 90.06 334 VAL A C 1
ATOM 2562 O O . VAL A 1 334 ? 11.059 7.028 18.318 1.00 90.06 334 VAL A O 1
ATOM 2565 N N . LEU A 1 335 ? 9.003 7.870 18.388 1.00 92.94 335 LEU A N 1
ATOM 2566 C CA . LEU A 1 335 ? 8.845 7.845 16.936 1.00 92.94 335 LEU A CA 1
ATOM 2567 C C . LEU A 1 335 ? 9.918 8.684 16.225 1.00 92.94 335 LEU A C 1
ATOM 2569 O O . LEU A 1 335 ? 10.509 8.236 15.242 1.00 92.94 335 LEU A O 1
ATOM 2573 N N . LEU A 1 336 ? 10.171 9.897 16.715 1.00 94.25 336 LEU A N 1
ATOM 2574 C CA . LEU A 1 336 ? 11.130 10.812 16.102 1.00 94.25 336 LEU A CA 1
ATOM 2575 C C . LEU A 1 336 ? 12.582 10.351 16.297 1.00 94.25 336 LEU A C 1
ATOM 2577 O O . LEU A 1 336 ? 13.397 10.555 15.399 1.00 94.25 336 LEU A O 1
ATOM 2581 N N . SER A 1 337 ? 12.908 9.665 17.398 1.00 94.81 337 SER A N 1
ATOM 2582 C CA . SER A 1 337 ? 14.244 9.078 17.585 1.00 94.81 337 SER A CA 1
ATOM 2583 C C . SER A 1 337 ? 14.518 7.905 16.637 1.00 94.81 337 SER A C 1
ATOM 2585 O O . SER A 1 337 ? 15.674 7.633 16.320 1.00 94.81 337 SER A O 1
ATOM 2587 N N . LEU A 1 338 ? 13.474 7.252 16.112 1.00 95.25 338 LEU A N 1
ATOM 2588 C CA . LEU A 1 338 ? 13.596 6.165 15.136 1.00 95.25 338 LEU A CA 1
ATOM 2589 C C . LEU A 1 338 ? 13.808 6.654 13.692 1.00 95.25 338 LEU A C 1
ATOM 2591 O O . LEU A 1 338 ? 14.080 5.830 12.818 1.00 95.25 338 LEU A O 1
ATOM 2595 N N . VAL A 1 339 ? 13.731 7.961 13.405 1.00 96.06 339 VAL A N 1
ATOM 2596 C CA . VAL A 1 339 ? 13.899 8.516 12.043 1.00 96.06 339 VAL A CA 1
ATOM 2597 C C . VAL A 1 339 ? 15.156 7.999 11.316 1.00 96.06 339 VAL A C 1
ATOM 2599 O O . VAL A 1 339 ? 15.022 7.596 10.156 1.00 96.06 339 VAL A O 1
ATOM 2602 N N . PRO A 1 340 ? 16.356 7.928 11.937 1.00 95.94 340 PRO A N 1
ATOM 2603 C CA . PRO A 1 340 ? 17.543 7.375 11.278 1.00 95.94 340 PRO A CA 1
ATOM 2604 C C . PRO A 1 340 ? 17.369 5.911 10.854 1.00 95.94 340 PRO A C 1
ATOM 2606 O O . PRO A 1 340 ? 17.811 5.528 9.772 1.00 95.94 340 PRO A O 1
ATOM 2609 N N . ILE A 1 341 ? 16.666 5.107 11.659 1.00 95.19 341 ILE A N 1
ATOM 2610 C CA . ILE A 1 341 ? 16.397 3.692 11.371 1.00 95.19 341 ILE A CA 1
ATOM 2611 C C . ILE A 1 341 ? 15.461 3.564 10.167 1.00 95.19 341 ILE A C 1
ATOM 2613 O O . ILE A 1 341 ? 15.712 2.752 9.276 1.00 95.19 341 ILE A O 1
ATOM 2617 N N . TYR A 1 342 ? 14.410 4.387 10.090 1.00 95.06 342 TYR A N 1
ATOM 2618 C CA . TYR A 1 342 ? 13.523 4.393 8.921 1.00 95.06 342 TYR A CA 1
ATOM 2619 C C . TYR A 1 342 ? 14.255 4.831 7.652 1.00 95.06 342 TYR A C 1
ATOM 2621 O O . TYR A 1 342 ? 14.121 4.175 6.621 1.00 95.06 342 TYR A O 1
ATOM 2629 N N . ARG A 1 343 ? 15.081 5.882 7.724 1.00 93.94 343 ARG A N 1
ATOM 2630 C CA . ARG A 1 343 ? 15.898 6.321 6.582 1.00 93.94 343 ARG A CA 1
ATOM 2631 C C . ARG A 1 343 ? 16.847 5.223 6.103 1.00 93.94 343 ARG A C 1
ATOM 2633 O O . ARG A 1 343 ? 16.895 4.948 4.907 1.00 93.94 343 ARG A O 1
ATOM 2640 N N . ALA A 1 344 ? 17.532 4.539 7.020 1.00 92.31 344 ALA A N 1
ATOM 2641 C CA . ALA A 1 344 ? 18.407 3.420 6.677 1.00 92.31 344 ALA A CA 1
ATOM 2642 C C . ALA A 1 344 ? 17.636 2.278 5.989 1.00 92.31 344 ALA A C 1
ATOM 2644 O O . ALA A 1 344 ? 18.066 1.767 4.956 1.00 92.31 344 ALA A O 1
ATOM 2645 N N . ARG A 1 345 ? 16.446 1.926 6.498 1.00 91.25 345 ARG A N 1
ATOM 2646 C CA . ARG A 1 345 ? 15.575 0.904 5.886 1.00 91.25 345 ARG A CA 1
ATOM 2647 C C . ARG A 1 345 ? 15.071 1.296 4.496 1.00 91.25 345 ARG A C 1
ATOM 2649 O O . ARG A 1 345 ? 14.850 0.415 3.666 1.00 91.25 345 ARG A O 1
ATOM 2656 N N . ASN A 1 346 ? 14.884 2.588 4.233 1.00 91.00 346 ASN A N 1
ATOM 2657 C CA . ASN A 1 346 ? 14.436 3.085 2.932 1.00 91.00 346 ASN A CA 1
ATOM 2658 C C . ASN A 1 346 ? 15.524 2.985 1.855 1.00 91.00 346 ASN A C 1
ATOM 2660 O O . ASN A 1 346 ? 15.182 2.867 0.679 1.00 91.00 346 ASN A O 1
ATOM 2664 N N . GLY A 1 347 ? 16.808 2.946 2.235 1.00 87.88 347 GLY A N 1
ATOM 2665 C CA . GLY A 1 347 ? 17.944 2.887 1.305 1.00 87.88 347 GLY A CA 1
ATOM 2666 C C . GLY A 1 347 ? 17.817 1.803 0.227 1.00 87.88 347 GLY A C 1
ATOM 2667 O O . GLY A 1 347 ? 18.156 2.050 -0.928 1.00 87.88 347 GLY A O 1
ATOM 2668 N N . ARG A 1 348 ? 17.205 0.657 0.566 1.00 86.81 348 ARG A N 1
ATOM 2669 C CA . ARG A 1 348 ? 16.936 -0.466 -0.354 1.00 86.81 348 ARG A CA 1
ATOM 2670 C C . ARG A 1 348 ? 16.084 -0.097 -1.580 1.00 86.81 348 ARG A C 1
ATOM 2672 O O . ARG A 1 348 ? 16.141 -0.805 -2.578 1.00 86.81 348 ARG A O 1
ATOM 2679 N N . TYR A 1 349 ? 15.279 0.959 -1.499 1.00 87.31 349 TYR A N 1
ATOM 2680 C CA . TYR A 1 349 ? 14.430 1.431 -2.601 1.00 87.31 349 TYR A CA 1
ATOM 2681 C C . TYR A 1 349 ? 14.872 2.802 -3.115 1.00 87.31 349 TYR A C 1
ATOM 2683 O O . TYR A 1 349 ? 14.777 3.072 -4.308 1.00 87.31 349 TYR A O 1
ATOM 2691 N N . VAL A 1 350 ? 15.398 3.650 -2.227 1.00 91.94 350 VAL A N 1
ATOM 2692 C CA . VAL A 1 350 ? 15.823 5.013 -2.563 1.00 91.94 350 VAL A CA 1
ATOM 2693 C C . VAL A 1 350 ? 17.032 5.021 -3.490 1.00 91.94 350 VAL A C 1
ATOM 2695 O O . VAL A 1 350 ? 17.023 5.751 -4.481 1.00 91.94 350 VAL A O 1
ATOM 2698 N N . GLU A 1 351 ? 18.076 4.244 -3.183 1.00 93.00 351 GLU A N 1
ATOM 2699 C CA . GLU A 1 351 ? 19.296 4.303 -3.991 1.00 93.00 351 GLU A CA 1
ATOM 2700 C C . GLU A 1 351 ? 19.107 3.698 -5.385 1.00 93.00 351 GLU A C 1
ATOM 2702 O O . GLU A 1 351 ? 19.453 4.384 -6.346 1.00 93.00 351 GLU A O 1
ATOM 2707 N N . PRO A 1 352 ? 18.451 2.533 -5.557 1.00 93.81 352 PRO A N 1
ATOM 2708 C CA . PRO A 1 352 ? 18.107 2.036 -6.887 1.00 93.81 352 PRO A CA 1
ATOM 2709 C C . PRO A 1 352 ? 17.296 3.030 -7.726 1.00 93.81 352 PRO A C 1
ATOM 2711 O O . PRO A 1 352 ? 17.561 3.171 -8.918 1.00 93.81 352 PRO A O 1
ATOM 2714 N N . ALA A 1 353 ? 16.360 3.768 -7.116 1.00 94.06 353 ALA A N 1
ATOM 2715 C CA . ALA A 1 353 ? 15.592 4.803 -7.811 1.00 94.06 353 ALA A CA 1
ATOM 2716 C C . ALA A 1 353 ? 16.495 5.950 -8.285 1.00 94.06 353 ALA A C 1
ATOM 2718 O O . ALA A 1 353 ? 16.446 6.374 -9.434 1.00 94.06 353 ALA A O 1
ATOM 2719 N N . ARG A 1 354 ? 17.370 6.456 -7.413 1.00 94.81 354 ARG A N 1
ATOM 2720 C CA . ARG A 1 354 ? 18.303 7.530 -7.783 1.00 94.81 354 ARG A CA 1
ATOM 2721 C C . ARG A 1 354 ? 19.313 7.063 -8.827 1.00 94.81 354 ARG A C 1
ATOM 2723 O O . ARG A 1 354 ? 19.669 7.836 -9.716 1.00 94.81 354 ARG A O 1
ATOM 2730 N N . PHE A 1 355 ? 19.792 5.829 -8.704 1.00 95.44 355 PHE A N 1
ATOM 2731 C CA . PHE A 1 355 ? 20.717 5.224 -9.648 1.00 95.44 355 PHE A CA 1
ATOM 2732 C C . PHE A 1 355 ? 20.071 5.043 -11.020 1.00 95.44 355 PHE A C 1
ATOM 2734 O O . PHE A 1 355 ? 20.713 5.379 -12.010 1.00 95.44 355 PHE A O 1
ATOM 2741 N N . SER A 1 356 ? 18.805 4.616 -11.099 1.00 95.50 356 SER A N 1
ATOM 2742 C CA . SER A 1 356 ? 18.109 4.463 -12.382 1.00 95.50 356 SER A CA 1
ATOM 2743 C C . SER A 1 356 ? 18.062 5.778 -13.168 1.00 95.50 356 SER A C 1
ATOM 2745 O O . SER A 1 356 ? 18.383 5.791 -14.353 1.00 95.50 356 SER A O 1
ATOM 2747 N N . GLU A 1 357 ? 17.784 6.906 -12.506 1.00 95.25 357 GLU A N 1
ATOM 2748 C CA . GLU A 1 357 ? 17.816 8.232 -13.136 1.00 95.25 357 GLU A CA 1
ATOM 2749 C C . GLU A 1 357 ? 19.219 8.618 -13.613 1.00 95.25 357 GLU A C 1
ATOM 2751 O O . GLU A 1 357 ? 19.372 9.166 -14.706 1.00 95.25 357 GLU A O 1
ATOM 2756 N N . ARG A 1 358 ? 20.262 8.335 -12.819 1.00 95.12 358 ARG A N 1
ATOM 2757 C CA . ARG A 1 358 ? 21.653 8.588 -13.235 1.00 95.12 358 ARG A CA 1
ATOM 2758 C C . ARG A 1 358 ? 22.031 7.732 -14.444 1.00 95.12 358 ARG A C 1
ATOM 2760 O O . ARG A 1 358 ? 22.588 8.258 -15.401 1.00 95.12 358 ARG A O 1
ATOM 2767 N N . ALA A 1 359 ? 21.695 6.446 -14.411 1.00 95.94 359 ALA A N 1
ATOM 2768 C CA . ALA A 1 359 ? 21.959 5.499 -15.483 1.00 95.94 359 ALA A CA 1
ATOM 2769 C C . ALA A 1 359 ? 21.247 5.901 -16.778 1.00 95.94 359 ALA A C 1
ATOM 2771 O O . ALA A 1 359 ? 21.890 6.016 -17.819 1.00 95.94 359 ALA A O 1
ATOM 2772 N N . LEU A 1 360 ? 19.943 6.185 -16.712 1.00 95.69 360 LEU A N 1
ATOM 2773 C CA . LEU A 1 360 ? 19.154 6.566 -17.882 1.00 95.69 360 LEU A CA 1
ATOM 2774 C C . LEU A 1 360 ? 19.648 7.870 -18.510 1.00 95.69 360 LEU A C 1
ATOM 2776 O O . LEU A 1 360 ? 19.740 7.929 -19.729 1.00 95.69 360 LEU A O 1
ATOM 2780 N N . ARG A 1 361 ? 20.060 8.869 -17.717 1.00 94.62 361 ARG A N 1
ATOM 2781 C CA . ARG A 1 361 ? 20.673 10.100 -18.254 1.00 94.62 361 ARG A CA 1
ATOM 2782 C C . ARG A 1 361 ? 21.962 9.841 -19.032 1.00 94.62 361 ARG A C 1
ATOM 2784 O O . ARG A 1 361 ? 22.218 10.530 -20.012 1.00 94.62 361 ARG A O 1
ATOM 2791 N N . THR A 1 362 ? 22.771 8.876 -18.598 1.00 94.81 362 THR A N 1
ATOM 2792 C CA . THR A 1 362 ? 24.004 8.503 -19.305 1.00 94.81 362 THR A CA 1
ATOM 2793 C C . THR A 1 362 ? 23.716 7.674 -20.557 1.00 94.81 362 THR A C 1
ATOM 2795 O O . THR A 1 362 ? 24.405 7.838 -21.559 1.00 94.81 362 THR A O 1
ATOM 2798 N N . ILE A 1 363 ? 22.715 6.791 -20.517 1.00 94.44 363 ILE A N 1
ATOM 2799 C CA . ILE A 1 363 ? 22.395 5.850 -21.603 1.00 94.44 363 ILE A CA 1
ATOM 2800 C C . ILE A 1 363 ? 21.582 6.517 -22.725 1.00 94.44 363 ILE A C 1
ATOM 2802 O O . ILE A 1 363 ? 21.821 6.243 -23.900 1.00 94.44 363 ILE A O 1
ATOM 2806 N N . GLU A 1 364 ? 20.637 7.396 -22.378 1.00 92.56 364 GLU A N 1
ATOM 2807 C CA . GLU A 1 364 ? 19.650 8.006 -23.284 1.00 92.56 364 GLU A CA 1
ATOM 2808 C C . GLU A 1 364 ? 20.257 8.618 -24.565 1.00 92.56 364 GLU A C 1
ATOM 2810 O O . GLU A 1 364 ? 19.772 8.273 -25.648 1.00 92.56 364 GLU A O 1
ATOM 2815 N N . PRO A 1 365 ? 21.342 9.423 -24.514 1.00 91.19 365 PRO A N 1
ATOM 2816 C CA . PRO A 1 365 ? 21.938 10.005 -25.721 1.00 91.19 365 PRO A CA 1
ATOM 2817 C C . PRO A 1 365 ? 22.461 8.959 -26.712 1.00 91.19 365 PRO A C 1
ATOM 2819 O O . PRO A 1 365 ? 22.429 9.178 -27.920 1.00 91.19 365 PRO A O 1
ATOM 2822 N N . TYR A 1 366 ? 22.931 7.814 -26.212 1.00 89.94 366 TYR A N 1
ATOM 2823 C CA . TYR A 1 366 ? 23.440 6.727 -27.049 1.00 89.94 366 TYR A CA 1
ATOM 2824 C C . TYR A 1 366 ? 22.304 5.874 -27.595 1.00 89.94 366 TYR A C 1
ATOM 2826 O O . TYR A 1 366 ? 22.325 5.526 -28.770 1.00 89.94 366 TYR A O 1
ATOM 2834 N N . ALA A 1 367 ? 21.294 5.582 -26.771 1.00 88.19 367 ALA A N 1
ATOM 2835 C CA . ALA A 1 367 ? 20.122 4.817 -27.189 1.00 88.19 367 ALA A CA 1
ATOM 2836 C C . ALA A 1 367 ? 19.391 5.482 -28.367 1.00 88.19 367 ALA A C 1
ATOM 2838 O O . ALA A 1 367 ? 18.912 4.790 -29.263 1.00 88.19 367 ALA A O 1
ATOM 2839 N N . ALA A 1 368 ? 19.356 6.818 -28.407 1.00 80.00 368 ALA A N 1
ATOM 2840 C CA . ALA A 1 368 ? 18.746 7.579 -29.496 1.00 80.00 368 ALA A CA 1
ATOM 2841 C C . ALA A 1 368 ? 19.420 7.368 -30.869 1.00 80.00 368 ALA A C 1
ATOM 2843 O O . ALA A 1 368 ? 18.757 7.548 -31.893 1.00 80.00 368 ALA A O 1
ATOM 2844 N N . ALA A 1 369 ? 20.701 6.983 -30.886 1.00 83.12 369 ALA A N 1
ATOM 2845 C CA . ALA A 1 369 ? 21.503 6.771 -32.092 1.00 83.12 369 ALA A CA 1
ATOM 2846 C C . ALA A 1 369 ? 21.530 5.308 -32.575 1.00 83.12 369 ALA A C 1
ATOM 2848 O O . ALA A 1 369 ? 22.097 5.031 -33.631 1.00 83.12 369 ALA A O 1
ATOM 2849 N N . LEU A 1 370 ? 20.949 4.374 -31.814 1.00 85.31 370 LEU A N 1
ATOM 2850 C CA . LEU A 1 370 ? 20.949 2.947 -32.142 1.00 85.31 370 LEU A CA 1
ATOM 2851 C C . LEU A 1 370 ? 19.841 2.569 -33.134 1.00 85.31 370 LEU A C 1
ATOM 2853 O O . LEU A 1 370 ? 18.762 3.168 -33.172 1.00 85.31 370 LEU A O 1
ATOM 2857 N N . THR A 1 371 ? 20.117 1.539 -33.928 1.00 79.81 371 THR A N 1
ATOM 2858 C CA . THR A 1 371 ? 19.229 0.955 -34.939 1.00 79.81 371 THR A CA 1
ATOM 2859 C C . THR A 1 371 ? 18.493 -0.282 -34.417 1.00 79.81 371 THR A C 1
ATOM 2861 O O . THR A 1 371 ? 18.819 -0.845 -33.369 1.00 79.81 371 THR A O 1
ATOM 2864 N N . ALA A 1 372 ? 17.461 -0.718 -35.147 1.00 71.56 372 ALA A N 1
ATOM 2865 C CA . ALA A 1 372 ? 16.723 -1.934 -34.820 1.00 71.56 372 ALA A CA 1
ATOM 2866 C C . ALA A 1 372 ? 17.632 -3.168 -34.990 1.00 71.56 372 ALA A C 1
ATOM 2868 O O . ALA A 1 372 ? 17.950 -3.554 -36.110 1.00 71.56 372 ALA A O 1
ATOM 2869 N N . GLY A 1 373 ? 18.047 -3.774 -33.874 1.00 76.62 373 GLY A N 1
ATOM 2870 C CA . GLY A 1 373 ? 18.962 -4.925 -33.841 1.00 76.62 373 GLY A CA 1
ATOM 2871 C C . GLY A 1 373 ? 20.201 -4.712 -32.969 1.00 76.62 373 GLY A C 1
ATOM 2872 O O . GLY A 1 373 ? 20.809 -5.695 -32.543 1.00 76.62 373 GLY A O 1
ATOM 2873 N N . ASP A 1 374 ? 20.529 -3.455 -32.655 1.00 86.88 374 ASP A N 1
ATOM 2874 C CA . ASP A 1 374 ? 21.579 -3.112 -31.698 1.00 86.88 374 ASP A CA 1
ATOM 2875 C C . ASP A 1 374 ? 21.182 -3.495 -30.265 1.00 86.88 374 ASP A C 1
ATOM 2877 O O . ASP A 1 374 ? 20.004 -3.469 -29.888 1.00 86.88 374 ASP A O 1
ATOM 2881 N N . VAL A 1 375 ? 22.186 -3.815 -29.447 1.00 91.56 375 VAL A N 1
ATOM 2882 C CA . VAL A 1 375 ? 22.004 -4.183 -28.039 1.00 91.56 375 VAL A CA 1
ATOM 2883 C C . VAL A 1 375 ? 22.761 -3.229 -27.124 1.00 91.56 375 VAL A C 1
ATOM 2885 O O . VAL A 1 375 ? 23.922 -2.894 -27.359 1.00 91.56 375 VAL A O 1
ATOM 2888 N N . ILE A 1 376 ? 22.127 -2.824 -26.027 1.00 94.56 376 ILE A N 1
ATOM 2889 C CA . ILE A 1 376 ? 22.827 -2.169 -24.920 1.00 94.56 376 ILE A CA 1
ATOM 2890 C C . ILE A 1 376 ? 23.196 -3.235 -23.893 1.00 94.56 376 ILE A C 1
ATOM 2892 O O . ILE A 1 376 ? 22.323 -3.951 -23.408 1.00 94.56 376 ILE A O 1
ATOM 2896 N N . VAL A 1 377 ? 24.478 -3.328 -23.546 1.00 95.38 377 VAL A N 1
ATOM 2897 C CA . VAL A 1 377 ? 24.969 -4.223 -22.493 1.00 95.38 377 VAL A CA 1
ATOM 2898 C C . VAL A 1 377 ? 25.327 -3.398 -21.262 1.00 95.38 377 VAL A C 1
ATOM 2900 O O . VAL A 1 377 ? 26.097 -2.445 -21.337 1.00 95.38 377 VAL A O 1
ATOM 2903 N N . LEU A 1 378 ? 24.753 -3.748 -20.120 1.00 96.06 378 LEU A N 1
ATOM 2904 C CA . LEU A 1 378 ? 25.018 -3.122 -18.834 1.00 96.06 378 LEU A CA 1
ATOM 2905 C C . LEU A 1 378 ? 25.856 -4.093 -18.001 1.00 96.06 378 LEU A C 1
ATOM 2907 O O . LEU A 1 378 ? 25.325 -5.071 -17.480 1.00 96.06 378 LEU A O 1
ATOM 2911 N N . HIS A 1 379 ? 27.159 -3.839 -17.909 1.00 95.25 379 HIS A N 1
ATOM 2912 C CA . HIS A 1 379 ? 28.062 -4.577 -17.034 1.00 95.25 379 HIS A CA 1
ATOM 2913 C C . HIS A 1 379 ? 27.832 -4.121 -15.602 1.00 95.25 379 HIS A C 1
ATOM 2915 O O . HIS A 1 379 ? 28.182 -3.003 -15.214 1.00 95.25 379 HIS A O 1
ATOM 2921 N N . ASP A 1 380 ? 27.178 -4.987 -14.847 1.00 93.25 380 ASP A N 1
ATOM 2922 C CA . ASP A 1 380 ? 26.844 -4.747 -13.463 1.00 93.25 380 ASP A CA 1
ATOM 2923 C C . ASP A 1 380 ? 27.982 -5.168 -12.540 1.00 93.25 380 ASP A C 1
ATOM 2925 O O . ASP A 1 380 ? 28.847 -5.976 -12.885 1.00 93.25 380 ASP A O 1
ATOM 2929 N N . VAL A 1 381 ? 27.962 -4.609 -11.338 1.00 85.56 381 VAL A N 1
ATOM 2930 C CA . VAL A 1 381 ? 28.888 -4.960 -10.261 1.00 85.56 381 VAL A CA 1
ATOM 2931 C C . VAL A 1 381 ? 28.112 -5.605 -9.123 1.00 85.56 381 VAL A C 1
ATOM 2933 O O . VAL A 1 381 ? 26.910 -5.383 -8.971 1.00 85.56 381 VAL A O 1
ATOM 2936 N N . ASP A 1 382 ? 28.800 -6.381 -8.287 1.00 79.25 382 ASP A N 1
ATOM 2937 C CA . ASP A 1 382 ? 28.214 -6.921 -7.056 1.00 79.25 382 ASP A CA 1
ATOM 2938 C C . ASP A 1 382 ? 28.125 -5.825 -5.971 1.00 79.25 382 ASP A C 1
ATOM 2940 O O . ASP A 1 382 ? 28.792 -5.867 -4.939 1.00 79.25 382 ASP A O 1
ATOM 2944 N N . ASP A 1 383 ? 27.338 -4.778 -6.247 1.00 78.62 383 ASP A N 1
ATOM 2945 C CA . ASP A 1 383 ? 26.984 -3.711 -5.309 1.00 78.62 383 ASP A CA 1
ATOM 2946 C C . ASP A 1 383 ? 25.503 -3.838 -4.930 1.00 78.62 383 ASP A C 1
ATOM 2948 O O . ASP A 1 383 ? 24.583 -3.762 -5.754 1.00 78.62 383 ASP A O 1
ATOM 2952 N N . SER A 1 384 ? 25.267 -4.009 -3.631 1.00 69.81 384 SER A N 1
ATOM 2953 C CA . SER A 1 384 ? 23.926 -4.144 -3.056 1.00 69.81 384 SER A CA 1
ATOM 2954 C C . SER A 1 384 ? 23.084 -2.859 -3.091 1.00 69.81 384 SER A C 1
ATOM 2956 O O . SER A 1 384 ? 21.886 -2.913 -2.801 1.00 69.81 384 SER A O 1
ATOM 2958 N N . THR A 1 385 ? 23.682 -1.712 -3.430 1.00 75.19 385 THR A N 1
ATOM 2959 C CA . THR A 1 385 ? 23.044 -0.389 -3.380 1.00 75.19 385 THR A CA 1
ATOM 2960 C C . THR A 1 385 ? 22.853 0.238 -4.760 1.00 75.19 385 THR A C 1
ATOM 2962 O O . THR A 1 385 ? 21.722 0.572 -5.115 1.00 75.19 385 THR A O 1
ATOM 2965 N N . SER A 1 386 ? 23.926 0.376 -5.546 1.00 89.44 386 SER A N 1
ATOM 2966 C CA . SER A 1 386 ? 23.932 1.073 -6.841 1.00 89.44 386 SER A CA 1
ATOM 2967 C C . SER A 1 386 ? 24.283 0.125 -7.990 1.00 89.44 386 SER A C 1
ATOM 2969 O O . SER A 1 386 ? 25.371 0.202 -8.553 1.00 89.44 386 SER A O 1
ATOM 2971 N N . SER A 1 387 ? 23.348 -0.758 -8.338 1.00 93.94 387 SER A N 1
ATOM 2972 C CA . SER A 1 387 ? 23.496 -1.750 -9.411 1.00 93.94 387 SER A CA 1
ATOM 2973 C C . SER A 1 387 ? 22.395 -1.640 -10.465 1.00 93.94 387 SER A C 1
ATOM 2975 O O . SER A 1 387 ? 21.266 -1.214 -10.184 1.00 93.94 387 SER A O 1
ATOM 2977 N N . PHE A 1 388 ? 22.706 -2.062 -11.691 1.00 95.62 388 PHE A N 1
ATOM 2978 C CA . PHE A 1 388 ? 21.745 -2.114 -12.793 1.00 95.62 388 PHE A CA 1
ATOM 2979 C C . PHE A 1 388 ? 20.617 -3.115 -12.513 1.00 95.62 388 PHE A C 1
ATOM 2981 O O . PHE A 1 388 ? 19.448 -2.787 -12.725 1.00 95.62 388 PHE A O 1
ATOM 2988 N N . VAL A 1 389 ? 20.924 -4.291 -11.956 1.00 94.19 389 VAL A N 1
ATOM 2989 C CA . VAL A 1 389 ? 19.930 -5.273 -11.495 1.00 94.19 389 VAL A CA 1
ATOM 2990 C C . VAL A 1 389 ? 19.052 -4.676 -10.392 1.00 94.19 389 VAL A C 1
ATOM 2992 O O . VAL A 1 389 ? 17.835 -4.885 -10.393 1.00 94.19 389 VAL A O 1
ATOM 2995 N N . GLY A 1 390 ? 19.634 -3.917 -9.459 1.00 92.44 390 GLY A N 1
ATOM 2996 C CA . GLY A 1 390 ? 18.892 -3.245 -8.392 1.00 92.44 390 GLY A CA 1
ATOM 2997 C C . GLY A 1 390 ? 17.868 -2.242 -8.928 1.00 92.44 390 GLY A C 1
ATOM 2998 O O . GLY A 1 390 ? 16.707 -2.268 -8.511 1.00 92.44 390 GLY A O 1
ATOM 2999 N N . ALA A 1 391 ? 18.293 -1.396 -9.867 1.00 94.62 391 ALA A N 1
ATOM 3000 C CA . ALA A 1 391 ? 17.485 -0.329 -10.456 1.00 94.62 391 ALA A CA 1
ATOM 3001 C C . ALA A 1 391 ? 16.441 -0.821 -11.463 1.00 94.62 391 ALA A C 1
ATOM 3003 O O . ALA A 1 391 ? 15.286 -0.396 -11.415 1.00 94.62 391 ALA A O 1
ATOM 3004 N N . PHE A 1 392 ? 16.829 -1.713 -12.370 1.00 95.12 392 PHE A N 1
ATOM 3005 C CA . PHE A 1 392 ? 16.001 -2.096 -13.511 1.00 95.12 392 PHE A CA 1
ATOM 3006 C C . PHE A 1 392 ? 15.389 -3.490 -13.373 1.00 95.12 392 PHE A C 1
ATOM 3008 O O . PHE A 1 392 ? 14.299 -3.733 -13.888 1.00 95.12 392 PHE A O 1
ATOM 3015 N N . GLY A 1 393 ? 16.049 -4.416 -12.672 1.00 94.00 393 GLY A N 1
ATOM 3016 C CA . GLY A 1 393 ? 15.649 -5.823 -12.668 1.00 94.00 393 GLY A CA 1
ATOM 3017 C C . GLY A 1 393 ? 15.509 -6.352 -14.098 1.00 94.00 393 GLY A C 1
ATOM 3018 O O . GLY A 1 393 ? 16.390 -6.154 -14.929 1.00 94.00 393 GLY A O 1
ATOM 3019 N N . THR A 1 394 ? 14.384 -6.992 -14.404 1.00 92.75 394 THR A N 1
ATOM 3020 C CA . THR A 1 394 ? 14.066 -7.503 -15.747 1.00 92.75 394 THR A CA 1
ATOM 3021 C C . THR A 1 394 ? 13.487 -6.446 -16.700 1.00 92.75 394 THR A C 1
ATOM 3023 O O . THR A 1 394 ? 13.266 -6.749 -17.868 1.00 92.75 394 THR A O 1
ATOM 3026 N N . PHE A 1 395 ? 13.306 -5.199 -16.246 1.00 94.44 395 PHE A N 1
ATOM 3027 C CA . PHE A 1 395 ? 12.637 -4.107 -16.971 1.00 94.44 395 PHE A CA 1
ATOM 3028 C C . PHE A 1 395 ? 13.611 -3.104 -17.619 1.00 94.44 395 PHE A C 1
ATOM 3030 O O . PHE A 1 395 ? 13.239 -1.975 -17.935 1.00 94.44 395 PHE A O 1
ATOM 3037 N N . ALA A 1 396 ? 14.881 -3.472 -17.821 1.00 95.06 396 ALA A N 1
ATOM 3038 C CA . ALA A 1 396 ? 15.897 -2.559 -18.364 1.00 95.06 396 ALA A CA 1
ATOM 3039 C C . ALA A 1 396 ? 15.553 -2.040 -19.771 1.00 95.06 396 ALA A C 1
ATOM 3041 O O . ALA A 1 396 ? 15.749 -0.860 -20.068 1.00 95.06 396 ALA A O 1
ATOM 3042 N N . SER A 1 397 ? 14.985 -2.904 -20.618 1.00 93.44 397 SER A N 1
ATOM 3043 C CA . SER A 1 397 ? 14.529 -2.512 -21.959 1.00 93.44 397 SER A CA 1
ATOM 3044 C C . SER A 1 397 ? 13.341 -1.549 -21.887 1.00 93.44 397 SER A C 1
ATOM 3046 O O . SER A 1 397 ? 13.293 -0.573 -22.632 1.00 93.44 397 SER A O 1
ATOM 3048 N N . ASP A 1 398 ? 12.412 -1.766 -20.949 1.00 93.12 398 ASP A N 1
ATOM 3049 C CA . ASP A 1 398 ? 11.278 -0.864 -20.727 1.00 93.12 398 ASP A CA 1
ATOM 3050 C C . ASP A 1 398 ? 11.742 0.501 -20.220 1.00 93.12 398 ASP A C 1
ATOM 3052 O O . ASP A 1 398 ? 11.243 1.521 -20.684 1.00 93.12 398 ASP A O 1
ATOM 3056 N N . ALA A 1 399 ? 12.740 0.538 -19.336 1.00 95.00 3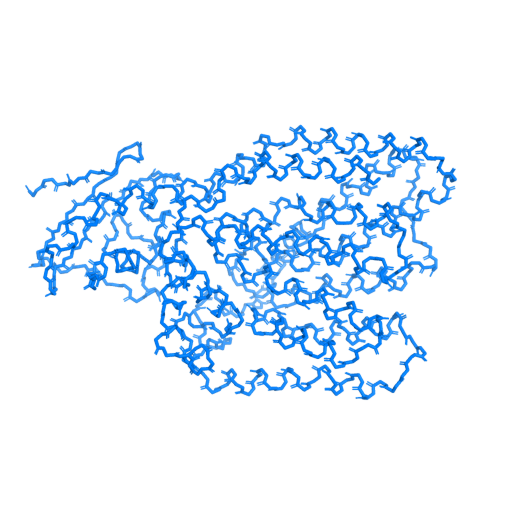99 ALA A N 1
ATOM 3057 C CA . ALA A 1 399 ? 13.313 1.777 -18.821 1.00 95.00 399 ALA A CA 1
ATOM 3058 C C . ALA A 1 399 ? 13.939 2.635 -19.932 1.00 95.00 399 ALA A C 1
ATOM 3060 O O . ALA A 1 399 ? 13.655 3.832 -20.036 1.00 95.00 399 ALA A O 1
ATOM 3061 N N . VAL A 1 400 ? 14.754 2.020 -20.799 1.00 93.69 400 VAL A N 1
ATOM 3062 C CA . VAL A 1 400 ? 15.364 2.721 -21.939 1.00 93.69 400 VAL A CA 1
ATOM 3063 C C . VAL A 1 400 ? 14.302 3.142 -22.951 1.00 93.69 400 VAL A C 1
ATOM 3065 O O . VAL A 1 400 ? 14.351 4.279 -23.424 1.00 93.69 400 VAL A O 1
ATOM 3068 N N . ARG A 1 401 ? 13.312 2.290 -23.246 1.00 91.81 401 ARG A N 1
ATOM 3069 C CA . ARG A 1 401 ? 12.208 2.628 -24.158 1.00 91.81 401 ARG A CA 1
ATOM 3070 C C . ARG A 1 401 ? 11.365 3.781 -23.632 1.00 91.81 401 ARG A C 1
ATOM 3072 O O . ARG A 1 401 ? 11.065 4.706 -24.383 1.00 91.81 401 ARG A O 1
ATOM 3079 N N . LEU A 1 402 ? 11.026 3.760 -22.345 1.00 91.88 402 LEU A N 1
ATOM 3080 C CA . LEU A 1 402 ? 10.232 4.801 -21.703 1.00 91.88 402 LEU A CA 1
ATOM 3081 C C . LEU A 1 402 ? 10.918 6.166 -21.819 1.00 91.88 402 LEU A C 1
ATOM 3083 O O . LEU A 1 402 ? 10.246 7.155 -22.116 1.00 91.88 402 LEU A O 1
ATOM 3087 N N . ARG A 1 403 ? 12.243 6.195 -21.614 1.00 91.00 403 ARG A N 1
ATOM 3088 C CA . ARG A 1 403 ? 13.053 7.416 -21.612 1.00 91.00 403 ARG A CA 1
ATOM 3089 C C . ARG A 1 403 ? 13.406 7.925 -23.010 1.00 91.00 403 ARG A C 1
ATOM 3091 O O . ARG A 1 403 ? 13.246 9.106 -23.274 1.00 91.00 403 ARG A O 1
ATOM 3098 N N . SER A 1 404 ? 13.884 7.046 -23.888 1.00 89.44 404 SER A N 1
ATOM 3099 C CA . SER A 1 404 ? 14.409 7.417 -25.213 1.00 89.44 404 SER A CA 1
ATOM 3100 C C . SER A 1 404 ? 13.371 7.359 -26.337 1.00 89.44 404 SER A C 1
ATOM 3102 O O . SER A 1 404 ? 13.639 7.816 -27.446 1.00 89.44 404 SER A O 1
ATOM 3104 N N . GLY A 1 405 ? 12.217 6.725 -26.103 1.00 88.00 405 GLY A N 1
ATOM 3105 C CA . GLY A 1 405 ? 11.233 6.411 -27.143 1.00 88.00 405 GLY A CA 1
ATOM 3106 C C . GLY A 1 405 ? 11.687 5.326 -28.130 1.00 88.00 405 GLY A C 1
ATOM 3107 O O . GLY A 1 405 ? 10.957 5.007 -29.067 1.00 88.00 405 GLY A O 1
ATOM 3108 N N . ARG A 1 406 ? 12.881 4.744 -27.949 1.00 87.50 406 ARG A N 1
ATOM 3109 C CA . ARG A 1 406 ? 13.444 3.719 -28.836 1.00 87.50 406 ARG A CA 1
ATOM 3110 C C . ARG A 1 406 ? 13.250 2.326 -28.261 1.00 87.50 406 ARG A C 1
ATOM 3112 O O . ARG A 1 406 ? 13.549 2.066 -27.099 1.00 87.50 406 ARG A O 1
ATOM 3119 N N . ASN A 1 407 ? 12.788 1.406 -29.101 1.00 88.50 407 ASN A N 1
ATOM 3120 C CA . ASN A 1 407 ? 12.681 0.001 -28.734 1.00 88.50 407 ASN A CA 1
ATOM 3121 C C . ASN A 1 407 ? 14.029 -0.699 -28.962 1.00 88.50 407 ASN A C 1
ATOM 3123 O O . ASN A 1 407 ? 14.278 -1.233 -30.040 1.00 88.50 407 ASN A O 1
ATOM 3127 N N . VAL A 1 408 ? 14.907 -0.634 -27.959 1.00 89.94 408 VAL A N 1
ATOM 3128 C CA . VAL A 1 408 ? 16.246 -1.242 -27.975 1.00 89.94 408 VAL A CA 1
ATOM 3129 C C . VAL A 1 408 ? 16.303 -2.348 -26.930 1.00 89.94 408 VAL A C 1
ATOM 3131 O O . VAL A 1 408 ? 15.829 -2.168 -25.807 1.00 89.94 408 VAL A O 1
ATOM 3134 N N . PHE A 1 409 ? 16.891 -3.489 -27.290 1.00 92.31 409 PHE A N 1
ATOM 3135 C CA . PHE A 1 409 ? 17.107 -4.569 -26.336 1.00 92.31 409 PHE A CA 1
ATOM 3136 C C . PHE A 1 409 ? 18.256 -4.217 -25.387 1.00 92.31 409 PHE A C 1
ATOM 3138 O O . PHE A 1 409 ? 19.351 -3.855 -25.820 1.00 92.31 409 PHE A O 1
ATOM 3145 N N . VAL A 1 410 ? 18.005 -4.340 -24.086 1.00 94.25 410 VAL A N 1
ATOM 3146 C CA . VAL A 1 410 ? 18.979 -4.056 -23.031 1.00 94.25 410 VAL A CA 1
ATOM 3147 C C . VAL A 1 410 ? 19.245 -5.328 -22.237 1.00 94.25 410 VAL A C 1
ATOM 3149 O O . VAL A 1 410 ? 18.328 -5.903 -21.646 1.00 94.25 410 VAL A O 1
ATOM 3152 N N . TRP A 1 411 ? 20.507 -5.747 -22.204 1.00 95.81 411 TRP A N 1
ATOM 3153 C CA . TRP A 1 411 ? 20.991 -6.895 -21.446 1.00 95.81 411 TRP A CA 1
ATOM 3154 C C . TRP A 1 411 ? 21.805 -6.429 -20.239 1.00 95.81 411 TRP A C 1
ATOM 3156 O O . TRP A 1 411 ? 22.688 -5.590 -20.387 1.00 95.81 411 TRP A O 1
ATOM 3166 N N . ILE A 1 412 ? 21.538 -6.986 -19.058 1.00 95.94 412 ILE A N 1
ATOM 3167 C CA . ILE A 1 412 ? 22.367 -6.773 -17.864 1.00 95.94 412 ILE A CA 1
ATOM 3168 C C . ILE A 1 412 ? 23.233 -8.013 -17.651 1.00 95.94 412 ILE A C 1
ATOM 3170 O O . ILE A 1 412 ? 22.721 -9.133 -17.708 1.00 95.94 412 ILE A O 1
ATOM 3174 N N . ASP A 1 413 ? 24.523 -7.811 -17.403 1.00 93.88 413 ASP A N 1
ATOM 3175 C CA . ASP A 1 413 ? 25.493 -8.872 -17.158 1.00 93.88 413 ASP A CA 1
ATOM 3176 C C . ASP A 1 413 ? 26.255 -8.633 -15.840 1.00 93.88 413 ASP A C 1
ATOM 3178 O O . ASP A 1 413 ? 26.946 -7.621 -15.743 1.00 93.88 413 ASP A O 1
ATOM 3182 N N . PRO A 1 414 ? 26.158 -9.526 -14.834 1.00 93.88 414 PRO A N 1
ATOM 3183 C CA . PRO A 1 414 ? 25.342 -10.743 -14.813 1.00 93.88 414 PRO A CA 1
ATOM 3184 C C . PRO A 1 414 ? 23.826 -10.449 -14.767 1.00 93.88 414 PRO A C 1
ATOM 3186 O O . PRO A 1 414 ? 23.400 -9.457 -14.176 1.00 93.88 414 PRO A O 1
ATOM 3189 N N . PRO A 1 415 ? 22.972 -11.316 -15.349 1.00 93.38 415 PRO A N 1
ATOM 3190 C CA . PRO A 1 415 ? 21.540 -11.046 -15.438 1.00 93.38 415 PRO A CA 1
ATOM 3191 C C . PRO A 1 415 ? 20.799 -11.221 -14.098 1.00 93.38 415 PRO A C 1
ATOM 3193 O O . PRO A 1 415 ? 21.203 -12.042 -13.266 1.00 93.38 415 PRO A O 1
ATOM 3196 N N . PRO A 1 416 ? 19.644 -10.544 -13.911 1.00 91.31 416 PRO A N 1
ATOM 3197 C CA . PRO A 1 416 ? 18.748 -10.770 -12.775 1.00 91.31 416 PRO A CA 1
ATOM 3198 C C . PRO A 1 416 ? 18.335 -12.241 -12.659 1.00 91.31 416 PRO A C 1
ATOM 3200 O O . PRO A 1 416 ? 18.126 -12.901 -13.671 1.00 91.31 416 PRO A O 1
ATOM 3203 N N . ARG A 1 417 ? 18.144 -12.767 -11.443 1.00 88.38 417 ARG A N 1
ATOM 3204 C CA . ARG A 1 417 ? 17.884 -14.208 -11.200 1.00 88.38 417 ARG A CA 1
ATOM 3205 C C . ARG A 1 417 ? 16.702 -14.789 -11.993 1.00 88.38 417 ARG A C 1
ATOM 3207 O O . ARG A 1 417 ? 16.712 -15.963 -12.345 1.00 88.38 417 ARG A O 1
ATOM 3214 N N . ASP A 1 418 ? 15.695 -13.975 -12.260 1.00 85.94 418 ASP A N 1
ATOM 3215 C CA . ASP A 1 418 ? 14.421 -14.304 -12.895 1.00 85.94 418 ASP A CA 1
ATOM 3216 C C . ASP A 1 418 ? 14.373 -13.988 -14.403 1.00 85.94 418 ASP A C 1
ATOM 3218 O O . ASP A 1 418 ? 13.316 -14.108 -15.021 1.00 85.94 418 ASP A O 1
ATOM 3222 N N . TRP A 1 419 ? 15.510 -13.665 -15.035 1.00 89.94 419 TRP A N 1
ATOM 3223 C CA . TRP A 1 419 ? 15.574 -13.262 -16.448 1.00 89.94 419 TRP A CA 1
ATOM 3224 C C . TRP A 1 419 ? 14.903 -14.247 -17.420 1.00 89.94 419 TRP A C 1
ATOM 3226 O O . TRP A 1 419 ? 14.241 -13.822 -18.365 1.00 89.94 419 TRP A O 1
ATOM 3236 N N . ARG A 1 420 ? 15.019 -15.562 -17.174 1.00 89.12 420 ARG A N 1
ATOM 3237 C CA . ARG A 1 420 ? 14.382 -16.600 -18.010 1.00 89.12 420 ARG A CA 1
ATOM 3238 C C . ARG A 1 420 ? 12.859 -16.578 -17.905 1.00 89.12 420 ARG A C 1
ATOM 3240 O O . ARG A 1 420 ? 12.183 -16.783 -18.906 1.00 89.12 420 ARG A O 1
ATOM 3247 N N . LEU A 1 421 ? 12.329 -16.334 -16.704 1.00 83.56 421 LEU A N 1
ATOM 3248 C CA . LEU A 1 421 ? 10.885 -16.245 -16.465 1.00 83.56 421 LEU A CA 1
ATOM 3249 C C . LEU A 1 421 ? 10.305 -14.969 -17.078 1.00 83.56 421 LEU A C 1
ATOM 3251 O O . LEU A 1 421 ? 9.178 -14.986 -17.558 1.00 83.56 421 LEU A O 1
ATOM 3255 N N . ALA A 1 422 ? 11.102 -13.900 -17.133 1.00 83.00 422 ALA A N 1
ATOM 3256 C CA . ALA A 1 422 ? 10.775 -12.682 -17.867 1.00 83.00 422 ALA A CA 1
ATOM 3257 C C . ALA A 1 422 ? 10.920 -12.822 -19.398 1.00 83.00 422 ALA A C 1
ATOM 3259 O O . ALA A 1 422 ? 10.738 -11.847 -20.121 1.00 83.00 422 ALA A O 1
ATOM 3260 N N . GLY A 1 423 ? 11.269 -14.009 -19.912 1.00 85.06 423 GLY A N 1
ATOM 3261 C CA . GLY A 1 423 ? 11.411 -14.260 -21.348 1.00 85.06 423 GLY A CA 1
ATOM 3262 C C . GLY A 1 423 ? 12.619 -13.578 -22.001 1.00 85.06 423 GLY A C 1
ATOM 3263 O O . GLY A 1 423 ? 12.707 -13.551 -23.229 1.00 85.06 423 GLY A O 1
ATOM 3264 N N . LEU A 1 424 ? 13.558 -13.045 -21.210 1.00 89.44 424 LEU A N 1
ATOM 3265 C CA . LEU A 1 424 ? 14.773 -12.415 -21.725 1.00 89.44 424 LEU A CA 1
ATOM 3266 C C . LEU A 1 424 ? 15.691 -13.473 -22.350 1.00 89.44 424 LEU A C 1
ATOM 3268 O O . LEU A 1 424 ? 15.693 -14.637 -21.946 1.00 89.44 424 LEU A O 1
ATOM 3272 N N . ARG A 1 425 ? 16.494 -13.075 -23.340 1.00 89.12 425 ARG A N 1
ATOM 3273 C CA . ARG A 1 425 ? 17.467 -13.946 -24.016 1.00 89.12 425 ARG A CA 1
ATOM 3274 C C . ARG A 1 425 ? 18.830 -13.276 -24.041 1.00 89.12 425 ARG A C 1
ATOM 3276 O O . ARG A 1 425 ? 18.912 -12.061 -24.172 1.00 89.12 425 ARG A O 1
ATOM 3283 N N . ARG A 1 426 ? 19.894 -14.070 -23.923 1.00 90.75 426 ARG A N 1
ATOM 3284 C CA . ARG A 1 426 ? 21.257 -13.547 -24.058 1.00 90.75 426 ARG A CA 1
ATOM 3285 C C . ARG A 1 426 ? 21.460 -12.978 -25.466 1.00 90.75 426 ARG A C 1
ATOM 3287 O O . ARG A 1 426 ? 20.976 -13.599 -26.417 1.00 90.75 426 ARG A O 1
ATOM 3294 N N . PRO A 1 427 ? 22.169 -11.846 -25.602 1.00 90.06 427 PRO A N 1
ATOM 3295 C CA . PRO A 1 427 ? 22.522 -11.319 -26.909 1.00 90.06 427 PRO A CA 1
ATOM 3296 C C . PRO A 1 427 ? 23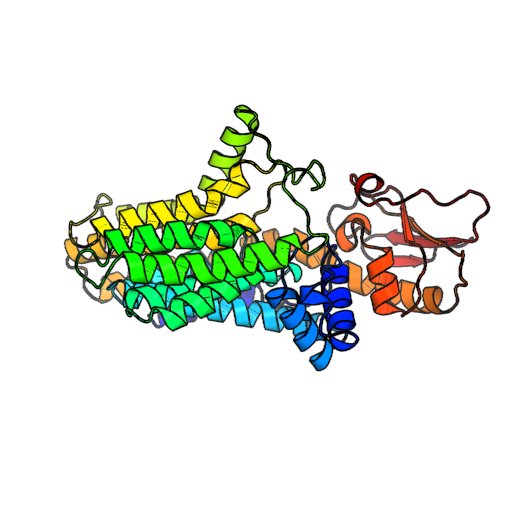.423 -12.297 -27.673 1.00 90.06 427 PRO A C 1
ATOM 3298 O O . PRO A 1 427 ? 24.175 -13.074 -27.078 1.00 90.06 427 PRO A O 1
ATOM 3301 N N . GLY A 1 428 ? 23.308 -12.281 -28.999 1.00 84.62 428 GLY A N 1
ATOM 3302 C CA . GLY A 1 428 ? 24.126 -13.109 -29.885 1.00 84.62 428 GLY A CA 1
ATOM 3303 C C . GLY A 1 428 ? 25.535 -12.540 -30.046 1.00 84.62 428 GLY A C 1
ATOM 3304 O O . GLY A 1 428 ? 25.715 -11.325 -30.031 1.00 84.62 428 GLY A O 1
ATOM 3305 N N . ALA A 1 429 ? 26.529 -13.405 -30.269 1.00 79.44 429 ALA A N 1
ATOM 3306 C CA . ALA A 1 429 ? 27.939 -13.002 -30.383 1.00 79.44 429 ALA A CA 1
ATOM 3307 C C . ALA A 1 429 ? 28.214 -11.970 -31.499 1.00 79.44 429 ALA A C 1
ATOM 3309 O O . ALA A 1 429 ? 29.142 -11.178 -31.383 1.00 79.44 429 ALA A O 1
ATOM 3310 N N . ASN A 1 430 ? 27.384 -11.946 -32.549 1.00 77.25 430 ASN A N 1
ATOM 3311 C CA . ASN A 1 430 ? 27.560 -11.077 -33.717 1.00 77.25 430 ASN A CA 1
ATOM 3312 C C . ASN A 1 430 ? 26.720 -9.785 -33.664 1.00 77.25 430 ASN A C 1
ATOM 3314 O O . ASN A 1 430 ? 26.676 -9.054 -34.651 1.00 77.25 430 ASN A O 1
ATOM 3318 N N . GLN A 1 431 ? 26.013 -9.507 -32.562 1.00 81.88 431 GLN A N 1
ATOM 3319 C CA . GLN A 1 431 ? 25.223 -8.278 -32.434 1.00 81.88 431 GLN A CA 1
ATOM 3320 C C . GLN A 1 431 ? 26.119 -7.087 -32.088 1.00 81.88 431 GLN A C 1
ATOM 3322 O O . GLN A 1 431 ? 26.946 -7.150 -31.173 1.00 81.88 431 GLN A O 1
ATOM 3327 N N . SER A 1 432 ? 25.920 -5.975 -32.792 1.00 77.69 432 SER A N 1
ATOM 3328 C CA . SER A 1 432 ? 26.520 -4.693 -32.446 1.00 77.69 432 SER A CA 1
ATOM 3329 C C . SER A 1 432 ? 26.022 -4.248 -31.076 1.00 77.69 432 SER A C 1
ATOM 3331 O O . SER A 1 432 ? 24.822 -4.131 -30.826 1.00 77.69 432 SER A O 1
ATOM 3333 N N . HIS A 1 433 ? 26.973 -4.006 -30.176 1.00 84.94 433 HIS A N 1
ATOM 3334 C CA . HIS A 1 433 ? 26.673 -3.593 -28.817 1.00 84.94 433 HIS A CA 1
ATOM 3335 C C . HIS A 1 433 ? 27.322 -2.258 -28.455 1.00 84.94 433 HIS A C 1
ATOM 3337 O O . HIS A 1 433 ? 28.387 -1.874 -28.964 1.00 84.94 433 HIS A O 1
ATOM 3343 N N . VAL A 1 434 ? 26.636 -1.543 -27.566 1.00 92.44 434 VAL A N 1
ATOM 3344 C CA . VAL A 1 434 ? 27.182 -0.442 -26.771 1.00 92.44 434 VAL A CA 1
ATOM 3345 C C . VAL A 1 434 ? 27.127 -0.873 -25.317 1.00 92.44 434 VAL A C 1
ATOM 3347 O O . VAL A 1 434 ? 26.079 -1.300 -24.837 1.00 92.44 434 VAL A O 1
ATOM 3350 N N . ALA A 1 435 ? 28.258 -0.770 -24.628 1.00 94.12 435 ALA A N 1
ATOM 3351 C CA . ALA A 1 435 ? 28.393 -1.240 -23.263 1.00 94.12 435 ALA A CA 1
ATOM 3352 C C . ALA A 1 435 ? 28.506 -0.077 -22.268 1.00 94.12 435 ALA A C 1
ATOM 3354 O O . ALA A 1 435 ? 29.129 0.952 -22.550 1.00 94.12 435 ALA A O 1
ATOM 3355 N N . PHE A 1 436 ? 27.917 -0.255 -21.089 1.00 96.38 436 PHE A N 1
ATOM 3356 C CA . PHE A 1 436 ? 28.033 0.652 -19.951 1.00 96.38 436 PHE A CA 1
ATOM 3357 C C . PHE A 1 436 ? 28.439 -0.130 -18.709 1.00 96.38 436 PHE A C 1
ATOM 3359 O O . PHE A 1 436 ? 27.992 -1.254 -18.514 1.00 96.38 436 PHE A O 1
ATOM 3366 N N . GLY A 1 437 ? 29.275 0.480 -17.879 1.00 94.56 437 GLY A N 1
ATOM 3367 C CA . GLY A 1 437 ? 29.688 -0.042 -16.586 1.00 94.56 437 GLY A CA 1
ATOM 3368 C C . GLY A 1 437 ? 29.250 0.884 -15.461 1.00 94.56 437 GLY A C 1
ATOM 3369 O O . GLY A 1 437 ? 28.861 2.037 -15.686 1.00 94.56 437 GLY A O 1
ATOM 3370 N N . VAL A 1 438 ? 29.334 0.377 -14.238 1.00 94.38 438 VAL A N 1
ATOM 3371 C CA . VAL A 1 438 ? 29.118 1.150 -13.017 1.00 94.38 438 VAL A CA 1
ATOM 3372 C C . VAL A 1 438 ? 30.328 1.015 -12.094 1.00 94.38 438 VAL A C 1
ATOM 3374 O O . VAL A 1 438 ? 30.829 -0.079 -11.871 1.00 94.38 438 VAL A O 1
ATOM 3377 N N . ASP A 1 439 ? 30.800 2.138 -11.555 1.00 90.75 439 ASP A N 1
ATOM 3378 C CA . ASP A 1 439 ? 31.811 2.177 -10.493 1.00 90.75 439 ASP A CA 1
ATOM 3379 C C . ASP A 1 439 ? 31.399 3.208 -9.440 1.00 90.75 439 ASP A C 1
ATOM 3381 O O . ASP A 1 439 ? 31.090 4.359 -9.767 1.00 90.75 439 ASP A O 1
ATOM 3385 N N . LYS A 1 440 ? 31.341 2.789 -8.169 1.00 86.44 440 LYS A N 1
ATOM 3386 C CA . LYS A 1 440 ? 30.923 3.624 -7.023 1.00 86.44 440 LYS A CA 1
ATOM 3387 C C . LYS A 1 440 ? 29.647 4.439 -7.309 1.00 86.44 440 LYS A C 1
ATOM 3389 O O . LYS A 1 440 ? 29.567 5.634 -7.018 1.00 86.44 440 LYS A O 1
ATOM 3394 N N . GLY A 1 441 ? 28.662 3.802 -7.948 1.00 86.62 441 GLY A N 1
ATOM 3395 C CA . GLY A 1 441 ? 27.371 4.398 -8.309 1.00 86.62 441 GLY A CA 1
ATOM 3396 C C . GLY A 1 441 ? 27.393 5.422 -9.454 1.00 86.62 441 GLY A C 1
ATOM 3397 O O . GLY A 1 441 ? 26.359 6.056 -9.714 1.00 86.62 441 GLY A O 1
ATOM 3398 N N . ARG A 1 442 ? 28.531 5.592 -10.143 1.00 91.06 442 ARG A N 1
ATOM 3399 C CA . ARG A 1 442 ? 28.670 6.380 -11.376 1.00 91.06 442 ARG A CA 1
ATOM 3400 C C . ARG A 1 442 ? 28.612 5.459 -12.588 1.00 91.06 442 ARG A C 1
ATOM 3402 O O . ARG A 1 442 ? 29.330 4.469 -12.645 1.00 91.06 442 ARG A O 1
ATOM 3409 N N . VAL A 1 443 ? 27.776 5.816 -13.559 1.00 94.81 443 VAL A N 1
ATOM 3410 C CA . VAL A 1 443 ? 27.624 5.068 -14.813 1.00 94.81 443 VAL A CA 1
ATOM 3411 C C . VAL A 1 443 ? 28.530 5.668 -15.878 1.00 94.81 443 VAL A C 1
ATOM 3413 O O . VAL A 1 443 ? 28.498 6.881 -16.092 1.00 94.81 443 VAL A O 1
ATOM 3416 N N . PHE A 1 444 ? 29.312 4.828 -16.549 1.00 93.81 444 PHE A N 1
ATOM 3417 C CA . PHE A 1 444 ? 30.233 5.223 -17.613 1.00 93.81 444 PHE A CA 1
ATOM 3418 C C . PHE A 1 444 ? 30.082 4.314 -18.833 1.00 93.81 444 PHE A C 1
ATOM 3420 O O . PHE A 1 444 ? 29.635 3.174 -18.727 1.00 93.81 444 PHE A O 1
ATOM 3427 N N . ARG A 1 445 ? 30.444 4.821 -20.013 1.00 94.44 445 ARG A N 1
ATOM 3428 C CA . ARG A 1 445 ? 30.478 4.024 -21.244 1.00 94.44 445 ARG A CA 1
ATOM 3429 C C . ARG A 1 445 ? 31.758 3.193 -21.272 1.00 94.44 445 ARG A C 1
ATOM 3431 O O . ARG A 1 445 ? 32.836 3.740 -21.057 1.00 94.44 445 ARG A O 1
ATOM 3438 N N . VAL A 1 446 ? 31.640 1.906 -21.573 1.00 91.44 446 VAL A N 1
ATOM 3439 C CA . VAL A 1 446 ? 32.792 1.025 -21.781 1.00 91.44 446 VAL A CA 1
ATOM 3440 C C . VAL A 1 446 ? 33.286 1.222 -23.222 1.00 91.44 446 VAL A C 1
ATOM 3442 O O . VAL A 1 446 ? 32.476 1.124 -24.153 1.00 91.44 446 VAL A O 1
ATOM 3445 N N . PRO A 1 447 ? 34.569 1.574 -23.431 1.00 83.25 447 PRO A N 1
ATOM 3446 C CA . PRO A 1 447 ? 35.166 1.618 -24.764 1.00 83.25 447 PRO A CA 1
ATOM 3447 C C . PRO A 1 447 ? 35.066 0.250 -25.447 1.00 83.25 447 PRO A C 1
ATOM 3449 O O . PRO A 1 447 ? 35.073 -0.773 -24.766 1.00 83.25 447 PRO A O 1
ATOM 3452 N N . ARG A 1 448 ? 34.942 0.246 -26.777 1.00 70.75 448 ARG A N 1
ATOM 3453 C CA . ARG A 1 448 ? 34.983 -0.997 -27.558 1.00 70.75 448 ARG A CA 1
ATOM 3454 C C . ARG A 1 448 ? 36.378 -1.595 -27.582 1.00 70.75 448 ARG A C 1
ATOM 3456 O O . ARG A 1 448 ? 37.337 -0.791 -27.619 1.00 70.75 448 ARG A O 1
#